Protein 5D6A (pdb70)

Secondary structure (DSSP, 8-state):
----HHHHHHHTTTTSBGGGGGGG-EEEE-SS-EEEEEE--SSTTSSPEEEEEEEEGGGTT-GGGGGS-HHHHHHHHHHHHHHHHHHTTT-TTEE----TTEE--BSSEEE-SSEEEEEEEE---EETTEE-HHHHHIIIIIIHHHHHHHTT-GGGS-HHHHHHHHHHHHHHHHHHHTTTTTTEEEEEETT-----SBTTB------------GGGEEEEEETTTEEEEEEEEESSEEEE--STTSSHHHHHHHHHHTTSEE-TTSS-TTEEE-TT------SS--EEEE--TTT--------TTSEEESS--HHHHHHHHHHHHHHTT-SEEEE-GGGS-TT--------SS-SS-PPP--HHHHHHHHHHHH--EEEE-----GGGTT-SEEE---S---B-HHHHHHHHHHS---------PPPEEEGGG--HHHHTTT-EEEETTTEEEETTEEEE-TT-TT---HHHHHHHHHHHHHHTTSSSEES-HHHHHHHHTSS-TT-----SS-BPPPTTT--TTT-----EE---

InterPro domains:
  IPR019195 ABC transporter, ATPase, putative [PTHR38149] (24-569)
  IPR027417 P-loop containing nucleoside triphosphate hydrolase [SSF52540] (249-429)
  IPR046833 ATPase of the ABC class, N-termin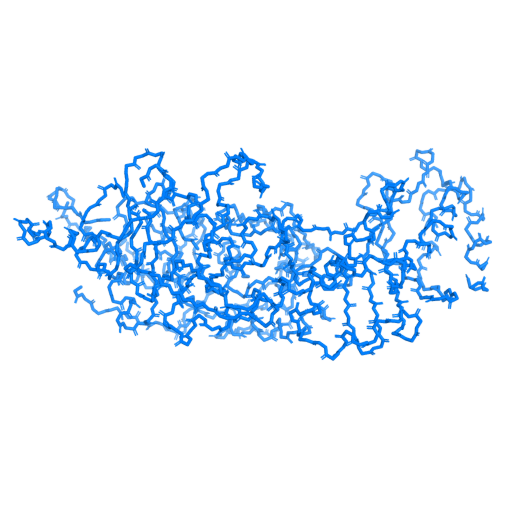al [PF20446] (23-173)
  IPR046834 ATPase of the ABC class, C-terminal [PF09818] (179-455)
  IPR049069 MRB1590-like, C-terminal domain [PF21117] (477-569)

B-factor: mean 56.06, std 19.49, range [14.61, 137.79]

Radius of gyration: 26.07 Å; Cα contacts (8 Å, |Δi|>4): 1052; chains: 1; bounding box: 56×75×59 Å

Foldseek 3Di:
DVLVVLLVVLVVLFQPFLQVCVVSADWRQDDFWIKHFHAPDPALPDPFTKIKIWGFPVLQVCLCLVVDDPQLVLLLQLLLQVQLQVLCVVPVQKFFDHQPFFRFFFLCWDADNGGIMHITGGRQDDPRGTHDSVVVCCVPVPRVVVSVRLSRHCVSDDVVQSNVRSQLRQQLVQQQVCCVVVQFFKWFFWQFFQDPPDPVDQAGPDGDTEAEDPVQKDWDAGPPVGITITGTHGFAEEEEAEAPPQQRVSVLVLALQLLTAGGPPRRNSNMHGHVLEEFFFDFQWWFFQDALVLWAPDDPPDHNGGDTDRTDDGLRRRSRLVRLSVLLPRQEYEYEPVRGDPLLPDDPVCPVPVDPGDRTHHVLNCSLVCCVPVVRGYYYYYPDLLSLVSGPWYWYGNHYTDTCNPVSVVVCVVPPDDDHDDDAFHWKWWLQLLCLCVQQVQDWAADWQQWTDGRNDIFGPPRVPNDRTSQQSSLLRVLSVVSNVDDTIDRRQSVVSCVCCPVPVPPSPSHRSHGHDHSSVVCRLSGPSIHIHGPD

Structure (mmCIF, N/CA/C/O backbone):
data_5D6A
#
_entry.id   5D6A
#
_cell.length_a   104.957
_cell.length_b   104.957
_cell.length_c   85.354
_cell.angle_alpha   90.00
_cell.angle_beta   90.00
_cell.angle_gamma   120.00
#
_symmetry.space_group_name_H-M   'P 31 2 1'
#
loop_
_entity.id
_entity.type
_entity.pdbx_description
1 polymer 'Predicted ATPase of the ABC class'
2 non-polymer 'SODIUM ION'
3 non-polymer 'PHOSPHOAMINOPHOSPHONIC ACID-ADENYLATE ESTER'
4 water water
#
loop_
_atom_site.group_PDB
_atom_site.id
_atom_site.type_symbol
_atom_site.label_atom_id
_atom_site.label_alt_id
_atom_site.label_comp_id
_atom_site.label_asym_id
_atom_site.label_entity_id
_atom_site.label_seq_id
_atom_site.pdbx_PDB_ins_code
_atom_site.Cartn_x
_atom_site.Cartn_y
_atom_site.Cartn_z
_atom_site.occupancy
_atom_site.B_iso_or_equiv
_atom_site.auth_seq_id
_atom_site.auth_comp_id
_atom_site.auth_asym_id
_atom_site.auth_atom_id
_atom_site.pdbx_PDB_model_num
ATOM 1 N N . SER A 1 22 ? -56.606 63.526 -13.057 1.00 96.71 -2 SER A N 1
ATOM 2 C CA . SER A 1 22 ? -56.472 64.994 -13.322 1.00 100.30 -2 SER A CA 1
ATOM 3 C C . SER A 1 22 ? -57.439 65.818 -12.465 1.00 101.44 -2 SER A C 1
ATOM 4 O O . SER A 1 22 ? -57.041 66.819 -11.870 1.00 101.97 -2 SER A O 1
ATOM 7 N N . ASN A 1 23 ? -58.705 65.404 -12.414 1.00 101.32 -1 ASN A N 1
ATOM 8 C CA . ASN A 1 23 ? -59.706 66.095 -11.597 1.00 100.56 -1 ASN A CA 1
ATOM 9 C C . ASN A 1 23 ? -59.445 65.848 -10.114 1.00 97.07 -1 ASN A C 1
ATOM 10 O O . ASN A 1 23 ? -59.438 66.783 -9.311 1.00 96.63 -1 ASN A O 1
ATOM 15 N N . ALA A 1 24 ? -59.245 64.579 -9.758 1.00 93.37 0 ALA A N 1
ATOM 16 C CA . ALA A 1 24 ? -58.939 64.196 -8.379 1.00 90.64 0 ALA A CA 1
ATOM 17 C C . ALA A 1 24 ? -57.543 64.696 -7.995 1.00 87.61 0 ALA A C 1
ATOM 18 O O . ALA A 1 24 ? -57.262 64.933 -6.819 1.00 85.64 0 ALA A O 1
ATOM 36 N N . ASP A 1 26 ? -56.204 67.548 -9.197 1.00 87.92 2 ASP A N 1
ATOM 37 C CA . ASP A 1 26 ? -56.380 68.990 -8.965 1.00 89.27 2 ASP A CA 1
ATOM 38 C C . ASP A 1 26 ? -57.047 69.204 -7.609 1.00 89.39 2 ASP A C 1
ATOM 39 O O . ASP A 1 26 ? -56.818 70.213 -6.942 1.00 89.58 2 ASP A O 1
ATOM 44 N N . GLN A 1 27 ? -57.880 68.240 -7.219 1.00 89.81 3 GLN A N 1
ATOM 45 C CA . GLN A 1 27 ? -58.565 68.269 -5.934 1.00 90.58 3 GLN A CA 1
ATOM 46 C C . GLN A 1 27 ? -57.511 68.189 -4.835 1.00 88.82 3 GLN A C 1
ATOM 47 O O . GLN A 1 27 ? -57.564 68.926 -3.852 1.00 89.33 3 GLN A O 1
ATOM 53 N N . LEU A 1 28 ? -56.551 67.284 -5.019 1.00 86.95 4 LEU A N 1
ATOM 54 C CA . LEU A 1 28 ? -55.464 67.102 -4.064 1.00 84.88 4 LEU A CA 1
ATOM 55 C C . LEU A 1 28 ? -54.556 68.325 -4.028 1.00 85.44 4 LEU A C 1
ATOM 56 O O . LEU A 1 28 ? -54.202 68.804 -2.953 1.00 87.12 4 LEU A O 1
ATOM 61 N N . ILE A 1 29 ? -54.173 68.819 -5.204 1.00 85.25 5 ILE A N 1
ATOM 62 C CA . ILE A 1 29 ? -53.318 70.005 -5.300 1.00 86.10 5 ILE A CA 1
ATOM 63 C C . ILE A 1 29 ? -53.885 71.141 -4.455 1.00 89.15 5 ILE A C 1
ATOM 64 O O . ILE A 1 29 ? -53.213 71.649 -3.557 1.00 88.04 5 ILE A O 1
ATOM 69 N N . ALA A 1 30 ? -55.128 71.521 -4.742 1.00 92.91 6 ALA A N 1
ATOM 70 C CA . ALA A 1 30 ? -55.804 72.599 -4.018 1.00 96.65 6 ALA A CA 1
ATOM 71 C C . ALA A 1 30 ? -55.900 72.300 -2.522 1.00 96.46 6 ALA A C 1
ATOM 72 O O . ALA A 1 30 ? -55.731 73.193 -1.690 1.00 97.68 6 ALA A O 1
ATOM 74 N N . LYS A 1 31 ? -56.171 71.039 -2.195 1.00 95.37 7 LYS A N 1
ATOM 75 C CA . LYS A 1 31 ? -56.284 70.595 -0.806 1.00 95.38 7 LYS A CA 1
ATOM 76 C C . LYS A 1 31 ? -54.927 70.647 -0.105 1.00 93.89 7 LYS A C 1
ATOM 77 O O . LYS A 1 31 ? -54.847 70.845 1.108 1.00 93.86 7 LYS A O 1
ATOM 83 N N . LEU A 1 32 ? -53.865 70.473 -0.885 1.00 92.91 8 LEU A N 1
ATOM 84 C CA . LEU A 1 32 ? -52.506 70.475 -0.358 1.00 91.53 8 LEU A CA 1
ATOM 85 C C . LEU A 1 32 ? -51.974 71.902 -0.159 1.00 91.72 8 LEU A C 1
ATOM 86 O O . LEU A 1 32 ? -51.183 72.144 0.751 1.00 91.25 8 LEU A O 1
ATOM 91 N N . LYS A 1 33 ? -52.415 72.841 -0.997 1.00 91.89 9 LYS A N 1
ATOM 92 C CA . LYS A 1 33 ? -51.987 74.243 -0.881 1.00 94.07 9 LYS A CA 1
ATOM 93 C C . LYS A 1 33 ? -52.355 74.838 0.475 1.00 95.51 9 LYS A C 1
ATOM 94 O O . LYS A 1 33 ? -51.576 75.589 1.063 1.00 96.54 9 LYS A O 1
ATOM 100 N N . LYS A 1 34 ? -53.548 74.500 0.960 1.00 95.28 10 LYS A N 1
ATOM 101 C CA . LYS A 1 34 ? -54.043 75.006 2.242 1.00 96.53 10 LYS A CA 1
ATOM 102 C C . LYS A 1 34 ? -53.174 74.597 3.430 1.00 94.17 10 LYS A C 1
ATOM 103 O O . LYS A 1 34 ? -53.183 75.261 4.466 1.00 95.73 10 LYS A O 1
ATOM 109 N N . LEU A 1 35 ? -52.424 73.511 3.276 1.00 90.23 11 LEU A N 1
ATOM 110 C CA . LEU A 1 35 ? -51.569 73.014 4.349 1.00 89.51 11 LEU A CA 1
ATOM 111 C C . LEU A 1 35 ? -50.220 73.736 4.439 1.00 90.36 11 LEU A C 1
ATOM 112 O O . LEU A 1 35 ? -49.366 73.344 5.232 1.00 90.16 11 LEU A O 1
ATOM 117 N N . GLU A 1 36 ? -50.030 74.787 3.641 1.00 92.45 12 GLU A N 1
ATOM 118 C CA . GLU A 1 36 ? -48.766 75.531 3.648 1.00 93.43 12 GLU A CA 1
ATOM 119 C C . GLU A 1 36 ? -48.485 76.174 5.012 1.00 95.28 12 GLU A C 1
ATOM 120 O O . GLU A 1 36 ? -49.365 76.792 5.613 1.00 97.14 12 GLU A O 1
ATOM 126 N N . LYS A 1 37 ? -47.250 76.004 5.486 1.00 94.92 13 LYS A N 1
ATOM 127 C CA . LYS A 1 37 ? -46.783 76.553 6.772 1.00 97.30 13 LYS A CA 1
ATOM 128 C C . LYS A 1 37 ? -47.520 76.060 8.026 1.00 96.32 13 LYS A C 1
ATOM 129 O O . LYS A 1 37 ? -47.280 76.569 9.122 1.00 99.07 13 LYS A O 1
ATOM 135 N N . GLN A 1 38 ? -48.395 75.069 7.878 1.00 93.14 14 GLN A N 1
ATOM 136 C CA . GLN A 1 38 ? -49.108 74.532 9.035 1.00 93.02 14 GLN A CA 1
ATOM 137 C C . GLN A 1 38 ? -48.256 73.466 9.722 1.00 91.17 14 GLN A C 1
ATOM 138 O O . GLN A 1 38 ? -47.218 73.060 9.199 1.00 89.66 14 GLN A O 1
ATOM 144 N N . ASN A 1 39 ? -48.697 73.022 10.895 1.00 91.61 15 ASN A N 1
ATOM 145 C CA . ASN A 1 39 ? -47.968 72.013 11.662 1.00 90.13 15 ASN A CA 1
ATOM 146 C C . ASN A 1 39 ? -47.838 70.717 10.856 1.00 86.21 15 ASN A C 1
ATOM 147 O O . ASN A 1 39 ? -48.746 70.352 10.109 1.00 84.89 15 ASN A O 1
ATOM 152 N N . TYR A 1 40 ? -46.710 70.025 11.016 1.00 84.56 16 TYR A N 1
ATOM 153 C CA . TYR A 1 40 ? -46.443 68.780 10.276 1.00 81.18 16 TYR A CA 1
ATOM 154 C C . TYR A 1 40 ? -47.551 67.746 10.472 1.00 79.47 16 TYR A C 1
ATOM 155 O O . TYR A 1 40 ? -47.759 66.872 9.629 1.00 75.48 16 TYR A O 1
ATOM 164 N N . ARG A 1 41 ? -48.250 67.853 11.597 1.00 82.38 17 ARG A N 1
ATOM 165 C CA . ARG A 1 41 ? -49.354 66.959 11.916 1.00 83.02 17 ARG A CA 1
ATOM 166 C C . ARG A 1 41 ? -50.436 67.022 10.835 1.00 80.96 17 ARG A C 1
ATOM 167 O O . ARG A 1 41 ? -51.122 66.032 10.574 1.00 79.62 17 ARG A O 1
ATOM 175 N N . ALA A 1 42 ? -50.572 68.189 10.206 1.00 80.31 18 ALA A N 1
ATOM 176 C CA . ALA A 1 42 ? -51.586 68.411 9.170 1.00 79.18 18 ALA A CA 1
ATOM 177 C C . ALA A 1 42 ? -51.523 67.442 7.978 1.00 75.38 18 ALA A C 1
ATOM 178 O O . ALA A 1 42 ? -52.525 67.263 7.285 1.00 74.68 18 ALA A O 1
ATOM 180 N N . TYR A 1 43 ? -50.365 66.828 7.728 1.00 72.92 19 TYR A N 1
ATOM 181 C CA . TYR A 1 43 ? -50.257 65.864 6.620 1.00 70.18 19 TYR A CA 1
ATOM 182 C C . TYR A 1 43 ? -51.265 64.714 6.734 1.00 70.16 19 TYR A C 1
ATOM 183 O O . TYR A 1 43 ? -51.603 64.086 5.732 1.00 68.50 19 TYR A O 1
ATOM 192 N N . GLN A 1 44 ? -51.736 64.440 7.950 1.00 72.39 20 GLN A N 1
ATOM 193 C CA . GLN A 1 44 ? -52.724 63.380 8.178 1.00 72.82 20 GLN A CA 1
ATOM 194 C C . GLN A 1 44 ? -53.969 63.540 7.307 1.00 72.69 20 GLN A C 1
ATOM 195 O O . GLN A 1 44 ? -54.650 62.560 7.009 1.00 73.26 20 GLN A O 1
ATOM 201 N N . GLN A 1 45 ? -54.257 64.776 6.903 1.00 72.51 21 GLN A N 1
ATOM 202 C CA . GLN A 1 45 ? -55.421 65.074 6.068 1.00 73.76 21 GLN A CA 1
ATOM 203 C C . GLN A 1 45 ? -55.244 64.606 4.620 1.00 71.26 21 GLN A C 1
ATOM 204 O O . GLN A 1 45 ? -56.220 64.472 3.884 1.00 72.24 21 GLN A O 1
ATOM 210 N N . ILE A 1 46 ? -54.000 64.362 4.220 1.00 69.39 22 ILE A N 1
ATOM 211 C CA . ILE A 1 46 ? -53.682 63.899 2.869 1.00 67.59 22 ILE A CA 1
ATOM 212 C C . ILE A 1 46 ? -54.032 62.420 2.708 1.00 65.00 22 ILE A C 1
ATOM 213 O O . ILE A 1 46 ? -54.290 61.952 1.599 1.00 62.95 22 ILE A O 1
ATOM 218 N N . LYS A 1 47 ? -54.039 61.698 3.827 1.00 64.10 23 LYS A N 1
ATOM 219 C CA . LYS A 1 47 ? -54.356 60.271 3.857 1.00 61.73 23 LYS A CA 1
ATOM 220 C C . LYS A 1 47 ? -55.585 59.950 3.008 1.00 61.55 23 LYS A C 1
ATOM 221 O O . LYS A 1 47 ? -56.593 60.650 3.089 1.00 63.66 23 LYS A O 1
ATOM 227 N N . GLY A 1 48 ? -55.505 58.891 2.203 1.00 59.08 24 GLY A N 1
ATOM 228 C CA . GLY A 1 48 ? -56.636 58.477 1.372 1.00 59.84 24 GLY A CA 1
ATOM 229 C C . GLY A 1 48 ? -56.265 58.027 -0.025 1.00 58.49 24 GLY A C 1
ATOM 230 O O . GLY A 1 48 ? -55.090 57.879 -0.354 1.00 56.77 24 GLY A O 1
ATOM 231 N N . GLN A 1 49 ? -57.290 57.803 -0.843 1.00 60.73 25 GLN A N 1
ATOM 232 C CA . GLN A 1 49 ? -57.118 57.377 -2.229 1.00 61.24 25 GLN A CA 1
ATOM 233 C C . GLN A 1 49 ? -57.382 58.539 -3.180 1.00 62.79 25 GLN A C 1
ATOM 234 O O . GLN A 1 49 ? -58.261 59.370 -2.934 1.00 63.83 25 GLN A O 1
ATOM 240 N N . TYR A 1 50 ? -56.621 58.586 -4.268 1.00 62.21 26 TYR A N 1
ATOM 241 C CA . TYR A 1 50 ? -56.770 59.627 -5.275 1.00 64.81 26 TYR A CA 1
ATOM 242 C C . TYR A 1 50 ? -56.711 58.994 -6.654 1.00 66.61 26 TYR A C 1
ATOM 243 O O . TYR A 1 50 ? -55.683 58.446 -7.041 1.00 65.24 26 TYR A O 1
ATOM 252 N N . ASN A 1 51 ? -57.820 59.059 -7.385 1.00 71.68 27 ASN A N 1
ATOM 253 C CA . ASN A 1 51 ? -57.885 58.482 -8.724 1.00 73.39 27 ASN A CA 1
ATOM 254 C C . ASN A 1 51 ? -57.369 59.446 -9.788 1.00 73.85 27 ASN A C 1
ATOM 255 O O . ASN A 1 51 ? -58.123 60.254 -10.324 1.00 75.53 27 ASN A O 1
ATOM 260 N N . PHE A 1 52 ? -56.072 59.355 -10.072 1.00 72.77 28 PHE A N 1
ATOM 261 C CA . PHE A 1 52 ? -55.436 60.178 -11.100 1.00 74.13 28 PHE A CA 1
ATOM 262 C C . PHE A 1 52 ? -55.938 59.728 -12.467 1.00 75.43 28 PHE A C 1
ATOM 263 O O . PHE A 1 52 ? -56.821 58.875 -12.566 1.00 76.62 28 PHE A O 1
ATOM 271 N N . THR A 1 53 ? -55.365 60.296 -13.520 1.00 76.32 29 THR A N 1
ATOM 272 C CA . THR A 1 53 ? -55.764 59.962 -14.879 1.00 78.36 29 THR A CA 1
ATOM 273 C C . THR A 1 53 ? -55.315 58.554 -15.281 1.00 76.43 29 THR A C 1
ATOM 274 O O . THR A 1 53 ? -56.141 57.715 -15.647 1.00 77.65 29 THR A O 1
ATOM 278 N N . ASP A 1 54 ? -54.009 58.303 -15.199 1.00 73.22 30 ASP A N 1
ATOM 279 C CA . ASP A 1 54 ? -53.431 57.012 -15.596 1.00 70.79 30 ASP A CA 1
ATOM 280 C C . ASP A 1 54 ? -53.289 55.992 -14.470 1.00 65.61 30 ASP A C 1
ATOM 281 O O . ASP A 1 54 ? -52.879 54.859 -14.720 1.00 64.51 30 ASP A O 1
ATOM 286 N N . PHE A 1 55 ? -53.614 56.378 -13.239 1.00 62.89 31 PHE A N 1
ATOM 287 C CA . PHE A 1 55 ? -53.453 55.462 -12.113 1.00 59.00 31 PHE A CA 1
ATOM 288 C C . PHE A 1 55 ? -54.192 55.912 -10.863 1.00 58.14 31 PHE A C 1
ATOM 289 O O . PHE A 1 55 ? -54.702 57.029 -10.793 1.00 59.75 31 PHE A O 1
ATOM 297 N N . ASP A 1 56 ? -54.244 55.016 -9.883 1.00 55.90 32 ASP A N 1
ATOM 298 C CA . ASP A 1 56 ? -54.851 55.292 -8.592 1.00 56.01 32 ASP A CA 1
ATOM 299 C C . ASP A 1 56 ? -53.708 55.444 -7.601 1.00 53.47 32 ASP A C 1
ATOM 300 O O . ASP A 1 56 ? -52.830 54.586 -7.533 1.00 51.55 32 ASP A O 1
ATOM 305 N N . LEU A 1 57 ? -53.707 56.542 -6.852 1.00 53.98 33 LEU A N 1
ATOM 306 C CA . LEU A 1 57 ? -52.665 56.800 -5.866 1.00 52.45 33 LEU A CA 1
ATOM 307 C C . LEU A 1 57 ? -53.206 56.540 -4.472 1.00 53.39 33 LEU A C 1
ATOM 308 O O . LEU A 1 57 ? -54.278 57.028 -4.114 1.00 55.84 33 LEU A O 1
ATOM 313 N N . PHE A 1 58 ? -52.457 55.771 -3.689 1.00 53.10 34 PHE A N 1
ATOM 314 C CA . PHE A 1 58 ? -52.844 55.439 -2.324 1.00 54.16 34 PHE A CA 1
ATOM 315 C C . PHE A 1 58 ? -51.787 55.939 -1.346 1.00 53.61 34 PHE A C 1
ATOM 316 O O . PHE A 1 58 ? -50.604 55.651 -1.506 1.00 52.14 34 PHE A O 1
ATOM 324 N N . ILE A 1 59 ? -52.224 56.699 -0.346 1.00 56.26 35 ILE A N 1
ATOM 325 C CA . ILE A 1 59 ? -51.343 57.223 0.695 1.00 56.85 35 ILE A CA 1
ATOM 326 C C . ILE A 1 59 ? -51.804 56.538 1.978 1.00 58.79 35 ILE A C 1
ATOM 327 O O . ILE A 1 59 ? -52.780 56.956 2.597 1.00 61.18 35 ILE A O 1
ATOM 332 N N . ASP A 1 60 ? -51.091 55.481 2.360 1.00 59.08 36 ASP A N 1
ATOM 333 C CA . ASP A 1 60 ? -51.473 54.633 3.496 1.00 60.74 36 ASP A CA 1
ATOM 334 C C . ASP A 1 60 ? -51.050 55.077 4.890 1.00 60.60 36 ASP A C 1
ATOM 335 O O . ASP A 1 60 ? -51.873 55.098 5.805 1.00 64.64 36 ASP A O 1
ATOM 340 N N . HIS A 1 61 ? -49.772 55.378 5.075 1.00 58.05 37 HIS A N 1
ATOM 341 C CA . HIS A 1 61 ? -49.292 55.798 6.388 1.00 58.26 37 HIS A CA 1
ATOM 342 C C . HIS A 1 61 ? -48.499 57.084 6.307 1.00 58.40 37 HIS A C 1
ATOM 343 O O . HIS A 1 61 ? -47.516 57.173 5.578 1.00 57.62 37 HIS A O 1
ATOM 350 N N . ILE A 1 62 ? -48.937 58.076 7.072 1.00 60.13 38 ILE A N 1
ATOM 351 C CA . ILE A 1 62 ? -48.281 59.368 7.118 1.00 62.08 38 ILE A CA 1
ATOM 352 C C . ILE A 1 62 ? -47.333 59.409 8.311 1.00 64.03 38 ILE A C 1
ATOM 353 O O . ILE A 1 62 ? -47.757 59.236 9.455 1.00 67.32 38 ILE A O 1
ATOM 358 N N . GLN A 1 63 ? -46.050 59.625 8.038 1.00 63.37 39 GLN A N 1
ATOM 359 C CA . GLN A 1 63 ? -45.050 59.724 9.095 1.00 64.89 39 GLN A CA 1
ATOM 360 C C . GLN A 1 63 ? -45.397 60.895 10.006 1.00 68.18 39 GLN A C 1
ATOM 361 O O . GLN A 1 63 ? -45.941 61.899 9.548 1.00 67.96 39 GLN A O 1
ATOM 367 N N . SER A 1 64 ? -45.087 60.760 11.292 1.00 71.03 40 SER A N 1
ATOM 368 C CA . SER A 1 64 ? -45.371 61.809 12.269 1.00 75.38 40 SER A CA 1
ATOM 369 C C . SER A 1 64 ? -44.184 62.751 12.462 1.00 78.77 40 SER A C 1
ATOM 370 O O . SER A 1 64 ? -44.266 63.707 13.232 1.00 81.19 40 SER A O 1
ATOM 373 N N . ASP A 1 65 ? -43.091 62.487 11.753 1.00 80.36 41 ASP A N 1
ATOM 374 C CA . ASP A 1 65 ? -41.880 63.281 11.898 1.00 84.88 41 ASP A CA 1
ATOM 375 C C . ASP A 1 65 ? -41.017 63.173 10.639 1.00 82.50 41 ASP A C 1
ATOM 376 O O . ASP A 1 65 ? -40.794 62.069 10.143 1.00 79.67 41 ASP A O 1
ATOM 381 N N . PRO A 1 66 ? -40.540 64.317 10.106 1.00 83.50 42 PRO A N 1
ATOM 382 C CA . PRO A 1 66 ? -39.667 64.273 8.932 1.00 81.84 42 PRO A CA 1
ATOM 383 C C . PRO A 1 66 ? -38.480 63.326 9.114 1.00 81.63 42 PRO A C 1
ATOM 384 O O . PRO A 1 66 ? -38.036 62.700 8.149 1.00 78.82 42 PRO A O 1
ATOM 388 N N . TYR A 1 67 ? -37.983 63.226 10.347 1.00 84.17 43 TYR A N 1
ATOM 389 C CA . TYR A 1 67 ? -36.842 62.360 10.660 1.00 85.34 43 TYR A CA 1
ATOM 390 C C . TYR A 1 67 ? -37.233 60.929 11.065 1.00 80.41 43 TYR A C 1
ATOM 391 O O . TYR A 1 67 ? -36.389 60.170 11.544 1.00 81.98 43 TYR A O 1
ATOM 400 N N . ALA A 1 68 ? -38.499 60.562 10.875 1.00 75.19 44 ALA A N 1
ATOM 401 C CA . ALA A 1 68 ? -38.959 59.207 11.180 1.00 71.21 44 ALA A CA 1
ATOM 402 C C . ALA A 1 68 ? -39.084 58.456 9.860 1.00 65.84 44 ALA A C 1
ATOM 403 O O . ALA A 1 68 ? -38.857 59.037 8.799 1.00 64.68 44 ALA A O 1
ATOM 405 N N . SER A 1 69 ? -39.436 57.173 9.916 1.00 62.45 45 SER A N 1
ATOM 406 C CA . SER A 1 69 ? -39.590 56.378 8.695 1.00 58.90 45 SER A CA 1
ATOM 407 C C . SER A 1 69 ? -40.539 57.083 7.730 1.00 56.32 45 SER A C 1
ATOM 408 O O . SER A 1 69 ? -41.608 57.544 8.130 1.00 56.46 45 SER A O 1
ATOM 411 N N . ALA A 1 70 ? -40.138 57.159 6.462 1.00 53.10 46 ALA A N 1
ATOM 412 C CA . ALA A 1 70 ? -40.914 57.851 5.427 1.00 51.63 46 ALA A CA 1
ATOM 413 C C . ALA A 1 70 ? -42.348 57.344 5.271 1.00 49.76 46 ALA A C 1
ATOM 414 O O . ALA A 1 70 ? -42.655 56.194 5.584 1.00 49.02 46 ALA A O 1
ATOM 416 N N . SER A 1 71 ? -43.217 58.223 4.783 1.00 49.54 47 SER A N 1
ATOM 417 C CA . SER A 1 71 ? -44.620 57.888 4.569 1.00 49.51 47 SER A CA 1
ATOM 418 C C . SER A 1 71 ? -44.755 56.858 3.459 1.00 47.39 47 SER A C 1
ATOM 419 O O . SER A 1 71 ? -44.075 56.949 2.438 1.00 46.90 47 SER A O 1
ATOM 422 N N . ARG A 1 72 ? -45.643 55.888 3.666 1.00 46.44 48 ARG A N 1
ATOM 423 C CA . ARG A 1 72 ? -45.866 54.816 2.702 1.00 44.34 48 ARG A CA 1
ATOM 424 C C . ARG A 1 72 ? -46.905 55.198 1.646 1.00 44.50 48 ARG A C 1
ATOM 425 O O . ARG A 1 72 ? -47.972 55.729 1.968 1.00 45.60 48 ARG A O 1
ATOM 433 N N . PHE A 1 73 ? -46.571 54.918 0.387 1.00 43.09 49 PHE A N 1
ATOM 434 C CA . PHE A 1 73 ? -47.431 55.194 -0.763 1.00 42.96 49 PHE A CA 1
ATOM 435 C C . PHE A 1 73 ? -47.591 53.940 -1.619 1.00 40.91 49 PHE A C 1
ATOM 436 O O . PHE A 1 73 ? -46.763 53.033 -1.564 1.00 39.56 49 PHE A O 1
ATOM 444 N N . ARG A 1 74 ? -48.664 53.895 -2.401 1.00 40.96 50 ARG A N 1
ATOM 445 C CA . ARG A 1 74 ? -48.913 52.790 -3.324 1.00 41.08 50 ARG A CA 1
ATOM 446 C C . ARG A 1 74 ? -49.566 53.347 -4.572 1.00 42.31 50 ARG A C 1
ATOM 447 O O . ARG A 1 74 ? -50.309 54.322 -4.502 1.00 44.00 50 ARG A O 1
ATOM 455 N N . ALA A 1 75 ? -49.283 52.733 -5.714 1.00 42.22 51 ALA A N 1
ATOM 456 C CA . ALA A 1 75 ? -49.853 53.177 -6.980 1.00 43.71 51 ALA A CA 1
ATOM 457 C C . ALA A 1 75 ? -50.288 51.976 -7.799 1.00 44.60 51 ALA A C 1
ATOM 458 O O . ALA A 1 75 ? -49.578 50.976 -7.866 1.00 43.58 51 ALA A O 1
ATOM 460 N N . PHE A 1 76 ? -51.452 52.085 -8.430 1.00 47.06 52 PHE A N 1
ATOM 461 C CA . PHE A 1 76 ? -51.985 50.996 -9.238 1.00 48.22 52 PHE A CA 1
ATOM 462 C C . PHE A 1 76 ? -52.194 51.404 -10.690 1.00 48.95 52 PHE A C 1
ATOM 463 O O . PHE A 1 76 ? -52.658 52.505 -10.968 1.00 49.35 52 PHE A O 1
ATOM 471 N N . ARG A 1 77 ? -51.849 50.500 -11.607 1.00 49.68 53 ARG A N 1
ATOM 472 C CA . ARG A 1 77 ? -52.024 50.731 -13.037 1.00 52.05 53 ARG A CA 1
ATOM 473 C C . ARG A 1 77 ? -52.570 49.504 -13.748 1.00 52.98 53 ARG A C 1
ATOM 474 O O . ARG A 1 77 ? -51.930 48.455 -13.746 1.00 53.25 53 ARG A O 1
ATOM 482 N N . ALA A 1 78 ? -53.734 49.650 -14.380 1.00 55.40 54 ALA A N 1
ATOM 483 C CA . ALA A 1 78 ? -54.365 48.555 -15.116 1.00 56.48 54 ALA A CA 1
ATOM 484 C C . ALA A 1 78 ? -53.536 48.185 -16.343 1.00 56.07 54 ALA A C 1
ATOM 485 O O . ALA A 1 78 ? -52.958 49.057 -16.985 1.00 56.28 54 ALA A O 1
ATOM 487 N N . TRP A 1 79 ? -53.496 46.893 -16.668 1.00 56.34 55 TRP A N 1
ATOM 488 C CA . TRP A 1 79 ? -52.708 46.391 -17.807 1.00 57.34 55 TRP A CA 1
ATOM 489 C C . TRP A 1 79 ? -52.989 47.068 -19.155 1.00 61.03 55 TRP A C 1
ATOM 490 O O . TRP A 1 79 ? -52.129 47.072 -20.036 1.00 62.13 55 TRP A O 1
ATOM 501 N N . SER A 1 80 ? -54.186 47.620 -19.323 1.00 64.13 56 SER A N 1
ATOM 502 C CA . SER A 1 80 ? -54.560 48.262 -20.586 1.00 67.61 56 SER A CA 1
ATOM 503 C C . SER A 1 80 ? -53.720 49.494 -20.919 1.00 66.78 56 SER A C 1
ATOM 504 O O . SER A 1 80 ? -53.402 49.741 -22.085 1.00 68.73 56 SER A O 1
ATOM 507 N N . LEU A 1 81 ? -53.353 50.249 -19.890 1.00 63.92 57 LEU A N 1
ATOM 508 C CA . LEU A 1 81 ? -52.605 51.491 -20.061 1.00 63.12 57 LEU A CA 1
ATOM 509 C C . LEU A 1 81 ? -51.082 51.327 -20.038 1.00 60.51 57 LEU A C 1
ATOM 510 O O . LEU A 1 81 ? -50.356 52.310 -20.203 1.00 60.33 57 LEU A O 1
ATOM 515 N N . THR A 1 82 ? -50.602 50.097 -19.857 1.00 58.92 58 THR A N 1
ATOM 516 C CA . THR A 1 82 ? -49.162 49.834 -19.740 1.00 56.51 58 THR A CA 1
ATOM 517 C C . THR A 1 82 ? -48.481 49.254 -20.979 1.00 57.51 58 THR A C 1
ATOM 518 O O . THR A 1 82 ? -47.302 49.514 -21.215 1.00 55.81 58 THR A O 1
ATOM 522 N N . GLY A 1 83 ? -49.211 48.460 -21.757 1.00 60.88 59 GLY A N 1
ATOM 523 C CA . GLY A 1 83 ? -48.635 47.810 -22.935 1.00 62.37 59 GLY A CA 1
ATOM 524 C C . GLY A 1 83 ? -47.749 46.638 -22.527 1.00 60.29 59 GLY A C 1
ATOM 525 O O . GLY A 1 83 ? -46.812 46.277 -23.241 1.00 59.58 59 GLY A O 1
ATOM 526 N N . LEU A 1 84 ? -48.052 46.049 -21.369 1.00 58.75 60 LEU A N 1
ATOM 527 C CA . LEU A 1 84 ? -47.291 44.919 -20.833 1.00 57.05 60 LEU A CA 1
ATOM 528 C C . LEU A 1 84 ? -48.202 43.749 -20.442 1.00 58.22 60 LEU A C 1
ATOM 529 O O . LEU A 1 84 ? -47.821 42.906 -19.628 1.00 56.30 60 LEU A O 1
ATOM 534 N N . SER A 1 85 ? -49.396 43.695 -21.030 1.00 61.62 61 SER A N 1
ATOM 535 C CA . SER A 1 85 ? -50.356 42.625 -20.736 1.00 63.28 61 SER A CA 1
ATOM 536 C C . SER A 1 85 ? -49.790 41.251 -21.087 1.00 63.39 61 SER A C 1
ATOM 537 O O . SER A 1 85 ? -50.111 40.254 -20.439 1.00 64.50 61 SER A O 1
ATOM 540 N N . TRP A 1 86 ? -48.956 41.214 -22.122 1.00 62.66 62 TRP A N 1
ATOM 541 C CA . TRP A 1 86 ? -48.329 39.972 -22.569 1.00 61.86 62 TRP A CA 1
ATOM 542 C C . TRP A 1 86 ? -47.546 39.256 -21.456 1.00 59.25 62 TRP A C 1
ATOM 543 O O . TRP A 1 86 ? -47.388 38.034 -21.502 1.00 61.02 62 TRP A O 1
ATOM 554 N N . LEU A 1 87 ? -47.069 40.010 -20.463 1.00 56.19 63 LEU A N 1
ATOM 555 C CA . LEU A 1 87 ? -46.320 39.431 -19.332 1.00 53.41 63 LEU A CA 1
ATOM 556 C C . LEU A 1 87 ? -47.125 38.386 -18.560 1.00 53.97 63 LEU A C 1
ATOM 557 O O . LEU A 1 87 ? -46.553 37.462 -17.985 1.00 53.05 63 LEU A O 1
ATOM 562 N N . LYS A 1 88 ? -48.448 38.543 -18.546 1.00 56.12 64 LYS A N 1
ATOM 563 C CA . LYS A 1 88 ? -49.342 37.618 -17.840 1.00 57.00 64 LYS A CA 1
ATOM 564 C C . LYS A 1 88 ? -49.303 36.211 -18.430 1.00 57.28 64 LYS A C 1
ATOM 565 O O . LYS A 1 88 ? -49.661 35.245 -17.759 1.00 57.86 64 LYS A O 1
ATOM 571 N N . GLU A 1 89 ? -48.859 36.100 -19.680 1.00 57.95 65 GLU A N 1
ATOM 572 C CA . GLU A 1 89 ? -48.787 34.809 -20.355 1.00 59.89 65 GLU A CA 1
ATOM 573 C C . GLU A 1 89 ? -47.379 34.204 -20.318 1.00 56.82 65 GLU A C 1
ATOM 574 O O . GLU A 1 89 ? -47.123 33.184 -20.957 1.00 57.48 65 GLU A O 1
ATOM 580 N N . GLU A 1 90 ? -46.477 34.839 -19.570 1.00 52.98 66 GLU A N 1
ATOM 581 C CA . GLU A 1 90 ? -45.109 34.346 -19.404 1.00 50.76 66 GLU A CA 1
ATOM 582 C C . GLU A 1 90 ? -45.044 33.524 -18.121 1.00 48.18 66 GLU A C 1
ATOM 583 O O . GLU A 1 90 ? -45.959 33.573 -17.300 1.00 48.57 66 GLU A O 1
ATOM 589 N N . SER A 1 91 ? -43.964 32.771 -17.945 1.00 45.85 67 SER A N 1
ATOM 590 C CA . SER A 1 91 ? -43.801 31.940 -16.754 1.00 44.19 67 SER A CA 1
ATOM 591 C C . SER A 1 91 ? -43.719 32.804 -15.502 1.00 42.55 67 SER A C 1
ATOM 592 O O . SER A 1 91 ? -43.343 33.972 -15.570 1.00 42.07 67 SER A O 1
ATOM 595 N N . ALA A 1 92 ? -44.059 32.220 -14.358 1.00 42.60 68 ALA A N 1
ATOM 596 C CA . ALA A 1 92 ? -44.019 32.940 -13.088 1.00 41.37 68 ALA A CA 1
ATOM 597 C C . ALA A 1 92 ? -42.630 33.520 -12.812 1.00 40.53 68 ALA A C 1
ATOM 598 O O . ALA A 1 92 ? -42.505 34.587 -12.208 1.00 39.52 68 ALA A O 1
ATOM 600 N N . ALA A 1 93 ? -41.593 32.811 -13.256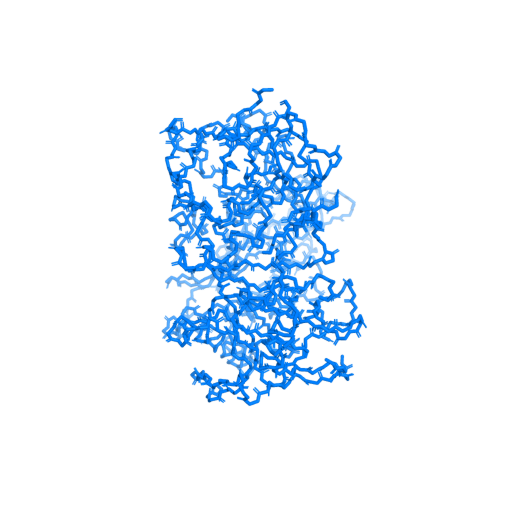 1.00 41.20 69 ALA A N 1
ATOM 601 C CA . ALA A 1 93 ? -40.216 33.261 -13.060 1.00 39.90 69 ALA A CA 1
ATOM 602 C C . ALA A 1 93 ? -39.904 34.435 -13.972 1.00 39.75 69 ALA A C 1
ATOM 603 O O . ALA A 1 93 ? -39.167 35.341 -13.591 1.00 40.11 69 ALA A O 1
ATOM 605 N N . PHE A 1 94 ? -40.457 34.411 -15.182 1.00 41.46 70 PHE A N 1
ATOM 606 C CA . PHE A 1 94 ? -40.255 35.496 -16.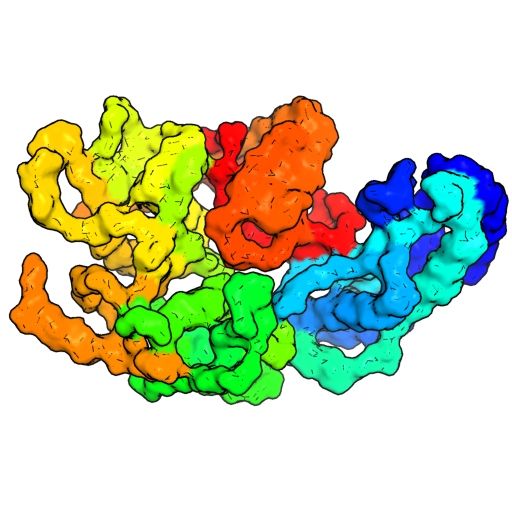136 1.00 41.29 70 PHE A CA 1
ATOM 607 C C . PHE A 1 94 ? -40.904 36.763 -15.577 1.00 40.96 70 PHE A C 1
ATOM 608 O O . PHE A 1 94 ? -40.359 37.861 -15.706 1.00 40.31 70 PHE A O 1
ATOM 616 N N . GLN A 1 95 ? -42.067 36.597 -14.947 1.00 41.36 71 GLN A N 1
ATOM 617 C CA . GLN A 1 95 ? -42.785 37.719 -14.353 1.00 40.93 71 GLN A CA 1
ATOM 618 C C . GLN A 1 95 ? -42.061 38.202 -13.104 1.00 39.65 71 GLN A C 1
ATOM 619 O O . GLN A 1 95 ? -42.139 39.375 -12.753 1.00 39.93 71 GLN A O 1
ATOM 625 N N . LEU A 1 96 ? -41.360 37.288 -12.438 1.00 39.79 72 LEU A N 1
ATOM 626 C CA . LEU A 1 96 ? -40.601 37.623 -11.238 1.00 39.63 72 LEU A CA 1
ATOM 627 C C . LEU A 1 96 ? -39.526 38.653 -11.590 1.00 39.36 72 LEU A C 1
ATOM 628 O O . LEU A 1 96 ? -39.317 39.623 -10.862 1.00 39.07 72 LEU A O 1
ATOM 633 N N . GLY A 1 97 ? -38.857 38.437 -12.717 1.00 40.05 73 GLY A N 1
ATOM 634 C CA . GLY A 1 97 ? -37.820 39.354 -13.181 1.00 40.83 73 GLY A CA 1
ATOM 635 C C . GLY A 1 97 ? -38.413 40.672 -13.647 1.00 41.55 73 GLY A C 1
ATOM 636 O O . GLY A 1 97 ? -37.865 41.741 -13.376 1.00 41.35 73 GLY A O 1
ATOM 637 N N . ALA A 1 98 ? -39.536 40.592 -14.359 1.00 42.28 74 ALA A N 1
ATOM 638 C CA . ALA A 1 98 ? -40.220 41.781 -14.851 1.00 41.27 74 ALA A CA 1
ATOM 639 C C . ALA A 1 98 ? -40.542 42.715 -13.687 1.00 39.94 74 ALA A C 1
ATOM 640 O O . ALA A 1 98 ? -40.293 43.915 -13.757 1.00 39.40 74 ALA A O 1
ATOM 642 N N . ARG A 1 99 ? -41.087 42.151 -12.613 1.00 39.48 75 ARG A N 1
ATOM 643 C CA . ARG A 1 99 ? -41.424 42.921 -11.412 1.00 39.48 75 ARG A CA 1
ATOM 644 C C . ARG A 1 99 ? -40.168 43.535 -10.791 1.00 39.50 75 ARG A C 1
ATOM 645 O O . ARG A 1 99 ? -40.194 44.664 -10.295 1.00 39.14 75 ARG A O 1
ATOM 653 N N . ASP A 1 100 ? -39.075 42.774 -10.814 1.00 39.38 76 ASP A N 1
ATOM 654 C CA . ASP A 1 100 ? -37.801 43.235 -10.278 1.00 38.39 76 ASP A CA 1
ATOM 655 C C . ASP A 1 100 ? -37.251 44.363 -11.142 1.00 38.00 76 ASP A C 1
ATOM 656 O O . ASP A 1 100 ? -36.810 45.390 -10.632 1.00 38.50 76 ASP A O 1
ATOM 661 N N . PHE A 1 101 ? -37.284 44.159 -12.455 1.00 38.08 77 PHE A N 1
ATOM 662 C CA . PHE A 1 101 ? -36.778 45.143 -13.405 1.00 38.87 77 PHE A CA 1
ATOM 663 C C . PHE A 1 101 ? -37.548 46.460 -13.291 1.00 38.83 77 PHE A C 1
ATOM 664 O O . PHE A 1 101 ? -36.956 47.537 -13.362 1.00 39.08 77 PHE A O 1
ATOM 672 N N . ILE A 1 102 ? -38.864 46.366 -13.111 1.00 37.85 78 ILE A N 1
ATOM 673 C CA . ILE A 1 102 ? -39.719 47.550 -12.965 1.00 37.43 78 ILE A CA 1
ATOM 674 C C . ILE A 1 102 ? -39.364 48.348 -11.703 1.00 35.99 78 ILE A C 1
ATOM 675 O O . ILE A 1 102 ? -39.368 49.578 -11.720 1.00 35.29 78 ILE A O 1
ATOM 680 N N . ALA A 1 103 ? -39.053 47.642 -10.618 1.00 35.09 79 ALA A N 1
ATOM 681 C CA . ALA A 1 103 ? -38.669 48.288 -9.363 1.00 34.48 79 ALA A CA 1
ATOM 682 C C . ALA A 1 103 ? -37.348 49.039 -9.526 1.00 35.11 79 ALA A C 1
ATOM 683 O O . ALA A 1 103 ? -37.198 50.159 -9.036 1.00 35.08 79 ALA A O 1
ATOM 685 N N . ARG A 1 104 ? -36.397 48.415 -10.220 1.00 35.74 80 ARG A N 1
ATOM 686 C CA . ARG A 1 104 ? -35.085 49.020 -10.457 1.00 36.97 80 ARG A CA 1
ATOM 687 C C . ARG A 1 104 ? -35.185 50.200 -11.415 1.00 38.20 80 ARG A C 1
ATOM 688 O O . ARG A 1 104 ? -34.451 51.173 -11.277 1.00 38.96 80 ARG A O 1
ATOM 696 N N . SER A 1 105 ? -36.086 50.100 -12.391 1.00 39.43 81 SER A N 1
ATOM 697 C CA . SER A 1 105 ? -36.301 51.185 -13.345 1.00 41.44 81 SER A CA 1
ATOM 698 C C . SER A 1 105 ? -36.904 52.382 -12.624 1.00 41.62 81 SER A C 1
ATOM 699 O O . SER A 1 105 ? -36.513 53.520 -12.862 1.00 42.69 81 SER A O 1
ATOM 702 N N . PHE A 1 106 ? -37.857 52.106 -11.738 1.00 41.05 82 PHE A N 1
ATOM 703 C CA . PHE A 1 106 ? -38.513 53.145 -10.955 1.00 41.82 82 PHE A CA 1
ATOM 704 C C . PHE A 1 106 ? -37.504 53.841 -10.043 1.00 42.78 82 PHE A C 1
ATOM 705 O O . PHE A 1 106 ? -37.569 55.054 -9.847 1.00 44.23 82 PHE A O 1
ATOM 713 N N . ALA A 1 107 ? -36.580 53.064 -9.483 1.00 42.42 83 ALA A N 1
ATOM 714 C CA . ALA A 1 107 ? -35.550 53.613 -8.603 1.00 43.59 83 ALA A CA 1
ATOM 715 C C . ALA A 1 107 ? -34.594 54.498 -9.390 1.00 44.63 83 ALA A C 1
ATOM 716 O O . ALA A 1 107 ? -34.158 55.540 -8.904 1.00 46.28 83 ALA A O 1
ATOM 718 N N . GLU A 1 108 ? -34.281 54.071 -10.611 1.00 45.60 84 GLU A N 1
ATOM 719 C CA . GLU A 1 108 ? -33.369 54.802 -11.488 1.00 48.16 84 GLU A CA 1
ATOM 720 C C . GLU A 1 108 ? -33.959 56.143 -11.921 1.00 48.94 84 GLU A C 1
ATOM 721 O O . GLU A 1 108 ? -33.274 57.166 -11.871 1.00 51.16 84 GLU A O 1
ATOM 727 N N . PHE A 1 109 ? -35.223 56.143 -12.344 1.00 47.97 85 PHE A N 1
ATOM 728 C CA . PHE A 1 109 ? -35.871 57.387 -12.761 1.00 49.83 85 PHE A CA 1
ATOM 729 C C . PHE A 1 109 ? -36.058 58.327 -11.574 1.00 50.48 85 PHE A C 1
ATOM 730 O O . PHE A 1 109 ? -36.136 59.537 -11.754 1.00 52.16 85 PHE A O 1
ATOM 738 N N . ALA A 1 110 ? -36.116 57.763 -10.367 1.00 49.42 86 ALA A N 1
ATOM 739 C CA . ALA A 1 110 ? -36.327 58.549 -9.150 1.00 50.40 86 ALA A CA 1
ATOM 740 C C . ALA A 1 110 ? -35.051 58.901 -8.374 1.00 52.64 86 ALA A C 1
ATOM 741 O O . ALA A 1 110 ? -35.133 59.252 -7.196 1.00 53.79 86 ALA A O 1
ATOM 743 N N . LYS A 1 111 ? -33.883 58.811 -9.012 1.00 54.87 87 LYS A N 1
ATOM 744 C CA . LYS A 1 111 ? -32.630 59.168 -8.335 1.00 57.00 87 LYS A CA 1
ATOM 745 C C . LYS A 1 111 ? -32.565 60.662 -8.053 1.00 60.46 87 LYS A C 1
ATOM 746 O O . LYS A 1 111 ? -32.129 61.075 -6.979 1.00 62.61 87 LYS A O 1
ATOM 752 N N . GLN A 1 112 ? -32.994 61.470 -9.023 1.00 63.73 88 GLN A N 1
ATOM 753 C CA . GLN A 1 112 ? -32.969 62.929 -8.871 1.00 68.75 88 GLN A CA 1
ATOM 754 C C . GLN A 1 112 ? -33.978 63.423 -7.831 1.00 67.83 88 GLN A C 1
ATOM 755 O O . GLN A 1 112 ? -33.987 64.601 -7.487 1.00 71.19 88 GLN A O 1
ATOM 761 N N . GLU A 1 113 ? -34.833 62.531 -7.341 1.00 63.95 89 GLU A N 1
ATOM 762 C CA . GLU A 1 113 ? -35.795 62.906 -6.319 1.00 63.22 89 GLU A CA 1
ATOM 763 C C . GLU A 1 113 ? -35.621 61.941 -5.150 1.00 61.48 89 GLU A C 1
ATOM 764 O O . GLU A 1 113 ? -36.313 60.924 -5.054 1.00 59.81 89 GLU A O 1
ATOM 770 N N . ASN A 1 114 ? -34.680 62.269 -4.267 1.00 62.23 90 ASN A N 1
ATOM 771 C CA . ASN A 1 114 ? -34.363 61.421 -3.108 1.00 60.80 90 ASN A CA 1
ATOM 772 C C . ASN A 1 114 ? -35.485 61.266 -2.075 1.00 58.39 90 ASN A C 1
ATOM 773 O O . ASN A 1 114 ? -35.422 60.381 -1.221 1.00 55.61 90 ASN A O 1
ATOM 778 N N . ALA A 1 115 ? -36.498 62.127 -2.147 1.00 58.19 91 ALA A N 1
ATOM 779 C CA . ALA A 1 115 ? -37.637 62.033 -1.233 1.00 57.14 91 ALA A CA 1
ATOM 780 C C . ALA A 1 115 ? -38.411 60.743 -1.510 1.00 54.67 91 ALA A C 1
ATOM 781 O O . ALA A 1 115 ? -39.104 60.219 -0.638 1.00 53.43 91 ALA A O 1
ATOM 783 N N . ILE A 1 116 ? -38.284 60.244 -2.736 1.00 53.88 92 ILE A N 1
ATOM 784 C CA . ILE A 1 116 ? -38.936 59.011 -3.149 1.00 51.83 92 ILE A CA 1
ATOM 785 C C . ILE A 1 116 ? -37.953 57.860 -3.004 1.00 50.38 92 ILE A C 1
ATOM 786 O O . ILE A 1 116 ? -36.772 58.003 -3.318 1.00 51.94 92 ILE A O 1
ATOM 791 N N . ALA A 1 117 ? -38.444 56.722 -2.526 1.00 49.11 93 ALA A N 1
ATOM 792 C CA . ALA A 1 117 ? -37.602 55.547 -2.345 1.00 48.27 93 ALA A CA 1
ATOM 793 C C . ALA A 1 117 ? -38.408 54.260 -2.474 1.00 46.14 93 ALA A C 1
ATOM 794 O O . ALA A 1 117 ? -39.515 54.160 -1.953 1.00 45.83 93 ALA A O 1
ATOM 796 N N . ILE A 1 118 ? -37.837 53.288 -3.181 1.00 44.88 94 ILE A N 1
ATOM 797 C CA . ILE A 1 118 ? -38.457 51.982 -3.371 1.00 44.31 94 ILE A CA 1
ATOM 798 C C . ILE A 1 118 ? -37.463 50.930 -2.880 1.00 45.44 94 ILE A C 1
ATOM 799 O O . ILE A 1 118 ? -36.250 51.101 -3.016 1.00 46.44 94 ILE A O 1
ATOM 804 N N . SER A 1 119 ? -37.976 49.845 -2.312 1.00 46.25 95 SER A N 1
ATOM 805 C CA . SER A 1 119 ? -37.122 48.803 -1.744 1.00 47.87 95 SER A CA 1
ATOM 806 C C . SER A 1 119 ? -36.494 47.878 -2.799 1.00 47.75 95 SER A C 1
ATOM 807 O O . SER A 1 119 ? -37.193 47.104 -3.456 1.00 47.58 95 SER A O 1
ATOM 810 N N . LEU A 1 120 ? -35.172 47.974 -2.953 1.00 48.53 96 LEU A N 1
ATOM 811 C CA . LEU A 1 120 ? -34.421 47.128 -3.889 1.00 47.56 96 LEU A CA 1
ATOM 812 C C . LEU A 1 120 ? -33.712 46.045 -3.097 1.00 47.40 96 LEU A C 1
ATOM 813 O O . LEU A 1 120 ? -33.541 46.174 -1.885 1.00 47.71 96 LEU A O 1
ATOM 818 N N . HIS A 1 121 ? -33.272 44.993 -3.783 1.00 48.07 97 HIS A N 1
ATOM 819 C CA . HIS A 1 121 ? -32.649 43.854 -3.108 1.00 49.87 97 HIS A CA 1
ATOM 820 C C . HIS A 1 121 ? -31.245 43.522 -3.599 1.00 49.02 97 HIS A C 1
ATOM 821 O O . HIS A 1 121 ? -30.865 42.350 -3.674 1.00 51.08 97 HIS A O 1
ATOM 828 N N . GLY A 1 122 ? -30.477 44.561 -3.914 1.00 46.04 98 GLY A N 1
ATOM 829 C CA . GLY A 1 122 ? -29.094 44.399 -4.348 1.00 44.68 98 GLY A CA 1
ATOM 830 C C . GLY A 1 122 ? -28.877 43.473 -5.528 1.00 42.58 98 GLY A C 1
ATOM 831 O O . GLY A 1 122 ? -29.457 43.666 -6.600 1.00 41.08 98 GLY A O 1
ATOM 832 N N . GLN A 1 123 ? -28.049 42.454 -5.316 1.00 41.72 99 GLN A N 1
ATOM 833 C CA . GLN A 1 123 ? -27.688 41.503 -6.368 1.00 41.41 99 GLN A CA 1
ATOM 834 C C . GLN A 1 123 ? -28.695 40.379 -6.605 1.00 39.98 99 GLN A C 1
ATOM 835 O O . GLN A 1 123 ? -28.517 39.586 -7.531 1.00 40.03 99 GLN A O 1
ATOM 841 N N . THR A 1 124 ? -29.743 40.307 -5.791 1.00 38.79 100 THR A N 1
ATOM 842 C CA . THR A 1 124 ? -30.735 39.239 -5.931 1.00 38.96 100 THR A CA 1
ATOM 843 C C . THR A 1 124 ? -32.065 39.703 -6.510 1.00 37.96 100 THR A C 1
ATOM 844 O O . THR A 1 124 ? -32.374 40.892 -6.533 1.00 38.04 100 THR A O 1
ATOM 848 N N . VAL A 1 125 ? -32.837 38.731 -6.982 1.00 38.27 101 VAL A N 1
ATOM 849 C CA . VAL A 1 125 ? -34.162 38.958 -7.528 1.00 38.86 101 VAL A CA 1
ATOM 850 C C . VAL A 1 125 ? -35.117 38.184 -6.629 1.00 39.43 101 VAL A C 1
ATOM 851 O O . VAL A 1 125 ? -35.181 36.956 -6.689 1.00 40.80 101 VAL A O 1
ATOM 855 N N . LEU A 1 126 ? -35.850 38.904 -5.788 1.00 38.59 102 LEU A N 1
ATOM 856 C CA . LEU A 1 126 ? -36.758 38.276 -4.841 1.00 38.88 102 LEU A CA 1
ATOM 857 C C . LEU A 1 126 ? -38.216 38.527 -5.178 1.00 38.23 102 LEU A C 1
ATOM 858 O O . LEU A 1 126 ? -38.546 39.446 -5.924 1.00 37.71 102 LEU A O 1
ATOM 863 N N . ASP A 1 127 ? -39.084 37.687 -4.625 1.00 38.87 103 ASP A N 1
ATOM 864 C CA . ASP A 1 127 ? -40.521 37.828 -4.793 1.00 39.41 103 ASP A CA 1
ATOM 865 C C . ASP A 1 127 ? -40.903 38.901 -3.781 1.00 39.39 103 ASP A C 1
ATOM 866 O O . ASP A 1 127 ? -41.200 38.604 -2.630 1.00 40.16 103 ASP A O 1
ATOM 871 N N . SER A 1 128 ? -40.870 40.153 -4.231 1.00 39.96 104 SER A N 1
ATOM 872 C CA . SER A 1 128 ? -41.105 41.316 -3.376 1.00 41.02 104 SER A CA 1
ATOM 873 C C . SER A 1 128 ? -42.442 42.016 -3.560 1.00 41.95 104 SER A C 1
ATOM 874 O O . SER A 1 128 ? -43.108 41.852 -4.579 1.00 44.46 104 SER A O 1
ATOM 877 N N . THR A 1 129 ? -42.808 42.819 -2.559 1.00 42.64 105 THR A N 1
ATOM 878 C CA . THR A 1 129 ? -44.050 43.596 -2.582 1.00 43.26 105 THR A CA 1
ATOM 879 C C . THR A 1 129 ? -43.840 45.001 -3.143 1.00 41.69 105 THR A C 1
ATOM 880 O O . THR A 1 129 ? -44.796 45.764 -3.275 1.00 42.09 105 THR A O 1
ATOM 884 N N . SER A 1 130 ? -42.596 45.348 -3.464 1.00 40.13 106 SER A N 1
ATOM 885 C CA . SER A 1 130 ? -42.313 46.664 -4.033 1.00 40.37 106 SER A CA 1
ATOM 886 C C . SER A 1 130 ? -43.008 46.797 -5.390 1.00 38.90 106 SER A C 1
ATOM 887 O O . SER A 1 130 ? -43.414 47.889 -5.781 1.00 40.00 106 SER A O 1
ATOM 890 N N . VAL A 1 131 ? -43.135 45.675 -6.099 1.00 37.38 107 VAL A N 1
ATOM 891 C CA . VAL A 1 131 ? -43.829 45.627 -7.384 1.00 36.88 107 VAL A CA 1
ATOM 892 C C . VAL A 1 131 ? -44.601 44.305 -7.462 1.00 37.68 107 VAL A C 1
ATOM 893 O O . VAL A 1 131 ? -44.003 43.228 -7.447 1.00 36.85 107 VAL A O 1
ATOM 897 N N . LEU A 1 132 ? -45.925 44.396 -7.546 1.00 38.68 108 LEU A N 1
ATOM 898 C CA . LEU A 1 132 ? -46.786 43.218 -7.600 1.00 40.12 108 LEU A CA 1
ATOM 899 C C . LEU A 1 132 ? -47.670 43.184 -8.840 1.00 42.23 108 LEU A C 1
ATOM 900 O O . LEU A 1 132 ? -48.112 44.230 -9.318 1.00 42.22 108 LEU A O 1
ATOM 905 N N . PHE A 1 133 ? -47.918 41.978 -9.357 1.00 44.75 109 PHE A N 1
ATOM 906 C CA . PHE A 1 133 ? -48.831 41.794 -10.489 1.00 47.34 109 PHE A CA 1
ATOM 907 C C . PHE A 1 133 ? -50.103 41.121 -10.004 1.00 50.24 109 PHE A C 1
ATOM 908 O O . PHE A 1 133 ? -50.082 40.320 -9.073 1.00 51.33 109 PHE A O 1
ATOM 916 N N . THR A 1 134 ? -51.209 41.458 -10.656 1.00 55.25 110 THR A N 1
ATOM 917 C CA . THR A 1 134 ? -52.512 40.875 -10.364 1.00 59.44 110 THR A CA 1
ATOM 918 C C . THR A 1 134 ? -53.191 40.687 -11.711 1.00 63.61 110 THR A C 1
ATOM 919 O O . THR A 1 134 ? -52.568 40.888 -12.752 1.00 63.34 110 THR A O 1
ATOM 923 N N . GLU A 1 135 ? -54.458 40.298 -11.703 1.00 70.28 111 GLU A N 1
ATOM 924 C CA . GLU A 1 135 ? -55.194 40.147 -12.952 1.00 75.83 111 GLU A CA 1
ATOM 925 C C . GLU A 1 135 ? -55.613 41.529 -13.456 1.00 73.74 111 GLU A C 1
ATOM 926 O O . GLU A 1 135 ? -55.699 41.755 -14.664 1.00 73.48 111 GLU A O 1
ATOM 932 N N . GLU A 1 136 ? -55.842 42.453 -12.522 1.00 71.20 112 GLU A N 1
ATOM 933 C CA . GLU A 1 136 ? -56.271 43.807 -12.862 1.00 69.95 112 GLU A CA 1
ATOM 934 C C . GLU A 1 136 ? -55.121 44.657 -13.396 1.00 64.92 112 GLU A C 1
ATOM 935 O O . GLU A 1 136 ? -55.274 45.344 -14.404 1.00 65.76 112 GLU A O 1
ATOM 941 N N . GLY A 1 137 ? -53.974 44.620 -12.723 1.00 59.21 113 GLY A N 1
ATOM 942 C CA . GLY A 1 137 ? -52.838 45.424 -13.161 1.00 55.05 113 GLY A CA 1
ATOM 943 C C . GLY A 1 137 ? -51.584 45.339 -12.314 1.00 50.39 113 GLY A C 1
ATOM 944 O O . GLY A 1 137 ? -51.420 44.439 -11.487 1.00 48.72 113 GLY A O 1
ATOM 945 N N . ILE A 1 138 ? -50.695 46.301 -12.538 1.00 47.50 114 ILE A N 1
ATOM 946 C CA . ILE A 1 138 ? -49.424 46.379 -11.836 1.00 44.50 114 ILE A CA 1
ATOM 947 C C . ILE A 1 138 ? -49.555 47.291 -10.620 1.00 43.98 114 ILE A C 1
ATOM 948 O O . ILE A 1 138 ? -50.142 48.372 -10.709 1.00 44.89 114 ILE A O 1
ATOM 953 N N . GLU A 1 139 ? -49.013 46.854 -9.485 1.00 42.17 115 GLU A N 1
ATOM 954 C CA . GLU A 1 139 ? -49.053 47.655 -8.265 1.00 41.98 115 GLU A CA 1
ATOM 955 C C . GLU A 1 139 ? -47.642 47.979 -7.788 1.00 39.88 115 GLU A C 1
ATOM 956 O O . GLU A 1 139 ? -46.785 47.098 -7.708 1.00 38.71 115 GLU A O 1
ATOM 962 N N . LEU A 1 140 ? -47.416 49.254 -7.478 1.00 39.45 116 LEU A N 1
ATOM 963 C CA . LEU A 1 140 ? -46.133 49.727 -6.984 1.00 38.32 116 LEU A CA 1
ATOM 964 C C . LEU A 1 140 ? -46.289 50.155 -5.541 1.00 38.32 116 LEU A C 1
ATOM 965 O O . LEU A 1 140 ? -47.284 50.788 -5.181 1.00 39.14 116 LEU A O 1
ATOM 970 N N . ARG A 1 141 ? -45.307 49.809 -4.719 1.00 36.74 117 ARG A N 1
ATOM 971 C CA . ARG A 1 141 ? -45.307 50.188 -3.317 1.00 36.92 117 ARG A CA 1
ATOM 972 C C . ARG A 1 141 ? -43.965 50.824 -3.008 1.00 36.48 117 ARG A C 1
ATOM 973 O O . ARG A 1 141 ? -42.918 50.264 -3.333 1.00 35.81 117 ARG A O 1
ATOM 981 N N . PHE A 1 142 ? -44.003 51.994 -2.380 1.00 37.34 118 PHE A N 1
ATOM 982 C CA . PHE A 1 142 ? -42.794 52.745 -2.084 1.00 38.20 118 PHE A CA 1
ATOM 983 C C . PHE A 1 142 ? -43.033 53.769 -0.980 1.00 40.22 118 PHE A C 1
ATOM 984 O O . PHE A 1 142 ? -44.149 53.904 -0.477 1.00 40.88 118 PHE A O 1
ATOM 992 N N . ARG A 1 143 ? -41.974 54.485 -0.610 1.00 41.99 119 ARG A N 1
ATOM 993 C CA . ARG A 1 143 ? -42.051 55.507 0.428 1.00 44.34 119 ARG A CA 1
ATOM 994 C C . ARG A 1 143 ? -41.820 56.903 -0.144 1.00 44.76 119 ARG A C 1
ATOM 995 O O . ARG A 1 143 ? -41.210 57.059 -1.202 1.00 44.46 119 ARG A O 1
ATOM 1003 N N . VAL A 1 144 ? -42.322 57.911 0.565 1.00 45.61 120 VAL A N 1
ATOM 1004 C CA . VAL A 1 144 ? -42.157 59.310 0.173 1.00 47.03 120 VAL A CA 1
ATOM 1005 C C . VAL A 1 144 ? -41.897 60.144 1.425 1.00 49.03 120 VAL A C 1
ATOM 1006 O O . VAL A 1 144 ? -42.791 60.332 2.248 1.00 50.32 120 VAL A O 1
ATOM 1010 N N . ASN A 1 145 ? -40.670 60.631 1.569 1.00 50.02 121 ASN A N 1
ATOM 1011 C CA . ASN A 1 145 ? -40.304 61.444 2.718 1.00 52.20 121 ASN A CA 1
ATOM 1012 C C . ASN A 1 145 ? -40.875 62.854 2.549 1.00 54.66 121 ASN A C 1
ATOM 1013 O O . ASN A 1 145 ? -40.324 63.675 1.816 1.00 56.27 121 ASN A O 1
ATOM 1018 N N . LEU A 1 146 ? -41.988 63.119 3.230 1.00 56.46 122 LEU A N 1
ATOM 1019 C CA . LEU A 1 146 ? -42.666 64.415 3.143 1.00 59.67 122 LEU A CA 1
ATOM 1020 C C . LEU A 1 146 ? -41.805 65.542 3.731 1.00 63.86 122 LEU A C 1
ATOM 1021 O O . LEU A 1 146 ? -41.343 65.439 4.869 1.00 65.48 122 LEU A O 1
ATOM 1026 N N . PRO A 1 147 ? -41.600 66.627 2.955 1.00 66.91 123 PRO A N 1
ATOM 1027 C CA . PRO A 1 147 ? -40.748 67.747 3.356 1.00 70.75 123 PRO A CA 1
ATOM 1028 C C . PRO A 1 147 ? -41.396 68.775 4.278 1.00 75.20 123 PRO A C 1
ATOM 1029 O O . PRO A 1 147 ? -42.618 68.814 4.426 1.00 75.14 123 PRO A O 1
ATOM 1033 N N . ALA A 1 148 ? -40.549 69.612 4.871 1.00 79.85 124 ALA A N 1
ATOM 1034 C CA . ALA A 1 148 ? -40.980 70.659 5.784 1.00 84.67 1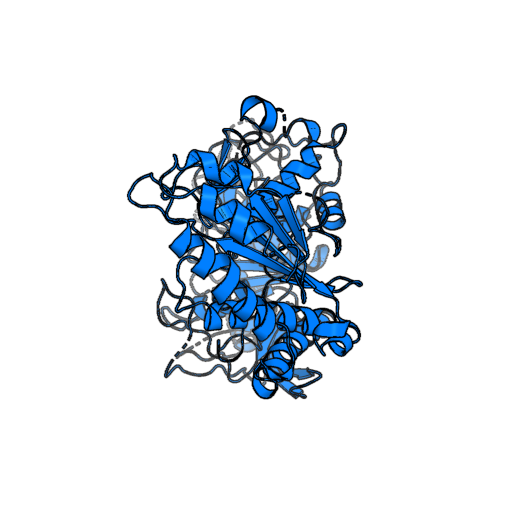24 ALA A CA 1
ATOM 1035 C C . ALA A 1 148 ? -39.778 71.515 6.171 1.00 89.62 124 ALA A C 1
ATOM 1036 O O . ALA A 1 148 ? -38.634 71.078 6.036 1.00 89.23 124 ALA A O 1
ATOM 1038 N N . GLU A 1 149 ? -40.043 72.730 6.649 1.00 94.97 125 GLU A N 1
ATOM 1039 C CA . GLU A 1 149 ? -38.974 73.641 7.078 1.00 100.29 125 GLU A CA 1
ATOM 1040 C C . GLU A 1 149 ? -38.734 73.459 8.578 1.00 101.85 125 GLU A C 1
ATOM 1041 O O . GLU A 1 149 ? -38.960 74.367 9.379 1.00 104.91 125 GLU A O 1
ATOM 1047 N N . GLY A 1 150 ? -38.259 72.272 8.942 1.00 94.97 126 GLY A N 1
ATOM 1048 C CA . GLY A 1 150 ? -38.026 71.925 10.338 1.00 96.98 126 GLY A CA 1
ATOM 1049 C C . GLY A 1 150 ? -39.243 71.174 10.840 1.00 98.02 126 GLY A C 1
ATOM 1050 O O . GLY A 1 150 ? -39.141 70.028 11.282 1.00 100.08 126 GLY A O 1
ATOM 1051 N N . ARG A 1 151 ? -40.399 71.831 10.764 1.00 98.96 127 ARG A N 1
ATOM 1052 C CA . ARG A 1 151 ? -41.661 71.218 11.184 1.00 98.55 127 ARG A CA 1
ATOM 1053 C C . ARG A 1 151 ? -42.847 71.777 10.389 1.00 96.19 127 ARG A C 1
ATOM 1054 O O . ARG A 1 151 ? -43.851 71.092 10.210 1.00 94.77 127 ARG A O 1
ATOM 1062 N N . ASP A 1 152 ? -42.740 73.024 9.930 1.00 95.37 128 ASP A N 1
ATOM 1063 C CA . ASP A 1 152 ? -43.811 73.632 9.141 1.00 93.73 128 ASP A CA 1
ATOM 1064 C C . ASP A 1 152 ? -43.827 73.019 7.740 1.00 89.32 128 ASP A C 1
ATOM 1065 O O . ASP A 1 152 ? -42.786 72.878 7.098 1.00 87.16 128 ASP A O 1
ATOM 1070 N N . ILE A 1 153 ? -45.021 72.666 7.277 1.00 86.99 129 ILE A N 1
ATOM 1071 C CA . ILE A 1 153 ? -45.196 72.015 5.980 1.00 83.40 129 ILE A CA 1
ATOM 1072 C C . ILE A 1 153 ? -44.887 72.893 4.768 1.00 82.40 129 ILE A C 1
ATOM 1073 O O . ILE A 1 153 ? -45.359 74.026 4.667 1.00 83.80 129 ILE A O 1
ATOM 1078 N N . LEU A 1 154 ? -44.089 72.340 3.854 1.00 80.01 130 LEU A N 1
ATOM 1079 C CA . LEU A 1 154 ? -43.753 72.992 2.594 1.00 78.90 130 LEU A CA 1
ATOM 1080 C C . LEU A 1 154 ? -44.629 72.338 1.535 1.00 75.53 130 LEU A C 1
ATOM 1081 O O . LEU A 1 154 ? -44.241 71.348 0.914 1.00 71.63 130 LEU A O 1
ATOM 1086 N N . ALA A 1 155 ? -45.824 72.892 1.354 1.00 76.04 131 ALA A N 1
ATOM 1087 C CA . ALA A 1 155 ? -46.789 72.363 0.397 1.00 74.99 131 ALA A CA 1
ATOM 1088 C C . ALA A 1 155 ? -46.277 72.419 -1.034 1.00 74.50 131 ALA A C 1
ATOM 1089 O O . ALA A 1 155 ? -46.401 71.448 -1.774 1.00 74.46 131 ALA A O 1
ATOM 1091 N N . LYS A 1 156 ? -45.696 73.551 -1.421 1.00 76.37 132 LYS A N 1
ATOM 1092 C CA . LYS A 1 156 ? -45.189 73.715 -2.785 1.00 75.55 132 LYS A CA 1
ATOM 1093 C C . LYS A 1 156 ? -44.180 72.631 -3.158 1.00 72.64 132 LYS A C 1
ATOM 1094 O O . LYS A 1 156 ? -44.172 72.151 -4.292 1.00 71.96 132 LYS A O 1
ATOM 1100 N N . LYS A 1 157 ? -43.336 72.245 -2.203 1.00 71.56 133 LYS A N 1
ATOM 1101 C CA . LYS A 1 157 ? -42.338 71.211 -2.448 1.00 68.78 133 LYS A CA 1
ATOM 1102 C C . LYS A 1 157 ? -43.083 69.877 -2.538 1.00 66.21 133 LYS A C 1
ATOM 1103 O O . LYS A 1 157 ? -42.862 69.092 -3.459 1.00 64.95 133 LYS A O 1
ATOM 1109 N N . ALA A 1 158 ? -43.979 69.643 -1.579 1.00 65.16 134 ALA A N 1
ATOM 1110 C CA . ALA A 1 158 ? -44.784 68.419 -1.536 1.00 62.90 134 ALA A CA 1
ATOM 1111 C C . ALA A 1 158 ? -45.561 68.220 -2.837 1.00 61.63 134 ALA A C 1
ATOM 1112 O O . ALA A 1 158 ? -45.663 67.100 -3.339 1.00 59.53 134 ALA A O 1
ATOM 1114 N N . ILE A 1 159 ? -46.109 69.312 -3.368 1.00 62.36 135 ILE A N 1
ATOM 1115 C CA . ILE A 1 159 ? -46.846 69.283 -4.631 1.00 62.24 135 ILE A CA 1
ATOM 1116 C C . ILE A 1 159 ? -45.908 68.840 -5.751 1.00 60.92 135 ILE A C 1
ATOM 1117 O O . ILE A 1 159 ? -46.238 67.947 -6.533 1.00 60.46 135 ILE A O 1
ATOM 1122 N N . ASN A 1 160 ? -44.734 69.462 -5.808 1.00 60.64 136 ASN A N 1
ATOM 1123 C CA . ASN A 1 160 ? -43.732 69.145 -6.825 1.00 59.74 136 ASN A CA 1
ATOM 1124 C C . ASN A 1 160 ? -43.360 67.658 -6.823 1.00 57.18 136 ASN A C 1
ATOM 1125 O O . ASN A 1 160 ? -43.218 67.042 -7.877 1.00 55.58 136 ASN A O 1
ATOM 1130 N N . ILE A 1 161 ? -43.213 67.091 -5.631 1.00 56.66 137 ILE A N 1
ATOM 1131 C CA . ILE A 1 161 ? -42.853 65.683 -5.480 1.00 54.89 137 ILE A CA 1
ATOM 1132 C C . ILE A 1 161 ? -43.990 64.735 -5.858 1.00 53.46 137 ILE A C 1
ATOM 1133 O O . ILE A 1 161 ? -43.820 63.843 -6.690 1.00 52.40 137 ILE A O 1
ATOM 1138 N N . ILE A 1 162 ? -45.146 64.947 -5.241 1.00 53.48 138 ILE A N 1
ATOM 1139 C CA . ILE A 1 162 ? -46.302 64.064 -5.412 1.00 53.02 138 ILE A CA 1
ATOM 1140 C C . ILE A 1 162 ? -47.114 64.240 -6.696 1.00 52.71 138 ILE A C 1
ATOM 1141 O O . ILE A 1 162 ? -47.582 63.250 -7.261 1.00 50.80 138 ILE A O 1
ATOM 1146 N N . THR A 1 163 ? -47.286 65.482 -7.150 1.00 53.85 139 THR A N 1
ATOM 1147 C CA . THR A 1 163 ? -48.121 65.758 -8.329 1.00 55.12 139 THR A CA 1
ATOM 1148 C C . THR A 1 163 ? -47.375 66.027 -9.633 1.00 55.17 139 THR A C 1
ATOM 1149 O O . THR A 1 163 ? -47.995 66.057 -10.695 1.00 55.96 139 THR A O 1
ATOM 1153 N N . PHE A 1 164 ? -46.064 66.238 -9.562 1.00 54.83 140 PHE A N 1
ATOM 1154 C CA . PHE A 1 164 ? -45.285 66.518 -10.769 1.00 55.62 140 PHE A CA 1
ATOM 1155 C C . PHE A 1 164 ? -44.252 65.423 -11.061 1.00 54.03 140 PHE A C 1
ATOM 1156 O O . PHE A 1 164 ? -44.259 64.841 -12.146 1.00 53.85 140 PHE A O 1
ATOM 1164 N N . HIS A 1 165 ? -43.379 65.136 -10.097 1.00 52.47 141 HIS A N 1
ATOM 1165 C CA . HIS A 1 165 ? -42.345 64.115 -10.288 1.00 51.05 141 HIS A CA 1
ATOM 1166 C C . HIS A 1 165 ? -42.852 62.685 -10.141 1.00 49.80 141 HIS A C 1
ATOM 1167 O O . HIS A 1 165 ? -42.669 61.862 -11.039 1.00 48.94 141 HIS A O 1
ATOM 1174 N N . LEU A 1 166 ? -43.479 62.391 -9.006 1.00 49.52 142 LEU A N 1
ATOM 1175 C CA . LEU A 1 166 ? -43.955 61.034 -8.726 1.00 48.40 142 LEU A CA 1
ATOM 1176 C C . LEU A 1 166 ? -44.793 60.429 -9.856 1.00 49.02 142 LEU A C 1
ATOM 1177 O O . LEU A 1 166 ? -44.524 59.306 -10.282 1.00 47.93 142 LEU A O 1
ATOM 1182 N N . PRO A 1 167 ? -45.798 61.169 -10.358 1.00 50.78 143 PRO A N 1
ATOM 1183 C CA . PRO A 1 167 ? -46.612 60.607 -11.438 1.00 51.54 143 PRO A CA 1
ATOM 1184 C C . PRO A 1 167 ? -45.790 60.210 -12.669 1.00 51.91 143 PRO A C 1
ATOM 1185 O O . PRO A 1 167 ? -46.155 59.275 -13.373 1.00 52.45 143 PRO A O 1
ATOM 1189 N N . LYS A 1 168 ? -44.685 60.908 -12.913 1.00 52.54 144 LYS A N 1
ATOM 1190 C CA . LYS A 1 168 ? -43.836 60.600 -14.060 1.00 53.25 144 LYS A CA 1
ATOM 1191 C C . LYS A 1 168 ? -43.064 59.300 -13.866 1.00 51.86 144 LYS A C 1
ATOM 1192 O O . LYS A 1 168 ? -42.936 58.517 -14.804 1.00 53.14 144 LYS A O 1
ATOM 1198 N N . PHE A 1 169 ? -42.563 59.060 -12.655 1.00 50.56 145 PHE A N 1
ATOM 1199 C CA . PHE A 1 169 ? -41.816 57.828 -12.386 1.00 48.23 145 PHE A CA 1
ATOM 1200 C C . PHE A 1 169 ? -42.750 56.622 -12.416 1.00 46.91 145 PHE A C 1
ATOM 1201 O O . PHE A 1 169 ? -42.371 55.555 -12.895 1.00 46.55 145 PHE A O 1
ATOM 1209 N N . ILE A 1 170 ? -43.967 56.802 -11.903 1.00 46.54 146 ILE A N 1
ATOM 1210 C CA . ILE A 1 170 ? -44.976 55.743 -11.887 1.00 46.07 146 ILE A CA 1
ATOM 1211 C C . ILE A 1 170 ? -45.359 55.349 -13.312 1.00 47.37 146 ILE A C 1
ATOM 1212 O O . ILE A 1 170 ? -45.596 54.173 -13.592 1.00 46.50 146 ILE A O 1
ATOM 1217 N N . ARG A 1 171 ? -45.417 56.334 -14.206 1.00 49.82 147 ARG A N 1
ATOM 1218 C CA . ARG A 1 171 ? -45.762 56.074 -15.603 1.00 52.16 147 ARG A CA 1
ATOM 1219 C C . ARG A 1 171 ? -44.597 55.452 -16.363 1.00 51.93 147 ARG A C 1
ATOM 1220 O O . ARG A 1 171 ? -44.714 54.347 -16.887 1.00 52.88 147 ARG A O 1
ATOM 1228 N N . ARG A 1 172 ? -43.473 56.156 -16.402 1.00 52.25 148 ARG A N 1
ATOM 1229 C CA . ARG A 1 172 ? -42.289 55.680 -17.125 1.00 52.91 148 ARG A CA 1
ATOM 1230 C C . ARG A 1 172 ? -41.860 54.261 -16.754 1.00 50.42 148 ARG A C 1
ATOM 1231 O O . ARG A 1 172 ? -41.446 53.489 -17.619 1.00 49.98 148 ARG A O 1
ATOM 1239 N N . SER A 1 173 ? -41.964 53.918 -15.475 1.00 48.58 149 SER A N 1
ATOM 1240 C CA . SER A 1 173 ? -41.563 52.590 -15.013 1.00 47.51 149 SER A CA 1
ATOM 1241 C C . SER A 1 173 ? -42.549 51.497 -15.425 1.00 46.82 149 SER A C 1
ATOM 1242 O O . SER A 1 173 ? -42.213 50.317 -15.377 1.00 45.47 149 SER A O 1
ATOM 1245 N N . THR A 1 174 ? -43.758 51.891 -15.822 1.00 48.21 150 THR A N 1
ATOM 1246 C CA . THR A 1 174 ? -44.793 50.927 -16.216 1.00 48.83 150 THR A CA 1
ATOM 1247 C C . THR A 1 174 ? -45.378 51.180 -17.611 1.00 51.25 150 THR A C 1
ATOM 1248 O O . THR A 1 174 ? -46.591 51.116 -17.801 1.00 52.94 150 THR A O 1
ATOM 1252 N N . ILE A 1 175 ? -44.506 51.473 -18.574 1.00 52.85 151 ILE A N 1
ATOM 1253 C CA . ILE A 1 175 ? -44.900 51.682 -19.972 1.00 56.00 151 ILE A CA 1
ATOM 1254 C C . ILE A 1 175 ? -43.836 51.041 -20.856 1.00 57.59 151 ILE A C 1
ATOM 1255 O O . ILE A 1 175 ? -42.685 51.483 -20.876 1.00 57.43 151 ILE A O 1
ATOM 1260 N N . GLU A 1 176 ? -44.233 49.995 -21.577 1.00 59.70 152 GLU A N 1
ATOM 1261 C CA . GLU A 1 176 ? -43.330 49.235 -22.449 1.00 61.93 152 GLU A CA 1
ATOM 1262 C C . GLU A 1 176 ? -42.232 50.085 -23.109 1.00 62.70 152 GLU A C 1
ATOM 1263 O O . GLU A 1 176 ? -41.044 49.862 -22.873 1.00 61.18 152 GLU A O 1
ATOM 1269 N N . ARG A 1 177 ? -42.633 51.052 -23.928 1.00 65.11 153 ARG A N 1
ATOM 1270 C CA . ARG A 1 177 ? -41.670 51.903 -24.638 1.00 66.52 153 ARG A CA 1
ATOM 1271 C C . ARG A 1 177 ? -40.784 52.757 -23.724 1.00 64.04 153 ARG A C 1
ATOM 1272 O O . ARG A 1 177 ? -39.623 53.003 -24.051 1.00 63.33 153 ARG A O 1
ATOM 1280 N N . GLU A 1 178 ? -41.319 53.195 -22.585 1.00 62.59 154 GLU A N 1
ATOM 1281 C CA . GLU A 1 178 ? -40.550 54.016 -21.636 1.00 61.34 154 GLU A CA 1
ATOM 1282 C C . GLU A 1 178 ? -39.411 53.239 -20.981 1.00 59.49 154 GLU A C 1
ATOM 1283 O O . GLU A 1 178 ? -38.449 53.833 -20.501 1.00 58.50 154 GLU A O 1
ATOM 1289 N N . LEU A 1 179 ? -39.536 51.916 -20.948 1.00 60.06 155 LEU A N 1
ATOM 1290 C CA . LEU A 1 179 ? -38.498 51.058 -20.386 1.00 59.04 155 LEU A CA 1
ATOM 1291 C C . LEU A 1 179 ? -37.557 50.610 -21.495 1.00 62.10 155 LEU A C 1
ATOM 1292 O O . LEU A 1 179 ? -37.866 50.754 -22.679 1.00 64.84 155 LEU A O 1
ATOM 1297 N N . ASP A 1 180 ? -36.408 50.067 -21.109 1.00 63.07 156 ASP A N 1
ATOM 1298 C CA . ASP A 1 180 ? -35.434 49.568 -22.069 1.00 66.67 156 ASP A CA 1
ATOM 1299 C C . ASP A 1 180 ? -35.771 48.094 -22.312 1.00 68.00 156 ASP A C 1
ATOM 1300 O O . ASP A 1 180 ? -35.347 47.223 -21.551 1.00 67.80 156 ASP A O 1
ATOM 1305 N N . LYS A 1 181 ? -36.546 47.821 -23.363 1.00 70.20 157 LYS A N 1
ATOM 1306 C CA . LYS A 1 181 ? -36.975 46.447 -23.667 1.00 71.65 157 LYS A CA 1
ATOM 1307 C C . LYS A 1 181 ? -35.845 45.439 -23.841 1.00 70.99 157 LYS A C 1
ATOM 1308 O O . LYS A 1 181 ? -35.916 44.329 -23.313 1.00 68.00 157 LYS A O 1
ATOM 1314 N N . GLU A 1 182 ? -34.816 45.813 -24.593 1.00 73.05 158 GLU A N 1
ATOM 1315 C CA . GLU A 1 182 ? -33.694 44.911 -24.824 1.00 73.96 158 GLU A CA 1
ATOM 1316 C C . GLU A 1 182 ? -33.076 44.505 -23.484 1.00 69.62 158 GLU A C 1
ATOM 1317 O O . GLU A 1 182 ? -32.572 43.390 -23.339 1.00 68.09 158 GLU A O 1
ATOM 1323 N N . ALA A 1 183 ? -33.136 45.411 -22.509 1.00 66.54 159 ALA A N 1
ATOM 1324 C CA . ALA A 1 183 ? -32.622 45.140 -21.165 1.00 63.36 159 ALA A CA 1
ATOM 1325 C C . ALA A 1 183 ? -33.674 44.406 -20.327 1.00 59.72 159 ALA A C 1
ATOM 1326 O O . ALA A 1 183 ? -33.331 43.599 -19.465 1.00 59.81 159 ALA A O 1
ATOM 1328 N N . LEU A 1 184 ? -34.949 44.701 -20.580 1.00 57.30 160 LEU A N 1
ATOM 1329 C CA . LEU A 1 184 ? -36.051 44.052 -19.864 1.00 55.36 160 LEU A CA 1
ATOM 1330 C C . LEU A 1 184 ? -36.112 42.560 -20.175 1.00 55.43 160 LEU A C 1
ATOM 1331 O O . LEU A 1 184 ? -36.118 41.727 -19.266 1.00 53.82 160 LEU A O 1
ATOM 1336 N N . LEU A 1 185 ? -36.160 42.232 -21.464 1.00 56.34 161 LEU A N 1
ATOM 1337 C CA . LEU A 1 185 ? -36.219 40.842 -21.898 1.00 55.68 161 LEU A CA 1
ATOM 1338 C C . LEU A 1 185 ? -35.038 40.067 -21.326 1.00 53.47 161 LEU A C 1
ATOM 1339 O O . LEU A 1 185 ? -35.217 39.021 -20.709 1.00 52.98 161 LEU A O 1
ATOM 1344 N N . THR A 1 186 ? -33.836 40.599 -21.511 1.00 52.51 162 THR A N 1
ATOM 1345 C CA . THR A 1 186 ? -32.625 39.961 -21.000 1.00 51.67 162 THR A CA 1
ATOM 1346 C C . THR A 1 186 ? -32.726 39.689 -19.499 1.00 49.33 162 THR A C 1
ATOM 1347 O O . THR A 1 186 ? -32.334 38.624 -19.023 1.00 48.03 162 THR A O 1
ATOM 1351 N N . HIS A 1 187 ? -33.257 40.657 -18.761 1.00 48.09 163 HIS A N 1
ATOM 1352 C CA . HIS A 1 187 ? -33.395 40.533 -17.316 1.00 45.98 163 HIS A CA 1
ATOM 1353 C C . HIS A 1 187 ? -34.358 39.392 -16.971 1.00 45.60 163 HIS A C 1
ATOM 1354 O O . HIS A 1 187 ? -34.038 38.519 -16.164 1.00 45.60 163 HIS A O 1
ATOM 1361 N N . CYS A 1 188 ? -35.528 39.401 -17.603 1.00 45.91 164 CYS A N 1
ATOM 1362 C CA . CYS A 1 188 ? -36.545 38.372 -17.376 1.00 45.54 164 CYS A CA 1
ATOM 1363 C C . CYS A 1 188 ? -36.099 36.990 -17.848 1.00 45.33 164 CYS A C 1
ATOM 1364 O O . CYS A 1 188 ? -36.486 35.977 -17.267 1.00 45.72 164 CYS A O 1
ATOM 1367 N N . GLN A 1 189 ? -35.296 36.955 -18.907 1.00 45.00 165 GLN A N 1
ATOM 1368 C CA . GLN A 1 189 ? -34.815 35.690 -19.465 1.00 45.09 165 GLN A CA 1
ATOM 1369 C C . GLN A 1 189 ? -33.804 34.994 -18.567 1.00 43.37 165 GLN A C 1
ATOM 1370 O O . GLN A 1 189 ? -33.837 33.775 -18.429 1.00 43.52 165 GLN A O 1
ATOM 1376 N N . VAL A 1 190 ? -32.908 35.763 -17.960 1.00 42.95 166 VAL A N 1
ATOM 1377 C CA . VAL A 1 190 ? -31.908 35.186 -17.066 1.00 42.55 166 VAL A CA 1
ATOM 1378 C C . VAL A 1 190 ? -32.588 34.594 -15.837 1.00 41.89 166 VAL A C 1
ATOM 1379 O O . VAL A 1 190 ? -32.190 33.535 -15.356 1.00 42.55 166 VAL A O 1
ATOM 1383 N N . VAL A 1 191 ? -33.617 35.272 -15.337 1.00 42.56 167 VAL A N 1
ATOM 1384 C CA . VAL A 1 191 ? -34.354 34.781 -14.171 1.00 42.04 167 VAL A CA 1
ATOM 1385 C C . VAL A 1 191 ? -35.145 33.534 -14.546 1.00 42.30 167 VAL A C 1
ATOM 1386 O O . VAL A 1 191 ? -35.196 32.573 -13.779 1.00 42.59 167 VAL A O 1
ATOM 1390 N N . GLU A 1 192 ? -35.757 33.556 -15.728 1.00 43.34 168 GLU A N 1
ATOM 1391 C CA . GLU A 1 192 ? -36.528 32.413 -16.211 1.00 44.90 168 GLU A CA 1
ATOM 1392 C C . GLU A 1 192 ? -35.602 31.207 -16.369 1.00 44.68 168 GLU A C 1
ATOM 1393 O O . GLU A 1 192 ? -35.975 30.080 -16.038 1.00 44.30 168 GLU A O 1
ATOM 1399 N N . ASP A 1 193 ? -34.396 31.457 -16.878 1.00 44.09 169 ASP A N 1
ATOM 1400 C CA . ASP A 1 193 ? -33.404 30.403 -17.050 1.00 45.01 169 ASP A CA 1
ATOM 1401 C C . ASP A 1 193 ? -33.004 29.832 -15.694 1.00 44.30 169 ASP A C 1
ATOM 1402 O O . ASP A 1 193 ? -32.870 28.619 -15.545 1.00 44.43 169 ASP A O 1
ATOM 1407 N N . GLN A 1 194 ? -32.815 30.709 -14.710 1.00 43.83 170 GLN A N 1
ATOM 1408 C CA . GLN A 1 194 ? -32.456 30.275 -13.358 1.00 43.36 170 GLN A CA 1
ATOM 1409 C C . GLN A 1 194 ? -33.506 29.352 -12.747 1.00 43.61 170 GLN A C 1
ATOM 1410 O O . GLN A 1 194 ? -33.162 28.341 -12.134 1.00 43.64 170 GLN A O 1
ATOM 1416 N N . GLU A 1 195 ? -34.780 29.693 -12.918 1.00 43.62 171 GLU A N 1
ATOM 1417 C CA . GLU A 1 195 ? -35.853 28.857 -12.392 1.00 44.85 171 GLU A CA 1
ATOM 1418 C C . GLU A 1 195 ? -35.858 27.521 -13.126 1.00 45.21 171 GLU A C 1
ATOM 1419 O O . GLU A 1 195 ? -35.941 26.464 -12.500 1.00 45.95 171 GLU A O 1
ATOM 1425 N N . ALA A 1 196 ? -35.758 27.582 -14.453 1.00 45.22 172 ALA A N 1
ATOM 1426 C CA . ALA A 1 196 ? -35.736 26.386 -15.296 1.00 46.16 172 ALA A CA 1
ATOM 1427 C C . ALA A 1 196 ? -34.590 25.452 -14.913 1.00 45.49 172 ALA A C 1
ATOM 1428 O O . ALA A 1 196 ? -34.771 24.243 -14.853 1.00 46.31 172 ALA A O 1
ATOM 1430 N N . LEU A 1 197 ? -33.414 26.022 -14.657 1.00 45.22 173 LEU A N 1
ATOM 1431 C CA . LEU A 1 197 ? -32.246 25.237 -14.252 1.00 45.38 173 LEU A CA 1
ATOM 1432 C C . LEU A 1 197 ? -32.444 24.645 -12.859 1.00 45.40 173 LEU A C 1
ATOM 1433 O O . LEU A 1 197 ? -32.008 23.527 -12.588 1.00 44.71 173 LEU A O 1
ATOM 1438 N N . ARG A 1 198 ? -33.102 25.400 -11.979 1.00 45.96 174 ARG A N 1
ATOM 1439 C CA . ARG A 1 198 ? -33.361 24.928 -10.620 1.00 47.25 174 ARG A CA 1
ATOM 1440 C C . ARG A 1 198 ? -34.359 23.770 -10.610 1.00 48.96 174 ARG A C 1
ATOM 1441 O O . ARG A 1 198 ? -34.235 22.856 -9.799 1.00 48.83 174 ARG A O 1
ATOM 1449 N N . GLU A 1 199 ? -35.333 23.804 -11.518 1.00 51.32 175 GLU A N 1
ATOM 1450 C CA . GLU A 1 199 ? -36.351 22.749 -11.590 1.00 54.05 175 GLU A CA 1
ATOM 1451 C C . GLU A 1 199 ? -35.820 21.404 -12.092 1.00 55.71 175 GLU A C 1
ATOM 1452 O O . GLU A 1 199 ? -36.355 20.355 -11.729 1.00 57.97 175 GLU A O 1
ATOM 1458 N N . GLN A 1 200 ? -34.770 21.427 -12.911 1.00 55.69 176 GLN A N 1
ATOM 1459 C CA . GLN A 1 200 ? -34.215 20.179 -13.447 1.00 57.55 176 GLN A CA 1
ATOM 1460 C C . GLN A 1 200 ? -33.000 19.658 -12.670 1.00 57.51 176 GLN A C 1
ATOM 1461 O O . GLN A 1 200 ? -32.220 18.860 -13.192 1.00 59.34 176 GLN A O 1
ATOM 1467 N N . LEU A 1 201 ? -32.849 20.104 -11.423 1.00 56.91 177 LEU A N 1
ATOM 1468 C CA . LEU A 1 201 ? -31.769 19.624 -10.568 1.00 57.18 177 LEU A CA 1
ATOM 1469 C C . LEU A 1 201 ? -32.147 18.243 -10.064 1.00 60.47 177 LEU A C 1
ATOM 1470 O O . LEU A 1 201 ? -31.340 17.313 -10.083 1.00 61.38 177 LEU A O 1
ATOM 1475 N N . GLU A 1 202 ? -33.395 18.126 -9.623 1.00 62.87 178 GLU A N 1
ATOM 1476 C CA . GLU A 1 202 ? -33.923 16.878 -9.095 1.00 66.32 178 GLU A CA 1
ATOM 1477 C C . GLU A 1 202 ? -33.901 15.755 -10.132 1.00 66.27 178 GLU A C 1
ATOM 1478 O O . GLU A 1 202 ? -33.525 14.625 -9.821 1.00 67.41 178 GLU A O 1
ATOM 1484 N N . VAL A 1 203 ? -34.307 16.074 -11.358 1.00 65.21 179 VAL A N 1
ATOM 1485 C CA . VAL A 1 203 ? -34.362 15.082 -12.437 1.00 65.57 179 VAL A CA 1
ATOM 1486 C C . VAL A 1 203 ? -32.983 14.499 -12.762 1.00 62.93 179 VAL A C 1
ATOM 1487 O O . VAL A 1 203 ? -32.859 13.304 -13.036 1.00 63.19 179 VAL A O 1
ATOM 1491 N N . ASN A 1 204 ? -31.953 15.343 -12.721 1.00 58.21 180 ASN A N 1
ATOM 1492 C CA . ASN A 1 204 ? -30.587 14.907 -13.018 1.00 56.44 180 ASN A CA 1
ATOM 1493 C C . ASN A 1 204 ? -29.804 14.460 -11.776 1.00 54.21 180 ASN A C 1
ATOM 1494 O O . ASN A 1 204 ? -28.577 14.341 -11.820 1.00 52.76 180 ASN A O 1
ATOM 1499 N N . GLY A 1 205 ? -30.518 14.201 -10.680 1.00 52.66 181 GLY A N 1
ATOM 1500 C CA . GLY A 1 205 ? 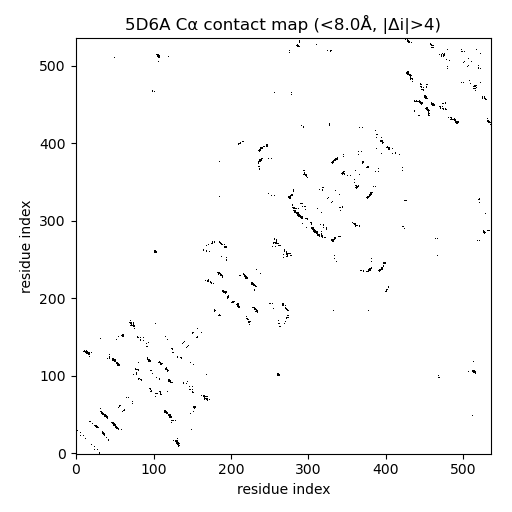-29.894 13.756 -9.439 1.00 51.75 181 GLY A CA 1
ATOM 1501 C C . GLY A 1 205 ? -28.836 14.711 -8.929 1.00 49.74 181 GLY A C 1
ATOM 1502 O O . GLY A 1 205 ? -27.775 14.283 -8.480 1.00 49.42 181 GLY A O 1
ATOM 1503 N N . LEU A 1 206 ? -29.137 16.005 -8.993 1.00 48.64 182 LEU A N 1
ATOM 1504 C CA . LEU A 1 206 ? -28.214 17.049 -8.555 1.00 46.97 182 LEU A CA 1
ATOM 1505 C C . LEU A 1 206 ? -28.828 17.909 -7.460 1.00 45.14 182 LEU A C 1
ATOM 1506 O O . LEU A 1 206 ? -30.047 18.042 -7.383 1.00 46.26 182 LEU A O 1
ATOM 1511 N N . VAL A 1 207 ? -27.975 18.486 -6.616 1.00 43.65 183 VAL A N 1
ATOM 1512 C CA . VAL A 1 207 ? -28.426 19.390 -5.548 1.00 42.72 183 VAL A CA 1
ATOM 1513 C C . VAL A 1 207 ? -27.961 20.820 -5.812 1.00 41.11 183 VAL A C 1
ATOM 1514 O O . VAL A 1 207 ? -28.430 21.754 -5.166 1.00 40.49 183 VAL A O 1
ATOM 1518 N N . SER A 1 208 ? -27.036 20.978 -6.758 1.00 41.07 184 SER A N 1
ATOM 1519 C CA . SER A 1 208 ? -26.519 22.295 -7.121 1.00 40.35 184 SER A CA 1
ATOM 1520 C C . SER A 1 208 ? -25.813 22.227 -8.475 1.00 40.30 184 SER A C 1
ATOM 1521 O O . SER A 1 208 ? -25.360 21.162 -8.897 1.00 41.24 184 SER A O 1
ATOM 1524 N N . PHE A 1 209 ? -25.725 23.372 -9.146 1.00 39.64 185 PHE A N 1
ATOM 1525 C CA . PHE A 1 209 ? -25.090 23.460 -10.456 1.00 40.42 185 PHE A CA 1
ATOM 1526 C C . PHE A 1 209 ? -24.346 24.783 -10.636 1.00 40.34 185 PHE A C 1
ATOM 1527 O O . PHE A 1 209 ? -24.953 25.851 -10.585 1.00 39.26 185 PHE A O 1
ATOM 1535 N N . VAL A 1 210 ? -23.034 24.696 -10.856 1.00 41.01 186 VAL A N 1
ATOM 1536 C CA . VAL A 1 210 ? -22.190 25.874 -11.059 1.00 41.04 186 VAL A CA 1
ATOM 1537 C C . VAL A 1 210 ? -21.743 25.923 -12.516 1.00 42.01 186 VAL A C 1
ATOM 1538 O O . VAL A 1 210 ? -20.820 25.212 -12.918 1.00 43.44 186 VAL A O 1
ATOM 1542 N N . ALA A 1 211 ? -22.399 26.769 -13.301 1.00 41.73 187 ALA A N 1
ATOM 1543 C CA . ALA A 1 211 ? -22.091 26.907 -14.721 1.00 43.71 187 ALA A CA 1
ATOM 1544 C C . ALA A 1 211 ? -20.655 27.373 -14.972 1.00 44.73 187 ALA A C 1
ATOM 1545 O O . ALA A 1 211 ? -20.103 28.157 -14.198 1.00 44.35 187 ALA A O 1
ATOM 1547 N N . ASN A 1 212 ? -20.052 26.877 -16.050 1.00 46.25 188 ASN A N 1
ATOM 1548 C CA . ASN A 1 212 ? -18.705 27.303 -16.427 1.00 47.60 188 ASN A CA 1
ATOM 1549 C C . ASN A 1 212 ? -18.752 28.756 -16.881 1.00 47.83 188 ASN A C 1
ATOM 1550 O O . ASN A 1 212 ? -19.655 29.153 -17.617 1.00 48.19 188 ASN A O 1
ATOM 1555 N N . GLY A 1 213 ? -17.778 29.543 -16.436 1.00 47.48 189 GLY A N 1
ATOM 1556 C CA . GLY A 1 213 ? -17.718 30.960 -16.773 1.00 47.49 189 GLY A CA 1
ATOM 1557 C C . GLY A 1 213 ? -18.260 31.829 -15.651 1.00 46.05 189 GLY A C 1
ATOM 1558 O O . GLY A 1 213 ? -18.340 33.052 -15.789 1.00 46.73 189 GLY A O 1
ATOM 1559 N N . SER A 1 214 ? -18.636 31.200 -14.538 1.00 44.09 190 SER A N 1
ATOM 1560 C CA . SER A 1 214 ? -19.161 31.929 -13.392 1.00 42.63 190 SER A CA 1
ATOM 1561 C C . SER A 1 214 ? -18.034 32.621 -12.641 1.00 42.66 190 SER A C 1
ATOM 1562 O O . SER A 1 214 ? -16.892 32.159 -12.651 1.00 44.09 190 SER A O 1
ATOM 1565 N N . ILE A 1 215 ? -18.365 33.735 -11.998 1.00 41.46 191 ILE A N 1
ATOM 1566 C CA . ILE A 1 215 ? -17.417 34.473 -11.178 1.00 41.15 191 ILE A CA 1
ATOM 1567 C C . ILE A 1 215 ? -17.927 34.345 -9.745 1.00 39.83 191 ILE A C 1
ATOM 1568 O O . ILE A 1 215 ? -18.913 34.978 -9.362 1.00 39.09 191 ILE A O 1
ATOM 1573 N N . LEU A 1 216 ? -17.250 33.504 -8.968 1.00 39.44 192 LEU A N 1
ATOM 1574 C CA . LEU A 1 216 ? -17.644 33.212 -7.589 1.00 38.39 192 LEU A CA 1
ATOM 1575 C C . LEU A 1 216 ? -17.206 34.247 -6.534 1.00 38.75 192 LEU A C 1
ATOM 1576 O O . LEU A 1 216 ? -18.033 34.694 -5.742 1.00 37.96 192 LEU A O 1
ATOM 1581 N N . PRO A 1 217 ? -15.915 34.639 -6.519 1.00 39.62 193 PRO A N 1
ATOM 1582 C CA . PRO A 1 217 ? -15.467 35.590 -5.492 1.00 40.68 193 PRO A CA 1
ATOM 1583 C C . PRO A 1 217 ? -16.084 36.981 -5.608 1.00 40.39 193 PRO A C 1
ATOM 1584 O O . PRO A 1 217 ? -16.324 37.459 -6.720 1.00 39.49 193 PRO A O 1
ATOM 1588 N N . ARG A 1 218 ? -16.324 37.617 -4.458 1.00 39.91 194 ARG A N 1
ATOM 1589 C CA . ARG A 1 218 ? -16.896 38.957 -4.417 1.00 39.16 194 ARG A CA 1
ATOM 1590 C C . ARG A 1 218 ? -15.742 39.946 -4.304 1.00 41.02 194 ARG A C 1
ATOM 1591 O O . ARG A 1 218 ? -14.606 39.536 -4.072 1.00 41.86 194 ARG A O 1
ATOM 1599 N N . VAL A 1 219 ? -16.016 41.240 -4.459 1.00 41.53 195 VAL A N 1
ATOM 1600 C CA . VAL A 1 219 ? -14.940 42.237 -4.384 1.00 44.41 195 VAL A CA 1
ATOM 1601 C C . VAL A 1 219 ? -14.265 42.209 -3.016 1.00 45.71 195 VAL A C 1
ATOM 1602 O O . VAL A 1 219 ? -13.044 42.347 -2.915 1.00 48.24 195 VAL A O 1
ATOM 1606 N N . ALA A 1 220 ? -15.062 42.012 -1.970 1.00 44.98 196 ALA A N 1
ATOM 1607 C CA . ALA A 1 220 ? -14.542 41.971 -0.608 1.00 46.13 196 ALA A CA 1
ATOM 1608 C C . ALA A 1 220 ? -15.523 41.255 0.309 1.00 45.06 196 ALA A C 1
ATOM 1609 O O . ALA A 1 220 ? -16.604 40.853 -0.121 1.00 43.18 196 ALA A O 1
ATOM 1611 N N . GLY A 1 221 ? -15.139 41.103 1.573 1.00 46.60 197 GLY A N 1
ATOM 1612 C CA . GLY A 1 221 ? -15.983 40.435 2.562 1.00 46.29 197 GLY A CA 1
ATOM 1613 C C . GLY A 1 221 ? -17.213 41.221 2.990 1.00 45.58 197 GLY A C 1
ATOM 1614 O O . GLY A 1 221 ? -18.164 40.643 3.512 1.00 45.27 197 GLY A O 1
ATOM 1615 N N . ASN A 1 222 ? -17.190 42.536 2.773 1.00 45.83 198 ASN A N 1
ATOM 1616 C CA . ASN A 1 222 ? -18.307 43.418 3.130 1.00 44.78 198 ASN A CA 1
ATOM 1617 C C . ASN A 1 222 ? -19.096 43.902 1.911 1.00 43.12 198 ASN A C 1
ATOM 1618 O O . ASN A 1 222 ? -19.846 44.875 2.000 1.00 43.60 198 ASN A O 1
ATOM 1623 N N . CYS A 1 223 ? -18.927 43.229 0.778 1.00 41.50 199 CYS A N 1
ATOM 1624 C CA . CYS A 1 223 ? -19.601 43.626 -0.452 1.00 40.40 199 CYS A CA 1
ATOM 1625 C C . CYS A 1 223 ? -20.052 42.382 -1.216 1.00 37.98 199 CYS A C 1
ATOM 1626 O O . CYS A 1 223 ? -19.306 41.413 -1.323 1.00 37.69 199 CYS A O 1
ATOM 1629 N N . ASP A 1 224 ? -21.272 42.414 -1.746 1.00 36.68 200 ASP A N 1
ATOM 1630 C CA . ASP A 1 224 ? -21.825 41.259 -2.458 1.00 35.98 200 ASP A CA 1
ATOM 1631 C C . ASP A 1 224 ? -21.637 41.328 -3.985 1.00 36.03 200 ASP A C 1
ATOM 1632 O O . ASP A 1 224 ? -22.089 40.433 -4.703 1.00 35.76 200 ASP A O 1
ATOM 1637 N N . LEU A 1 225 ? -20.978 42.379 -4.478 1.00 37.27 201 LEU A N 1
ATOM 1638 C CA . LEU A 1 225 ? -20.719 42.524 -5.919 1.00 38.08 201 LEU A CA 1
ATOM 1639 C C . LEU A 1 225 ? -19.561 41.619 -6.323 1.00 38.72 201 LEU A C 1
ATOM 1640 O O . LEU A 1 225 ? -18.732 41.277 -5.486 1.00 39.79 201 LEU A O 1
ATOM 1645 N N . PRO A 1 226 ? -19.488 41.243 -7.611 1.00 39.34 202 PRO A N 1
ATOM 1646 C CA . PRO A 1 226 ? -18.440 40.330 -8.071 1.00 40.32 202 PRO A CA 1
ATOM 1647 C C . PRO A 1 226 ? -17.067 40.960 -8.255 1.00 43.08 202 PRO A C 1
ATOM 1648 O O . PRO A 1 226 ? -16.959 42.141 -8.581 1.00 43.31 202 PRO A O 1
ATOM 1660 N N . LYS A 1 228 ? -13.784 41.776 -10.148 1.00 57.46 204 LYS A N 1
ATOM 1661 C CA . LYS A 1 228 ? -13.417 41.922 -11.552 1.00 61.31 204 LYS A CA 1
ATOM 1662 C C . LYS A 1 228 ? -11.993 41.391 -11.686 1.00 64.01 204 LYS A C 1
ATOM 1663 O O . LYS A 1 228 ? -11.175 41.554 -10.776 1.00 65.17 204 LYS A O 1
ATOM 1669 N N . ASP A 1 229 ? -11.703 40.758 -12.817 1.00 65.48 205 ASP A N 1
ATOM 1670 C CA . ASP A 1 229 ? -10.389 40.161 -13.063 1.00 67.96 205 ASP A CA 1
ATOM 1671 C C . ASP A 1 229 ? -10.165 39.011 -12.085 1.00 64.99 205 ASP A C 1
ATOM 1672 O O . ASP A 1 229 ? -9.217 39.016 -11.302 1.00 66.89 205 ASP A O 1
ATOM 1677 N N . ALA A 1 230 ? -11.069 38.038 -12.131 1.00 60.82 206 ALA A N 1
ATOM 1678 C CA . ALA A 1 230 ? -10.994 36.854 -11.287 1.00 58.57 206 ALA A CA 1
ATOM 1679 C C . ALA A 1 230 ? -10.853 35.627 -12.173 1.00 57.54 206 ALA A C 1
ATOM 1680 O O . ALA A 1 230 ? -11.134 35.685 -13.369 1.00 56.99 206 ALA A O 1
ATOM 1682 N N . VAL A 1 231 ? -10.411 34.519 -11.588 1.00 57.15 207 VAL A N 1
ATOM 1683 C CA . VAL A 1 231 ? -10.254 33.275 -12.330 1.00 57.94 207 VAL A CA 1
ATOM 1684 C C . VAL A 1 231 ? -11.638 32.657 -12.505 1.00 56.99 207 VAL A C 1
ATOM 1685 O O . VAL A 1 231 ? -12.241 32.199 -11.533 1.00 56.93 207 VAL A O 1
ATOM 1689 N N . GLU A 1 232 ? -12.151 32.664 -13.733 1.00 57.74 208 GLU A N 1
ATOM 1690 C CA . GLU A 1 232 ? -13.480 32.107 -13.998 1.00 56.27 208 GLU A CA 1
ATOM 1691 C C . GLU A 1 232 ? -13.538 30.628 -13.646 1.00 54.97 208 GLU A C 1
ATOM 1692 O O . GLU A 1 232 ? -12.547 29.907 -13.761 1.00 56.66 208 GLU A O 1
ATOM 1698 N N . PHE A 1 233 ? -14.713 30.183 -13.224 1.00 52.81 209 PHE A N 1
ATOM 1699 C CA . PHE A 1 233 ? -14.902 28.800 -12.816 1.00 52.08 209 PHE A CA 1
ATOM 1700 C C . PHE A 1 233 ? -15.011 27.838 -13.996 1.00 51.90 209 PHE A C 1
ATOM 1701 O O . PHE A 1 233 ? -15.643 28.143 -15.008 1.00 51.40 209 PHE A O 1
ATOM 1709 N N . THR A 1 234 ? -14.380 26.677 -13.844 1.00 51.56 210 THR A N 1
ATOM 1710 C CA . THR A 1 234 ? -14.430 25.617 -14.840 1.00 52.84 210 THR A CA 1
ATOM 1711 C C . THR A 1 234 ? -14.556 24.298 -14.098 1.00 52.32 210 THR A C 1
ATOM 1712 O O . THR A 1 234 ? -13.852 24.063 -13.116 1.00 53.22 210 THR A O 1
ATOM 1716 N N . ALA A 1 235 ? -15.457 23.444 -14.567 1.00 51.55 211 ALA A N 1
ATOM 1717 C CA . ALA A 1 235 ? -15.684 22.157 -13.937 1.00 51.22 211 ALA A CA 1
ATOM 1718 C C . ALA A 1 235 ? -14.794 21.083 -14.544 1.00 53.22 211 ALA A C 1
ATOM 1719 O O . ALA A 1 235 ? -14.437 21.159 -15.722 1.00 54.03 211 ALA A O 1
ATOM 1721 N N . PRO A 1 236 ? -14.412 20.085 -13.733 1.00 53.84 212 PRO A N 1
ATOM 1722 C CA . PRO A 1 236 ? -13.624 18.981 -14.261 1.00 55.42 212 PRO A CA 1
ATOM 1723 C C . PRO A 1 236 ? -14.557 18.045 -15.023 1.00 55.81 212 PRO A C 1
ATOM 1724 O O . PRO A 1 236 ? -15.619 17.688 -14.507 1.00 55.02 212 PRO A O 1
ATOM 1728 N N . GLU A 1 237 ? -14.174 17.666 -16.241 1.00 58.00 213 GLU A N 1
ATOM 1729 C CA . GLU A 1 237 ? -15.011 16.798 -17.082 1.00 59.17 213 GLU A CA 1
ATOM 1730 C C . GLU A 1 237 ? -15.591 15.613 -16.321 1.00 57.36 213 GLU A C 1
ATOM 1731 O O . GLU A 1 237 ? -16.743 15.237 -16.529 1.00 56.33 213 GLU A O 1
ATOM 1737 N N . SER A 1 238 ? -14.787 15.037 -15.437 1.00 56.86 214 SER A N 1
ATOM 1738 C CA . SER A 1 238 ? -15.202 13.887 -14.646 1.00 57.18 214 SER A CA 1
ATOM 1739 C C . SER A 1 238 ? -16.496 14.135 -13.873 1.00 55.40 214 SER A C 1
ATOM 1740 O O . SER A 1 238 ? -17.254 13.201 -13.607 1.00 54.91 214 SER A O 1
ATOM 1743 N N . LEU A 1 239 ? -16.747 15.394 -13.529 1.00 54.61 215 LEU A N 1
ATOM 1744 C CA . LEU A 1 239 ? -17.925 15.753 -12.751 1.00 53.68 215 LEU A CA 1
ATOM 1745 C C . LEU A 1 239 ? -18.733 16.856 -13.454 1.00 52.91 215 LEU A C 1
ATOM 1746 O O . LEU A 1 239 ? -19.445 17.632 -12.816 1.00 51.59 215 LEU A O 1
ATOM 1751 N N . GLN A 1 240 ? -18.633 16.889 -14.780 1.00 53.91 216 GLN A N 1
ATOM 1752 C CA . GLN A 1 240 ? -19.311 17.886 -15.612 1.00 53.73 216 GLN A CA 1
ATOM 1753 C C . GLN A 1 240 ? -20.698 17.432 -16.061 1.00 53.81 216 GLN A C 1
ATOM 1754 O O . GLN A 1 240 ? -20.910 16.257 -16.372 1.00 56.19 216 GLN A O 1
ATOM 1760 N N . VAL A 1 241 ? -21.637 18.376 -16.093 1.00 52.67 217 VAL A N 1
ATOM 1761 C CA . VAL A 1 241 ? -23.000 18.116 -16.563 1.00 52.50 217 VAL A CA 1
ATOM 1762 C C . VAL A 1 241 ? -23.437 19.298 -17.414 1.00 52.20 217 VAL A C 1
ATOM 1763 O O . VAL A 1 241 ? -22.883 20.391 -17.297 1.00 51.40 217 VAL A O 1
ATOM 1767 N N . THR A 1 242 ? -24.434 19.078 -18.263 1.00 53.21 218 THR A N 1
ATOM 1768 C CA . THR A 1 242 ? -24.925 20.123 -19.149 1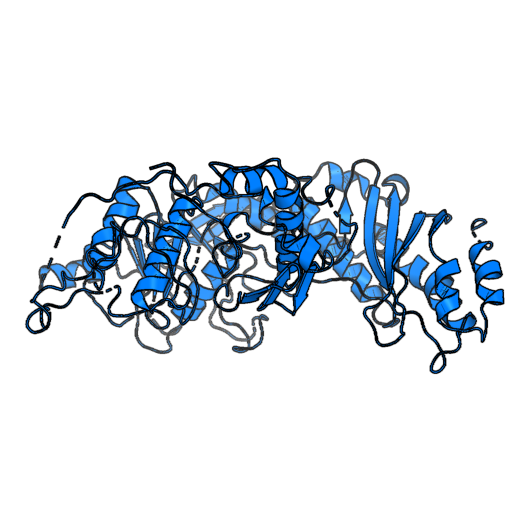.00 53.28 218 THR A CA 1
ATOM 1769 C C . THR A 1 242 ? -26.440 20.249 -19.045 1.00 52.65 218 THR A C 1
ATOM 1770 O O . THR A 1 242 ? -27.171 19.333 -19.409 1.00 54.58 218 THR A O 1
ATOM 1774 N N . LEU A 1 243 ? -26.903 21.385 -18.536 1.00 51.38 219 LEU A N 1
ATOM 1775 C CA . LEU A 1 243 ? -28.330 21.642 -18.385 1.00 51.12 219 LEU A CA 1
ATOM 1776 C C . LEU A 1 243 ? -28.830 22.467 -19.562 1.00 51.33 219 LEU A C 1
ATOM 1777 O O . LEU A 1 243 ? -28.041 22.908 -20.393 1.00 53.28 219 LEU A O 1
ATOM 1782 N N . HIS A 1 244 ? -30.141 22.678 -19.625 1.00 50.60 220 HIS A N 1
ATOM 1783 C CA . HIS A 1 244 ? -30.737 23.435 -20.720 1.00 51.26 220 HIS A CA 1
ATOM 1784 C C . HIS A 1 244 ? -31.679 24.521 -20.225 1.00 49.75 220 HIS A C 1
ATOM 1785 O O . HIS A 1 244 ? -32.602 24.250 -19.465 1.00 49.80 220 HIS A O 1
ATOM 1792 N N . ALA A 1 245 ? -31.435 25.751 -20.663 1.00 49.45 221 ALA A N 1
ATOM 1793 C CA . ALA A 1 245 ? -32.284 26.880 -20.310 1.00 48.88 221 ALA A CA 1
ATOM 1794 C C . ALA A 1 245 ? -33.075 27.293 -21.551 1.00 50.54 221 ALA A C 1
ATOM 1795 O O . ALA A 1 245 ? -32.554 27.232 -22.668 1.00 52.23 221 ALA A O 1
ATOM 1797 N N . PRO A 1 246 ? -34.332 27.725 -21.363 1.00 50.55 222 PRO A N 1
ATOM 1798 C CA . PRO A 1 246 ? -35.183 28.096 -22.499 1.00 52.44 222 PRO A CA 1
ATOM 1799 C C . PRO A 1 246 ? -34.679 29.270 -23.338 1.00 53.24 222 PRO A C 1
ATOM 1800 O O . PRO A 1 246 ? -34.994 29.351 -24.525 1.00 55.38 222 PRO A O 1
ATOM 1804 N N . ASN A 1 247 ? -33.899 30.161 -22.737 1.00 52.44 223 ASN A N 1
ATOM 1805 C CA . ASN A 1 247 ? -33.402 31.335 -23.452 1.00 53.07 223 ASN A CA 1
ATOM 1806 C C . ASN A 1 247 ? -31.944 31.218 -23.871 1.00 53.08 223 ASN A C 1
ATOM 1807 O O . ASN A 1 247 ? -31.621 31.404 -25.040 1.00 54.39 223 ASN A O 1
ATOM 1812 N N . ARG A 1 248 ? -31.068 30.908 -22.922 1.00 52.30 224 ARG A N 1
ATOM 1813 C CA . ARG A 1 248 ? -29.643 30.781 -23.221 1.00 53.32 224 ARG A CA 1
ATOM 1814 C C . ARG A 1 248 ? -29.327 29.492 -23.982 1.00 55.24 224 ARG A C 1
ATOM 1815 O O . ARG A 1 248 ? -28.370 29.446 -24.763 1.00 56.22 224 ARG A O 1
ATOM 1823 N N . GLY A 1 249 ? -30.134 28.455 -23.757 1.00 54.94 225 GLY A N 1
ATOM 1824 C CA . GLY A 1 249 ? -29.933 27.167 -24.412 1.00 55.64 225 GLY A CA 1
ATOM 1825 C C . GLY A 1 249 ? -29.128 26.239 -23.525 1.00 54.80 225 GLY A C 1
ATOM 1826 O O . GLY A 1 249 ? -29.323 26.211 -22.309 1.00 53.84 225 GLY A O 1
ATOM 1827 N N . TYR A 1 250 ? -28.215 25.484 -24.128 1.00 55.59 226 TYR A N 1
ATOM 1828 C CA . TYR A 1 250 ? -27.383 24.547 -23.377 1.00 55.10 226 TYR A CA 1
ATOM 1829 C C . TYR A 1 250 ? -26.290 25.264 -22.579 1.00 54.65 226 TYR A C 1
ATOM 1830 O O . TYR A 1 250 ? -25.590 26.126 -23.109 1.00 55.33 226 TYR A O 1
ATOM 1839 N N . VAL A 1 251 ? -26.162 24.902 -21.303 1.00 54.01 227 VAL A N 1
ATOM 1840 C CA . VAL A 1 251 ? -25.143 25.480 -20.423 1.00 53.49 227 VAL A CA 1
ATOM 1841 C C . VAL A 1 251 ? -24.381 24.366 -19.710 1.00 52.66 227 VAL A C 1
ATOM 1842 O O . VAL A 1 251 ? -24.975 23.540 -19.014 1.00 51.11 227 VAL A O 1
ATOM 1846 N N . THR A 1 252 ? -23.064 24.347 -19.898 1.00 52.56 228 THR A N 1
ATOM 1847 C CA . THR A 1 252 ? -22.206 23.339 -19.285 1.00 52.62 228 THR A CA 1
ATOM 1848 C C . THR A 1 252 ? -21.572 23.882 -18.009 1.00 51.65 228 THR A C 1
ATOM 1849 O O . THR A 1 252 ? -21.169 25.046 -17.954 1.00 52.66 228 THR A O 1
ATOM 1853 N N . GLY A 1 253 ? -21.488 23.036 -16.986 1.00 51.06 229 GLY A N 1
ATOM 1854 C CA . GLY A 1 253 ? -20.901 23.434 -15.711 1.00 49.97 229 GLY A CA 1
ATOM 1855 C C . GLY A 1 253 ? -20.736 22.286 -14.734 1.00 50.16 229 GLY A C 1
ATOM 1856 O O . GLY A 1 253 ? -20.935 21.121 -15.084 1.00 51.60 229 GLY A O 1
ATOM 1857 N N . LEU A 1 254 ? -20.362 22.624 -13.503 1.00 49.19 230 LEU A N 1
ATOM 1858 C CA . LEU A 1 254 ? -20.178 21.636 -12.448 1.00 49.10 230 LEU A CA 1
ATOM 1859 C C . LEU A 1 254 ? -21.516 21.160 -11.914 1.00 48.90 230 LEU A C 1
ATOM 1860 O O . LEU A 1 254 ? -22.335 21.965 -11.470 1.00 48.76 230 LEU A O 1
ATOM 1865 N N . GLY A 1 255 ? -21.725 19.850 -11.944 1.00 48.54 231 GLY A N 1
ATOM 1866 C CA . GLY A 1 255 ? -22.942 19.256 -11.427 1.00 47.67 231 GLY A CA 1
ATOM 1867 C C . GLY A 1 255 ? -22.625 18.541 -10.134 1.00 47.42 231 GLY A C 1
ATOM 1868 O O . GLY A 1 255 ? -21.900 17.551 -10.138 1.00 49.21 231 GLY A O 1
ATOM 1869 N N . ILE A 1 256 ? -23.146 19.055 -9.024 1.00 46.25 232 ILE A N 1
ATOM 1870 C CA . ILE A 1 256 ? -22.928 18.442 -7.717 1.00 46.66 232 ILE A CA 1
ATOM 1871 C C . ILE A 1 256 ? -24.062 17.456 -7.463 1.00 47.44 232 ILE A C 1
ATOM 1872 O O . ILE A 1 256 ? -25.182 17.863 -7.150 1.00 47.27 232 ILE A O 1
ATOM 1877 N N . PRO A 1 257 ? -23.775 16.151 -7.586 1.00 49.31 233 PRO A N 1
ATOM 1878 C CA . PRO A 1 257 ? -24.826 15.155 -7.409 1.00 50.78 233 PRO A CA 1
ATOM 1879 C C . PRO A 1 257 ? -25.307 15.018 -5.972 1.00 50.06 233 PRO A C 1
ATOM 1880 O O . PRO A 1 257 ? -24.686 15.553 -5.056 1.00 49.36 233 PRO A O 1
ATOM 1884 N N . LYS A 1 258 ? -26.412 14.302 -5.791 1.00 51.08 234 LYS A N 1
ATOM 1885 C CA . LYS A 1 258 ? -26.964 14.065 -4.464 1.00 50.90 234 LYS A CA 1
ATOM 1886 C C . LYS A 1 258 ? -25.983 13.266 -3.617 1.00 50.75 234 LYS A C 1
ATOM 1887 O O . LYS A 1 258 ? -25.017 12.698 -4.129 1.00 52.86 234 LYS A O 1
ATOM 1893 N N . GLY A 1 259 ? -26.241 13.223 -2.317 1.00 48.85 235 GLY A N 1
ATOM 1894 C CA . GLY A 1 259 ? -25.381 12.508 -1.390 1.00 49.05 235 GLY A CA 1
ATOM 1895 C C . GLY A 1 259 ? -24.392 13.445 -0.733 1.00 48.09 235 GLY A C 1
ATOM 1896 O O . GLY A 1 259 ? -24.607 14.653 -0.685 1.00 46.95 235 GLY A O 1
ATOM 1897 N N . ILE A 1 260 ? -23.298 12.881 -0.236 1.00 48.84 236 ILE A N 1
ATOM 1898 C CA . ILE A 1 260 ? -22.272 13.651 0.450 1.00 47.87 236 ILE A CA 1
ATOM 1899 C C . ILE A 1 260 ? -21.194 14.114 -0.524 1.00 47.67 236 ILE A C 1
ATOM 1900 O O . ILE A 1 260 ? -20.644 13.312 -1.273 1.00 48.38 236 ILE A O 1
ATOM 1905 N N . THR A 1 261 ? -20.900 15.411 -0.500 1.00 46.46 237 THR A N 1
ATOM 1906 C CA . THR A 1 261 ? -19.881 15.998 -1.363 1.00 46.96 237 THR A CA 1
ATOM 1907 C C . THR A 1 261 ? -18.909 16.821 -0.521 1.00 46.78 237 THR A C 1
ATOM 1908 O O . THR A 1 261 ? -19.320 17.710 0.227 1.00 45.66 237 THR A O 1
ATOM 1912 N N . LEU A 1 262 ? -17.620 16.520 -0.639 1.00 47.36 238 LEU A N 1
ATOM 1913 C CA . LEU A 1 262 ? -16.602 17.237 0.114 1.00 46.82 238 LEU A CA 1
ATOM 1914 C C . LEU A 1 262 ? -15.866 18.231 -0.766 1.00 46.73 238 LEU A C 1
ATOM 1915 O O . LEU A 1 262 ? -15.636 17.980 -1.952 1.00 47.42 238 LEU A O 1
ATOM 1920 N N . ILE A 1 263 ? -15.508 19.362 -0.169 1.00 46.28 239 ILE A N 1
ATOM 1921 C CA . ILE A 1 263 ? -14.754 20.411 -0.842 1.00 46.83 239 ILE A CA 1
ATOM 1922 C C . ILE A 1 263 ? -13.467 20.589 -0.044 1.00 47.93 239 ILE A C 1
ATOM 1923 O O . ILE A 1 263 ? -13.456 21.240 0.998 1.00 49.16 239 ILE A O 1
ATOM 1928 N N . VAL A 1 264 ? -12.389 19.991 -0.538 1.00 49.48 240 VAL A N 1
ATOM 1929 C CA . VAL A 1 264 ? -11.104 20.028 0.152 1.00 51.40 240 VAL A CA 1
ATOM 1930 C C . VAL A 1 264 ? -10.087 20.942 -0.525 1.00 53.18 240 VAL A C 1
ATOM 1931 O O . VAL A 1 264 ? -10.390 21.613 -1.513 1.00 52.29 240 VAL A O 1
ATOM 1935 N N . GLY A 1 265 ? -8.879 20.962 0.029 1.00 56.87 241 GLY A N 1
ATOM 1936 C CA . GLY A 1 265 ? -7.793 21.776 -0.497 1.00 59.14 241 GLY A CA 1
ATOM 1937 C C . GLY A 1 265 ? -7.110 22.545 0.612 1.00 60.84 241 GLY A C 1
ATOM 1938 O O . GLY A 1 265 ? -7.643 22.663 1.717 1.00 60.24 241 GLY A O 1
ATOM 1939 N N . GLY A 1 266 ? -5.923 23.065 0.317 1.00 64.66 242 GLY A N 1
ATOM 1940 C CA . GLY A 1 266 ? -5.162 23.847 1.284 1.00 65.70 242 GLY A CA 1
ATOM 1941 C C . GLY A 1 266 ? -5.840 25.173 1.573 1.00 64.91 242 GLY A C 1
ATOM 1942 O O . GLY A 1 266 ? -6.868 25.505 0.972 1.00 63.34 242 GLY A O 1
ATOM 1943 N N . GLY A 1 267 ? -5.251 25.948 2.475 1.00 65.66 243 GLY A N 1
ATOM 1944 C CA . GLY A 1 267 ? -5.812 27.236 2.858 1.00 63.45 243 GLY A CA 1
ATOM 1945 C C . GLY A 1 267 ? -5.652 28.333 1.820 1.00 62.68 243 GLY A C 1
ATOM 1946 O O . GLY A 1 267 ? -4.620 28.435 1.156 1.00 65.68 243 GLY A O 1
ATOM 1947 N N . PHE A 1 268 ? -6.697 29.145 1.686 1.00 59.61 244 PHE A N 1
ATOM 1948 C CA . PHE A 1 268 ? -6.730 30.293 0.776 1.00 58.14 244 PHE A CA 1
ATOM 1949 C C . PHE A 1 268 ? -6.776 29.874 -0.703 1.00 57.56 244 PHE A C 1
ATOM 1950 O O . PHE A 1 268 ? -6.221 30.554 -1.565 1.00 56.82 244 PHE A O 1
ATOM 1958 N N . HIS A 1 269 ? -7.459 28.764 -0.987 1.00 57.30 245 HIS A N 1
ATOM 1959 C CA . HIS A 1 269 ? -7.590 28.258 -2.364 1.00 56.74 245 HIS A CA 1
ATOM 1960 C C . HIS A 1 269 ? -8.983 28.446 -2.989 1.00 53.06 245 HIS A C 1
ATOM 1961 O O . HIS A 1 269 ? -9.150 28.202 -4.185 1.00 53.49 245 HIS A O 1
ATOM 1968 N N . GLY A 1 270 ? -9.973 28.857 -2.195 1.00 49.51 246 GLY A N 1
ATOM 1969 C CA . GLY A 1 270 ? -11.318 29.118 -2.723 1.00 47.80 246 GLY A CA 1
ATOM 1970 C C . GLY A 1 270 ? -12.434 28.162 -2.331 1.00 46.21 246 GLY A C 1
ATOM 1971 O O . GLY A 1 270 ? -13.426 28.058 -3.047 1.00 45.48 246 GLY A O 1
ATOM 1972 N N . LYS A 1 271 ? -12.291 27.480 -1.197 1.00 46.18 247 LYS A N 1
ATOM 1973 C CA . LYS A 1 271 ? -13.305 26.522 -0.746 1.00 45.04 247 LYS A CA 1
ATOM 1974 C C . LYS A 1 271 ? -14.560 27.229 -0.247 1.00 45.21 247 LYS A C 1
ATOM 1975 O O . LYS A 1 271 ? -15.669 26.875 -0.646 1.00 44.77 247 LYS A O 1
ATOM 1981 N N . SER A 1 272 ? -14.389 28.217 0.629 1.00 46.82 248 SER A N 1
ATOM 1982 C CA . SER A 1 272 ? -15.530 28.978 1.147 1.00 45.62 248 SER A CA 1
ATOM 1983 C C . SER A 1 272 ? -16.210 29.757 0.044 1.00 43.96 248 SER A C 1
ATOM 1984 O O . SER A 1 272 ? -17.434 29.837 0.011 1.00 44.84 248 SER A O 1
ATOM 1987 N N . THR A 1 273 ? -15.417 30.336 -0.854 1.00 43.25 249 THR A N 1
ATOM 1988 C CA . THR A 1 273 ? -15.962 31.114 -1.962 1.00 42.02 249 THR A CA 1
ATOM 1989 C C . THR A 1 273 ? -16.907 30.260 -2.807 1.00 41.54 249 THR A C 1
ATOM 1990 O O . THR A 1 273 ? -17.959 30.734 -3.246 1.00 41.71 249 THR A O 1
ATOM 1994 N N . LEU A 1 274 ? -16.532 29.003 -3.029 1.00 41.35 250 LEU A N 1
ATOM 1995 C CA . LEU A 1 274 ? -17.373 28.088 -3.789 1.00 41.36 250 LEU A CA 1
ATOM 1996 C C . LEU A 1 274 ? -18.642 27.777 -2.999 1.00 41.41 250 LEU A C 1
ATOM 1997 O O . LEU A 1 274 ? -19.746 27.849 -3.537 1.00 41.59 250 LEU A O 1
ATOM 2002 N N . LEU A 1 275 ? -18.477 27.444 -1.721 1.00 41.78 251 LEU A N 1
ATOM 2003 C CA . LEU A 1 275 ? -19.613 27.115 -0.861 1.00 40.76 251 LEU A CA 1
ATOM 2004 C C . LEU A 1 275 ? -20.525 28.326 -0.693 1.00 38.99 251 LEU A C 1
ATOM 2005 O O . LEU A 1 275 ? -21.747 28.196 -0.700 1.00 37.89 251 LEU A O 1
ATOM 2010 N N . ASN A 1 276 ? -19.925 29.502 -0.543 1.00 38.81 252 ASN A N 1
ATOM 2011 C CA . ASN A 1 276 ? -20.695 30.734 -0.396 1.00 39.20 252 ASN A CA 1
ATOM 2012 C C . ASN A 1 276 ? -21.598 30.980 -1.598 1.00 39.24 252 ASN A C 1
ATOM 2013 O O . ASN A 1 276 ? -22.743 31.404 -1.444 1.00 39.61 252 ASN A O 1
ATOM 2018 N N . ALA A 1 277 ? -21.076 30.713 -2.791 1.00 39.11 253 ALA A N 1
ATOM 2019 C CA . ALA A 1 277 ? -21.848 30.888 -4.014 1.00 38.29 253 ALA A CA 1
ATOM 2020 C C . ALA A 1 277 ? -23.001 29.892 -4.046 1.00 37.87 253 ALA A C 1
ATOM 2021 O O . ALA A 1 277 ? -24.104 30.219 -4.485 1.00 37.87 253 ALA A O 1
ATOM 2023 N N . ILE A 1 278 ? -22.742 28.678 -3.569 1.00 37.56 254 ILE A N 1
ATOM 2024 C CA . ILE A 1 278 ? -23.761 27.638 -3.529 1.00 37.12 254 ILE A CA 1
ATOM 2025 C C . ILE A 1 278 ? -24.857 27.996 -2.526 1.00 36.77 254 ILE A C 1
ATOM 2026 O O . ILE A 1 278 ? -26.039 27.941 -2.864 1.00 36.42 254 ILE A O 1
ATOM 2031 N N . GLU A 1 279 ? -24.469 28.386 -1.311 1.00 37.81 255 GLU A N 1
ATOM 2032 C CA . GLU A 1 279 ? -25.448 28.723 -0.267 1.00 38.39 255 GLU A CA 1
ATOM 2033 C C . GLU A 1 279 ? -26.335 29.884 -0.697 1.00 37.77 255 GLU A C 1
ATOM 2034 O O . GLU A 1 279 ? -27.511 29.931 -0.331 1.00 37.42 255 GLU A O 1
ATOM 2040 N N . ARG A 1 280 ? -25.770 30.821 -1.460 1.00 37.71 256 ARG A N 1
ATOM 2041 C CA . ARG A 1 280 ? -26.534 31.981 -1.924 1.00 38.14 256 ARG A CA 1
ATOM 2042 C C . ARG A 1 280 ? -27.308 31.727 -3.209 1.00 37.79 256 ARG A C 1
ATOM 2043 O O . ARG A 1 280 ? -28.216 32.482 -3.545 1.00 36.46 256 ARG A O 1
ATOM 2051 N N . SER A 1 281 ? -26.964 30.656 -3.914 1.00 39.22 257 SER A N 1
ATOM 2052 C CA . SER A 1 281 ? -27.673 30.306 -5.140 1.00 40.08 257 SER A CA 1
ATOM 2053 C C . SER A 1 281 ? -29.089 29.789 -4.869 1.00 38.88 257 SER A C 1
ATOM 2054 O O . SER A 1 281 ? -29.778 29.363 -5.793 1.00 39.24 257 SER A O 1
ATOM 2057 N N . ILE A 1 282 ? -29.507 29.801 -3.602 1.00 38.25 258 ILE A N 1
ATOM 2058 C CA . ILE A 1 282 ? -30.889 29.437 -3.267 1.00 38.66 258 ILE A CA 1
ATOM 2059 C C . ILE A 1 282 ? -31.793 30.548 -3.794 1.00 38.32 258 ILE A C 1
ATOM 2060 O O . ILE A 1 282 ? -32.999 30.361 -3.945 1.00 39.15 258 ILE A O 1
ATOM 2065 N N . TYR A 1 283 ? -31.192 31.714 -4.038 1.00 37.85 259 TYR A N 1
ATOM 2066 C CA . TYR A 1 283 ? -31.895 32.854 -4.609 1.00 38.34 259 TYR A CA 1
ATOM 2067 C C . TYR A 1 283 ? -31.409 33.058 -6.033 1.00 38.27 259 TYR A C 1
ATOM 2068 O O . TYR A 1 283 ? -30.340 32.577 -6.406 1.00 38.05 259 TYR A O 1
ATOM 2077 N N . ASN A 1 284 ? -32.192 33.788 -6.817 1.00 38.78 260 ASN A N 1
ATOM 2078 C CA . ASN A 1 284 ? -31.828 34.119 -8.184 1.00 39.35 260 ASN A CA 1
ATOM 2079 C C . ASN A 1 284 ? -31.035 35.419 -8.154 1.00 38.60 260 ASN A C 1
ATOM 2080 O O . ASN A 1 284 ? -31.321 36.300 -7.343 1.00 37.52 260 ASN A O 1
ATOM 2085 N N . HIS A 1 285 ? -30.036 35.537 -9.025 1.00 38.43 261 HIS A N 1
ATOM 2086 C CA . HIS A 1 285 ? -29.224 36.753 -9.091 1.00 38.32 261 HIS A CA 1
ATOM 2087 C C . HIS A 1 285 ? -29.383 37.484 -10.419 1.00 38.05 261 HIS A C 1
ATOM 2088 O O . HIS A 1 285 ? -29.780 36.894 -11.428 1.00 37.41 261 HIS A O 1
ATOM 2095 N N . ILE A 1 286 ? -29.067 38.777 -10.398 1.00 37.31 262 ILE A N 1
ATOM 2096 C CA . ILE A 1 286 ? -29.186 39.629 -11.580 1.00 37.65 262 ILE A CA 1
ATOM 2097 C C . ILE A 1 286 ? -28.090 39.335 -12.598 1.00 38.11 262 ILE A C 1
ATOM 2098 O O . ILE A 1 286 ? -27.075 38.729 -12.256 1.00 37.49 262 ILE A O 1
ATOM 2103 N N . PRO A 1 287 ? -28.295 39.758 -13.860 1.00 39.34 263 PRO A N 1
ATOM 2104 C CA . PRO A 1 287 ? -27.274 39.543 -14.882 1.00 39.56 263 PRO A CA 1
ATOM 2105 C C . PRO A 1 287 ? -25.975 40.275 -14.554 1.00 39.02 263 PRO A C 1
ATOM 2106 O O . PRO A 1 287 ? -26.002 41.339 -13.933 1.00 38.53 263 PRO A O 1
ATOM 2110 N N . GLY A 1 288 ? -24.852 39.692 -14.960 1.00 39.23 264 GLY A N 1
ATOM 2111 C CA . GLY A 1 288 ? -23.537 40.280 -14.716 1.00 39.91 264 GLY A CA 1
ATOM 2112 C C . GLY A 1 288 ? -23.032 40.088 -13.296 1.00 39.54 264 GLY A C 1
ATOM 2113 O O . GLY A 1 288 ? -21.884 40.421 -12.992 1.00 39.00 264 GLY A O 1
ATOM 2114 N N . ASP A 1 289 ? -23.886 39.541 -12.429 1.00 38.95 265 ASP A N 1
ATOM 2115 C CA . ASP A 1 289 ? -23.529 39.314 -11.033 1.00 38.53 265 ASP A CA 1
ATOM 2116 C C . ASP A 1 289 ? -22.418 38.284 -10.875 1.00 38.59 265 ASP A C 1
ATOM 2117 O O . ASP A 1 289 ? -21.670 38.323 -9.897 1.00 38.12 265 ASP A O 1
ATOM 2122 N N . GLY A 1 290 ? -22.337 37.353 -11.824 1.00 38.46 266 GLY A N 1
ATOM 2123 C CA . GLY A 1 290 ? -21.336 36.294 -11.787 1.00 38.82 266 GLY A CA 1
ATOM 2124 C C . GLY A 1 290 ? -21.906 34.975 -11.290 1.00 39.55 266 GLY A C 1
ATOM 2125 O O . GLY A 1 290 ? -21.322 33.917 -11.526 1.00 40.38 266 GLY A O 1
ATOM 2126 N N . ARG A 1 291 ? -23.050 35.036 -10.606 1.00 39.51 267 ARG A N 1
ATOM 2127 C CA . ARG A 1 291 ? -23.701 33.843 -10.062 1.00 38.75 267 ARG A CA 1
ATOM 2128 C C . ARG A 1 291 ? -25.080 33.574 -10.675 1.00 38.93 267 ARG A C 1
ATOM 2129 O O . ARG A 1 291 ? -25.737 32.600 -10.303 1.00 37.88 267 ARG A O 1
ATOM 2137 N N . GLU A 1 292 ? -25.513 34.414 -11.618 1.00 39.75 268 GLU A N 1
ATOM 2138 C CA . GLU A 1 292 ? -26.851 34.254 -12.218 1.00 40.19 268 GLU A CA 1
ATOM 2139 C C . GLU A 1 292 ? -27.087 32.928 -12.961 1.00 40.70 268 GLU A C 1
ATOM 2140 O O . GLU A 1 292 ? -28.196 32.671 -13.419 1.00 40.51 268 GLU A O 1
ATOM 2146 N N . TYR A 1 293 ? -26.052 32.107 -13.109 1.00 40.97 269 TYR A N 1
ATOM 2147 C CA . TYR A 1 293 ? -26.230 30.801 -13.739 1.00 41.61 269 TYR A CA 1
ATOM 2148 C C . TYR A 1 293 ? -25.788 29.685 -12.800 1.00 40.98 269 TYR A C 1
ATOM 2149 O O . TYR A 1 293 ? -25.320 28.629 -13.233 1.00 41.45 269 TYR A O 1
ATOM 2158 N N . ILE A 1 294 ? -25.959 29.940 -11.504 1.00 40.19 270 ILE A N 1
ATOM 2159 C CA . ILE A 1 294 ? -25.665 28.966 -10.466 1.00 39.46 270 ILE A CA 1
ATOM 2160 C C . ILE A 1 294 ? -26.976 28.736 -9.726 1.00 38.33 270 ILE A C 1
ATOM 2161 O O . ILE A 1 294 ? -27.617 29.690 -9.292 1.00 37.13 270 ILE A O 1
ATOM 2166 N N . VAL A 1 295 ? -27.381 27.475 -9.607 1.00 38.39 271 VAL A N 1
ATOM 2167 C CA . VAL A 1 295 ? -28.612 27.129 -8.901 1.00 38.37 271 VAL A CA 1
ATOM 2168 C C . VAL A 1 295 ? -28.335 26.068 -7.841 1.00 38.42 271 VAL A C 1
ATOM 2169 O O . VAL A 1 295 ? -27.418 25.258 -7.980 1.00 38.68 271 VAL A O 1
ATOM 2173 N N . THR A 1 296 ? -29.133 26.088 -6.781 1.00 38.33 272 THR A N 1
ATOM 2174 C CA . THR A 1 296 ? -28.988 25.145 -5.686 1.00 38.74 272 THR A CA 1
ATOM 2175 C C . THR A 1 296 ? -30.358 24.817 -5.103 1.00 38.76 272 THR A C 1
ATOM 2176 O O . THR A 1 296 ? -31.297 25.603 -5.205 1.00 37.84 272 THR A O 1
ATOM 2180 N N . ASP A 1 297 ? -30.463 23.633 -4.514 1.00 39.45 273 ASP A N 1
ATOM 2181 C CA . ASP A 1 297 ? -31.685 23.200 -3.870 1.00 39.78 273 ASP A CA 1
ATOM 2182 C C . ASP A 1 297 ? -32.218 24.364 -3.026 1.00 38.41 273 ASP A C 1
ATOM 2183 O O . ASP A 1 297 ? -31.507 24.891 -2.172 1.00 36.59 273 ASP A O 1
ATOM 2188 N N . GLY A 1 298 ? -33.464 24.757 -3.280 1.00 38.42 274 GLY A N 1
ATOM 2189 C CA . GLY A 1 298 ? -34.091 25.882 -2.586 1.00 37.55 274 GLY A CA 1
ATOM 2190 C C . GLY A 1 298 ? -34.164 25.769 -1.074 1.00 38.11 274 GLY A C 1
ATOM 2191 O O . GLY A 1 298 ? -34.193 26.784 -0.377 1.00 37.79 274 GLY A O 1
ATOM 2192 N N . SER A 1 299 ? -34.188 24.539 -0.564 1.00 39.09 275 SER A N 1
ATOM 2193 C CA . SER A 1 299 ? -34.283 24.297 0.879 1.00 38.28 275 SER A CA 1
ATOM 2194 C C . SER A 1 299 ? -32.929 24.134 1.581 1.00 37.88 275 SER A C 1
ATOM 2195 O O . SER A 1 299 ? -32.885 23.925 2.794 1.00 37.45 275 SER A O 1
ATOM 2198 N N . ALA A 1 300 ? -31.833 24.233 0.831 1.00 37.70 276 ALA A N 1
ATOM 2199 C CA . ALA A 1 300 ? -30.492 24.067 1.407 1.00 36.95 276 ALA A CA 1
ATOM 2200 C C . ALA A 1 300 ? -30.245 25.021 2.577 1.00 36.62 276 ALA A C 1
ATOM 2201 O O . ALA A 1 300 ? -30.400 26.236 2.440 1.00 35.34 276 ALA A O 1
ATOM 2211 N N . LYS A 1 302 ? -27.499 26.199 5.581 1.00 38.63 278 LYS A N 1
ATOM 2212 C CA . LYS A 1 302 ? -26.138 26.159 6.084 1.00 40.57 278 LYS A CA 1
ATOM 2213 C C . LYS A 1 302 ? -26.202 26.218 7.592 1.00 40.93 278 LYS A C 1
ATOM 2214 O O . LYS A 1 302 ? -26.798 27.128 8.163 1.00 38.87 278 LYS A O 1
ATOM 2220 N N . ILE A 1 303 ? -25.598 25.228 8.233 1.00 43.54 279 ILE A N 1
ATOM 2221 C CA . ILE A 1 303 ? -25.592 25.168 9.678 1.00 46.11 279 ILE A CA 1
ATOM 2222 C C . ILE A 1 303 ? -24.181 25.421 10.186 1.00 48.35 279 ILE A C 1
ATOM 2223 O O . ILE A 1 303 ? -23.199 25.035 9.555 1.00 49.70 279 ILE A O 1
ATOM 2228 N N . ARG A 1 304 ? -24.104 26.096 11.325 1.00 51.02 280 ARG A N 1
ATOM 2229 C CA . ARG A 1 304 ? -22.842 26.432 11.958 1.00 53.04 280 ARG A CA 1
ATOM 2230 C C . ARG A 1 304 ? -23.065 26.414 13.458 1.00 53.62 280 ARG A C 1
ATOM 2231 O O . ARG A 1 304 ? -24.164 26.104 13.924 1.00 51.25 280 ARG A O 1
ATOM 2239 N N . ALA A 1 305 ? -22.028 26.748 14.215 1.00 54.16 281 ALA A N 1
ATOM 2240 C CA . ALA A 1 305 ? -22.140 26.772 15.662 1.00 53.89 281 ALA A CA 1
ATOM 2241 C C . ALA A 1 305 ? -22.671 28.121 16.135 1.00 51.69 281 ALA A C 1
ATOM 2242 O O . ALA A 1 305 ? -22.248 29.168 15.651 1.00 50.00 281 ALA A O 1
ATOM 2244 N N . GLU A 1 306 ? -23.626 28.076 17.058 1.00 50.96 282 GLU A N 1
ATOM 2245 C CA . GLU A 1 306 ? -24.190 29.272 17.679 1.00 49.85 282 GLU A CA 1
ATOM 2246 C C . GLU A 1 306 ? -23.909 29.245 19.163 1.00 51.58 282 GLU A C 1
ATOM 2247 O O . GLU A 1 306 ? -23.942 28.194 19.797 1.00 55.43 282 GLU A O 1
ATOM 2253 N N . GLU A 1 307 ? -23.633 30.415 19.711 1.00 53.03 283 GLU A N 1
ATOM 2254 C CA . GLU A 1 307 ? -23.351 30.546 21.115 1.00 54.87 283 GLU A CA 1
ATOM 2255 C C . GLU A 1 307 ? -24.502 31.333 21.719 1.00 50.35 283 GLU A C 1
ATOM 2256 O O . GLU A 1 307 ? -24.906 32.364 21.177 1.00 49.22 283 GLU A O 1
ATOM 2262 N N . GLY A 1 308 ? -25.061 30.822 22.809 1.00 46.94 284 GLY A N 1
ATOM 2263 C CA . GLY A 1 308 ? -26.127 31.516 23.523 1.00 44.71 284 GLY A CA 1
ATOM 2264 C C . GLY A 1 308 ? -27.554 31.408 23.018 1.00 41.85 284 GLY A C 1
ATOM 2265 O O . GLY A 1 308 ? -28.460 31.956 23.644 1.00 41.70 284 GLY A O 1
ATOM 2266 N N . ARG A 1 309 ? -27.781 30.710 21.908 1.00 40.15 285 ARG A N 1
ATOM 2267 C CA . ARG A 1 309 ? -29.144 30.582 21.384 1.00 38.03 285 ARG A CA 1
ATOM 2268 C C . ARG A 1 309 ? -30.024 29.717 22.281 1.00 37.91 285 ARG A C 1
ATOM 2269 O O . ARG A 1 309 ? -29.530 28.926 23.085 1.00 37.00 285 ARG A O 1
ATOM 2277 N N . CYS A 1 310 ? -31.334 29.877 22.124 1.00 37.46 286 CYS A N 1
ATOM 2278 C CA . CYS A 1 310 ? -32.300 29.089 22.866 1.00 37.69 286 CYS A CA 1
ATOM 2279 C C . CYS A 1 310 ? -32.740 27.927 21.983 1.00 36.87 286 CYS A C 1
ATOM 2280 O O . CYS A 1 310 ? -32.656 28.006 20.757 1.00 36.85 286 CYS A O 1
ATOM 2283 N N . VAL A 1 311 ? -33.181 26.844 22.614 1.00 37.26 287 VAL A N 1
ATOM 2284 C CA . VAL A 1 311 ? -33.654 25.652 21.908 1.00 36.72 287 VAL A CA 1
ATOM 2285 C C . VAL A 1 311 ? -34.904 25.184 22.631 1.00 36.88 287 VAL A C 1
ATOM 22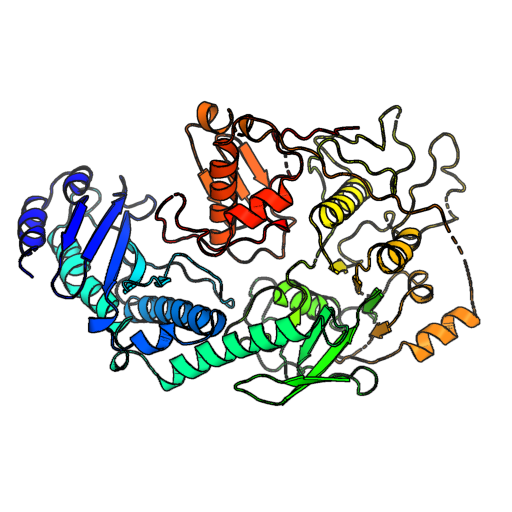86 O O . VAL A 1 311 ? -34.904 25.092 23.857 1.00 37.13 287 VAL A O 1
ATOM 2290 N N . HIS A 1 312 ? -35.962 24.883 21.882 1.00 36.85 288 HIS A N 1
ATOM 2291 C CA . HIS A 1 312 ? -37.236 24.498 22.497 1.00 37.78 288 HIS A CA 1
ATOM 2292 C C . HIS A 1 312 ? -37.680 23.045 22.300 1.00 37.58 288 HIS A C 1
ATOM 2293 O O . HIS A 1 312 ? -37.913 22.601 21.178 1.00 36.23 288 HIS A O 1
ATOM 2300 N N . HIS A 1 313 ? -37.804 22.329 23.416 1.00 38.26 289 HIS A N 1
ATOM 2301 C CA . HIS A 1 313 ? -38.289 20.951 23.445 1.00 39.74 289 HIS A CA 1
ATOM 2302 C C . HIS A 1 313 ? -37.968 20.141 22.190 1.00 39.43 289 HIS A C 1
ATOM 2303 O O . HIS A 1 313 ? -38.850 19.523 21.590 1.00 39.45 289 HIS A O 1
ATOM 2310 N N . LEU A 1 314 ? -36.690 20.136 21.826 1.00 39.08 290 LEU A N 1
ATOM 2311 C CA . LEU A 1 314 ? -36.209 19.441 20.643 1.00 38.95 290 LEU A CA 1
ATOM 2312 C C . LEU A 1 314 ? -35.574 18.112 21.033 1.00 40.55 290 LEU A C 1
ATOM 2313 O O . LEU A 1 314 ? -34.895 18.024 22.058 1.00 42.20 290 LEU A O 1
ATOM 2318 N N . ASN A 1 315 ? -35.799 17.085 20.214 1.00 41.09 291 ASN A N 1
ATOM 2319 C CA . ASN A 1 315 ? -35.250 15.750 20.457 1.00 42.45 291 ASN A CA 1
ATOM 2320 C C . ASN A 1 315 ? -33.895 15.615 19.776 1.00 42.82 291 ASN A C 1
ATOM 2321 O O . ASN A 1 315 ? -33.809 15.636 18.550 1.00 42.77 291 ASN A O 1
ATOM 2326 N N . LEU A 1 316 ? -32.841 15.467 20.575 1.00 44.15 292 LEU A N 1
ATOM 2327 C CA . LEU A 1 316 ? -31.487 15.343 20.048 1.00 45.38 292 LEU A CA 1
ATOM 2328 C C . LEU A 1 316 ? -30.894 13.953 20.294 1.00 47.11 292 LEU A C 1
ATOM 2329 O O . LEU A 1 316 ? -29.674 13.780 20.271 1.00 48.92 292 LEU A O 1
ATOM 2334 N N . SER A 1 317 ? -31.759 12.965 20.507 1.00 47.41 293 SER A N 1
ATOM 2335 C CA . SER A 1 317 ? -31.321 11.592 20.775 1.00 48.20 293 SER A CA 1
ATOM 2336 C C . SER A 1 317 ? -30.361 11.049 19.723 1.00 47.46 293 SER A C 1
ATOM 2337 O O . SER A 1 317 ? -29.463 10.281 20.047 1.00 49.00 293 SER A O 1
ATOM 2340 N N . ASN A 1 318 ? -30.551 11.448 18.470 1.00 46.26 294 ASN A N 1
ATOM 2341 C CA . ASN A 1 318 ? -29.697 10.976 17.379 1.00 47.10 294 ASN A CA 1
ATOM 2342 C C . ASN A 1 318 ? -28.266 11.501 17.427 1.00 47.62 294 ASN A C 1
ATOM 2343 O O . ASN A 1 318 ? -27.395 10.966 16.745 1.00 49.21 294 ASN A O 1
ATOM 2348 N N . TYR A 1 319 ? -28.017 12.537 18.223 1.00 47.56 295 TYR A N 1
ATOM 2349 C CA . TYR A 1 319 ? -26.674 13.110 18.301 1.00 48.58 295 TYR A CA 1
ATOM 2350 C C . TYR A 1 319 ? -26.156 13.161 19.733 1.00 51.22 295 TYR A C 1
ATOM 2351 O O . TYR A 1 319 ? -25.068 12.660 20.017 1.00 54.47 295 TYR A O 1
ATOM 2360 N N . ILE A 1 320 ? -26.933 13.757 20.632 1.00 51.93 296 ILE A N 1
ATOM 2361 C CA . ILE A 1 320 ? -26.548 13.844 22.037 1.00 53.49 296 ILE A CA 1
ATOM 2362 C C . ILE A 1 320 ? -27.138 12.651 22.781 1.00 56.04 296 ILE A C 1
ATOM 2363 O O . ILE A 1 320 ? -28.336 12.383 22.690 1.00 57.83 296 ILE A O 1
ATOM 2368 N N . ASN A 1 321 ? -26.291 11.941 23.518 1.00 58.59 297 ASN A N 1
ATOM 2369 C CA . ASN A 1 321 ? -26.711 10.750 24.253 1.00 62.01 297 ASN A CA 1
ATOM 2370 C C . ASN A 1 321 ? -26.937 10.991 25.745 1.00 63.31 297 ASN A C 1
ATOM 2371 O O . ASN A 1 321 ? -27.879 10.451 26.327 1.00 64.50 297 ASN A O 1
ATOM 2376 N N . HIS A 1 322 ? -26.073 11.800 26.356 1.00 64.43 298 HIS A N 1
ATOM 2377 C CA . HIS A 1 322 ? -26.174 12.111 27.782 1.00 64.97 298 HIS A CA 1
ATOM 2378 C C . HIS A 1 322 ? -26.026 13.610 28.052 1.00 63.35 298 HIS A C 1
ATOM 2379 O O . HIS A 1 322 ? -25.327 14.320 27.331 1.00 61.47 298 HIS A O 1
ATOM 2386 N N . LEU A 1 323 ? -26.700 14.069 29.103 1.00 63.74 299 LEU A N 1
ATOM 2387 C CA . LEU A 1 323 ? -26.658 15.462 29.530 1.00 62.58 299 LEU A CA 1
ATOM 2388 C C . LEU A 1 323 ? -26.547 15.527 31.048 1.00 64.48 299 LEU A C 1
ATOM 2389 O O . LEU A 1 323 ? -27.044 14.640 31.747 1.00 65.83 299 LEU A O 1
ATOM 2394 N N . PRO A 1 324 ? -25.889 16.576 31.569 1.00 64.87 300 PRO A N 1
ATOM 2395 C CA . PRO A 1 324 ? -25.774 16.717 33.017 1.00 67.03 300 PRO A CA 1
ATOM 2396 C C . PRO A 1 324 ? -27.118 17.088 33.638 1.00 67.01 300 PRO A C 1
ATOM 2397 O O . PRO A 1 324 ? -28.078 17.356 32.913 1.00 63.45 300 PRO A O 1
ATOM 2409 N N . GLY A 1 326 ? -29.273 15.340 34.858 1.00 73.31 302 GLY A N 1
ATOM 2410 C CA . GLY A 1 326 ? -30.284 14.386 34.405 1.00 72.96 302 GLY A CA 1
ATOM 2411 C C . GLY A 1 326 ? -31.351 14.947 33.482 1.00 71.00 302 GLY A C 1
ATOM 2412 O O . GLY A 1 326 ? -32.539 14.704 33.691 1.00 71.86 302 GLY A O 1
ATOM 2413 N N . LYS A 1 327 ? -30.938 15.695 32.461 1.00 69.44 303 LYS A N 1
ATOM 2414 C CA . LYS A 1 327 ? -31.892 16.264 31.508 1.00 67.50 303 LYS A CA 1
ATOM 2415 C C . LYS A 1 327 ? -32.185 15.292 30.367 1.00 63.98 303 LYS A C 1
ATOM 2416 O O . LYS A 1 327 ? -31.348 14.461 30.003 1.00 63.50 303 LYS A O 1
ATOM 2422 N N . ASP A 1 328 ? -33.382 15.420 29.807 1.00 60.11 304 ASP A N 1
ATOM 2423 C CA . ASP A 1 328 ? -33.852 14.542 28.748 1.00 58.67 304 ASP A CA 1
ATOM 2424 C C . ASP A 1 328 ? -33.291 14.953 27.389 1.00 56.48 304 ASP A C 1
ATOM 2425 O O . ASP A 1 328 ? -33.518 16.075 26.929 1.00 55.16 304 ASP A O 1
ATOM 2430 N N . THR A 1 329 ? -32.562 14.035 26.752 1.00 54.78 305 THR A N 1
ATOM 2431 C CA . THR A 1 329 ? -31.990 14.276 25.429 1.00 52.72 305 THR A CA 1
ATOM 2432 C C . THR A 1 329 ? -33.070 14.216 24.352 1.00 51.74 305 THR A C 1
ATOM 2433 O O . THR A 1 329 ? -32.842 14.635 23.215 1.00 51.44 305 THR A O 1
ATOM 2437 N N . ALA A 1 330 ? -34.236 13.682 24.714 1.00 51.82 306 ALA A N 1
ATOM 2438 C CA . ALA A 1 330 ? -35.363 13.575 23.787 1.00 50.65 306 ALA A CA 1
ATOM 2439 C C . ALA A 1 330 ? -36.301 14.781 23.880 1.00 48.97 306 ALA A C 1
ATOM 2440 O O . ALA A 1 330 ? -37.217 14.923 23.067 1.00 48.92 306 ALA A O 1
ATOM 2442 N N . ASP A 1 331 ? -36.064 15.641 24.869 1.00 47.54 307 ASP A N 1
ATOM 2443 C CA . ASP A 1 331 ? -36.886 16.827 25.092 1.00 45.57 307 ASP A CA 1
ATOM 2444 C C . ASP A 1 331 ? -35.973 17.939 25.613 1.00 44.54 307 ASP A C 1
ATOM 2445 O O . ASP A 1 331 ? -36.190 18.493 26.694 1.00 44.33 307 ASP A O 1
ATOM 2450 N N . PHE A 1 332 ? -34.950 18.258 24.824 1.00 43.01 308 PHE A N 1
ATOM 2451 C CA . PHE A 1 332 ? -33.956 19.264 25.203 1.00 42.10 308 PHE A CA 1
ATOM 2452 C C . PHE A 1 332 ? -34.460 20.703 25.054 1.00 40.38 308 PHE A C 1
ATOM 2453 O O . PHE A 1 332 ? -34.964 21.093 24.000 1.00 39.15 308 PHE A O 1
ATOM 2461 N N . THR A 1 333 ? -34.300 21.481 26.125 1.00 40.13 309 THR A N 1
ATOM 2462 C CA . THR A 1 333 ? -34.726 22.877 26.170 1.00 38.96 309 THR A CA 1
ATOM 2463 C C . THR A 1 333 ? -33.691 23.711 26.927 1.00 39.03 309 THR A C 1
ATOM 2464 O O . THR A 1 333 ? -33.158 23.263 27.939 1.00 39.48 309 THR A O 1
ATOM 2468 N N . THR A 1 334 ? -33.411 24.918 26.433 1.00 38.54 310 THR A N 1
ATOM 2469 C CA . THR A 1 334 ? -32.440 25.812 27.075 1.00 38.55 310 THR A CA 1
ATOM 2470 C C . THR A 1 334 ? -32.519 27.242 26.532 1.00 38.35 310 THR A C 1
ATOM 2471 O O . THR A 1 334 ? -33.126 27.485 25.492 1.00 37.66 310 THR A O 1
ATOM 2475 N N . GLN A 1 335 ? -31.900 28.175 27.255 1.00 39.32 311 GLN A N 1
ATOM 2476 C CA . GLN A 1 335 ? -31.850 29.590 26.872 1.00 38.99 311 GLN A CA 1
ATOM 2477 C C . GLN A 1 335 ? -30.412 30.061 26.609 1.00 39.83 311 GLN A C 1
ATOM 2478 O O . GLN A 1 335 ? -30.178 31.240 26.339 1.00 39.50 311 GLN A O 1
ATOM 2484 N N . ASP A 1 336 ? -29.461 29.134 26.680 1.00 41.56 312 ASP A N 1
ATOM 2485 C CA . ASP A 1 336 ? -28.050 29.440 26.452 1.00 43.51 312 ASP A CA 1
ATOM 2486 C C . ASP A 1 336 ? -27.363 28.153 25.990 1.00 44.86 312 ASP A C 1
ATOM 2487 O O . ASP A 1 336 ? -26.698 27.471 26.768 1.00 46.09 312 ASP A O 1
ATOM 2492 N N . ALA A 1 337 ? -27.531 27.838 24.709 1.00 45.67 313 ALA A N 1
ATOM 2493 C CA . ALA A 1 337 ? -27.004 26.605 24.126 1.00 47.20 313 ALA A CA 1
ATOM 2494 C C . ALA A 1 337 ? -25.509 26.600 23.821 1.00 48.68 313 ALA A C 1
ATOM 2495 O O . ALA A 1 337 ? -24.933 27.603 23.396 1.00 49.68 313 ALA A O 1
ATOM 2497 N N . SER A 1 338 ? -24.912 25.428 24.022 1.00 50.87 314 SER A N 1
ATOM 2498 C CA . SER A 1 338 ? -23.495 25.181 23.768 1.00 52.24 314 SER A CA 1
ATOM 2499 C C . SER A 1 338 ? -23.187 25.188 22.263 1.00 49.94 314 SER A C 1
ATOM 2500 O O . SER A 1 338 ? -24.070 25.423 21.444 1.00 46.97 314 SER A O 1
ATOM 2503 N N . GLY A 1 339 ? -21.929 24.935 21.911 1.00 50.05 315 GLY A N 1
ATOM 2504 C CA . GLY A 1 339 ? -21.510 24.911 20.511 1.00 48.93 315 GLY A CA 1
ATOM 2505 C C . GLY A 1 339 ? -22.024 23.681 19.791 1.00 47.89 315 GLY A C 1
ATOM 2506 O O . GLY A 1 339 ? -22.824 23.781 18.861 1.00 46.49 315 GLY A O 1
ATOM 2507 N N . SER A 1 340 ? -21.546 22.518 20.219 1.00 48.74 316 SER A N 1
ATOM 2508 C CA . SER A 1 340 ? -21.972 21.247 19.634 1.00 48.71 316 SER A CA 1
ATOM 2509 C C . SER A 1 340 ? -23.470 21.021 19.819 1.00 47.43 316 SER A C 1
ATOM 2510 O O . SER A 1 340 ? -24.123 20.391 18.985 1.00 46.90 316 SER A O 1
ATOM 2513 N N . THR A 1 341 ? -24.006 21.536 20.920 1.00 46.65 317 THR A N 1
ATOM 2514 C CA . THR A 1 341 ? -25.418 21.386 21.218 1.00 45.90 317 THR A CA 1
ATOM 2515 C C . THR A 1 341 ? -26.257 22.214 20.259 1.00 43.59 317 THR A C 1
ATOM 2516 O O . THR A 1 341 ? -27.257 21.734 19.731 1.00 43.56 317 THR A O 1
ATOM 2520 N N . SER A 1 342 ?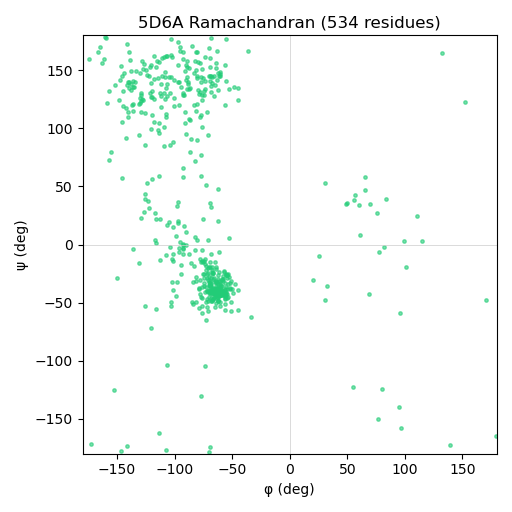 -25.843 23.456 20.033 1.00 41.87 318 SER A N 1
ATOM 2521 C CA . SER A 1 342 ? -26.573 24.347 19.141 1.00 39.95 318 SER A CA 1
ATOM 2522 C C . SER A 1 342 ? -26.522 23.866 17.703 1.00 39.35 318 SER A C 1
ATOM 2523 O O . SER A 1 342 ? -27.499 23.993 16.971 1.00 40.97 318 SER A O 1
ATOM 2526 N N . GLN A 1 343 ? -25.386 23.321 17.291 1.00 39.77 319 GLN A N 1
ATOM 2527 C CA . GLN A 1 343 ? -25.265 22.855 15.920 1.00 40.08 319 GLN A CA 1
ATOM 2528 C C . GLN A 1 343 ? -26.101 21.594 15.728 1.00 39.35 319 GLN A C 1
ATOM 2529 O O . GLN A 1 343 ? -26.763 21.437 14.705 1.00 37.21 319 GLN A O 1
ATOM 2535 N N . ALA A 1 344 ? -26.081 20.712 16.727 1.00 40.51 320 ALA A N 1
ATOM 2536 C CA . ALA A 1 344 ? -26.872 19.481 16.688 1.00 41.74 320 ALA A CA 1
ATOM 2537 C C . ALA A 1 344 ? -28.357 19.837 16.611 1.00 41.09 320 ALA A C 1
ATOM 2538 O O . ALA A 1 344 ? -29.118 19.248 15.835 1.00 41.13 320 ALA A O 1
ATOM 2540 N N . ALA A 1 345 ? -28.756 20.811 17.424 1.00 39.46 321 ALA A N 1
ATOM 2541 C CA . ALA A 1 345 ? -30.128 21.281 17.438 1.00 37.61 321 ALA A CA 1
ATOM 2542 C C . ALA A 1 345 ? -30.490 21.830 16.067 1.00 36.59 321 ALA A C 1
ATOM 2543 O O . ALA A 1 345 ? -31.509 21.450 15.499 1.00 38.29 321 ALA A O 1
ATOM 2545 N N . TRP A 1 346 ? -29.638 22.704 15.531 1.00 35.27 322 TRP A N 1
ATOM 2546 C CA . TRP A 1 346 ? -29.867 23.309 14.216 1.00 34.05 322 TRP A CA 1
ATOM 2547 C C . TRP A 1 346 ? -30.074 22.202 13.189 1.00 34.74 322 TRP A C 1
ATOM 2548 O O . TRP A 1 346 ? -30.985 22.259 12.360 1.00 34.20 322 TRP A O 1
ATOM 2559 N N . LEU A 1 347 ? -29.208 21.194 13.251 1.00 36.23 323 LEU A N 1
ATOM 2560 C CA . LEU A 1 347 ? -29.272 20.072 12.326 1.00 36.89 323 LEU A CA 1
ATOM 2561 C C . LEU A 1 347 ? -30.646 19.414 12.374 1.00 36.56 323 LEU A C 1
ATOM 2562 O O . LEU A 1 347 ? -31.329 19.315 11.353 1.00 35.17 323 LEU A O 1
ATOM 2567 N N . GLN A 1 348 ? -31.055 18.995 13.567 1.00 36.96 324 GLN A N 1
ATOM 2568 C CA . GLN A 1 348 ? -32.347 18.343 13.748 1.00 37.20 324 GLN A CA 1
ATOM 2569 C C . GLN A 1 348 ? -33.496 19.234 13.275 1.00 36.65 324 GLN A C 1
ATOM 2570 O O . GLN A 1 348 ? -34.426 18.759 12.625 1.00 37.13 324 GLN A O 1
ATOM 2576 N N . GLU A 1 349 ? -33.423 20.522 13.604 1.00 35.43 325 GLU A N 1
ATOM 2577 C CA . GLU A 1 349 ? -34.452 21.483 13.207 1.00 34.84 325 GLU A CA 1
ATOM 2578 C C . GLU A 1 349 ? -34.596 21.563 11.694 1.00 34.09 325 GLU A C 1
ATOM 2579 O O . GLU A 1 349 ? -35.699 21.739 11.180 1.00 33.47 325 GLU A O 1
ATOM 2585 N N . SER A 1 350 ? -33.480 21.428 10.984 1.00 34.20 326 SER A N 1
ATOM 2586 C CA . SER A 1 350 ? -33.494 21.484 9.519 1.00 33.96 326 SER A CA 1
ATOM 2587 C C . SER A 1 350 ? -34.184 20.243 8.929 1.00 33.48 326 SER A C 1
ATOM 2588 O O . SER A 1 350 ? -34.938 20.337 7.956 1.00 31.56 326 SER A O 1
ATOM 2591 N N . VAL A 1 351 ? -33.923 19.085 9.525 1.00 33.71 327 VAL A N 1
ATOM 2592 C CA . VAL A 1 351 ? -34.557 17.855 9.080 1.00 35.27 327 VAL A CA 1
ATOM 2593 C C . VAL A 1 351 ? -36.062 17.987 9.303 1.00 35.72 327 VAL A C 1
ATOM 2594 O O . VAL A 1 351 ? -36.859 17.689 8.414 1.00 35.63 327 VAL A O 1
ATOM 2598 N N . GLU A 1 352 ? -36.434 18.469 10.488 1.00 36.00 328 GLU A N 1
ATOM 2599 C CA . GLU A 1 352 ? -37.835 18.660 10.852 1.00 36.46 328 GLU A CA 1
ATOM 2600 C C . GLU A 1 352 ? -38.558 19.502 9.801 1.00 36.60 328 GLU A C 1
ATOM 2601 O O . GLU A 1 352 ? -39.662 19.165 9.380 1.00 38.34 328 GLU A O 1
ATOM 2607 N N . ALA A 1 353 ? -37.917 20.586 9.374 1.00 36.96 329 ALA A N 1
ATOM 2608 C CA . ALA A 1 353 ? -38.496 21.513 8.390 1.00 36.75 329 ALA A CA 1
ATOM 2609 C C . ALA A 1 353 ? -38.470 21.001 6.945 1.00 37.38 329 ALA A C 1
ATOM 2610 O O . ALA A 1 353 ? -38.982 21.667 6.046 1.00 38.69 329 ALA A O 1
ATOM 2612 N N . GLY A 1 354 ? -37.854 19.846 6.714 1.00 37.66 330 GLY A N 1
ATOM 2613 C CA . GLY A 1 354 ? -37.812 19.266 5.373 1.00 37.82 330 GLY A CA 1
ATOM 2614 C C . GLY A 1 354 ? -36.719 19.791 4.459 1.00 37.24 330 GLY A C 1
ATOM 2615 O O . GLY A 1 354 ? -36.949 19.987 3.265 1.00 37.49 330 GLY A O 1
ATOM 2616 N N . ALA A 1 355 ? -35.529 20.016 5.013 1.00 36.79 331 ALA A N 1
ATOM 2617 C CA . ALA A 1 355 ? -34.391 20.479 4.222 1.00 35.89 331 ALA A CA 1
ATOM 2618 C C . ALA A 1 355 ? -33.795 19.279 3.503 1.00 37.12 331 ALA A C 1
ATOM 2619 O O . ALA A 1 355 ? -33.586 18.228 4.117 1.00 37.83 331 ALA A O 1
ATOM 2621 N N . SER A 1 356 ? -33.526 19.436 2.207 1.00 37.05 332 SER A N 1
ATOM 2622 C CA . SER A 1 356 ? -32.966 18.353 1.391 1.00 37.55 332 SER A CA 1
ATOM 2623 C C . SER A 1 356 ? -31.448 18.423 1.313 1.00 37.64 332 SER A C 1
ATOM 2624 O O . SER A 1 356 ? -30.789 17.447 0.944 1.00 38.33 332 SER A O 1
ATOM 2627 N N . THR A 1 357 ? -30.891 19.580 1.647 1.00 36.60 333 THR A N 1
ATOM 2628 C CA . THR A 1 357 ? -29.453 19.754 1.577 1.00 36.92 333 THR A CA 1
ATOM 2629 C C . THR A 1 357 ? -28.941 20.551 2.765 1.00 35.77 333 THR A C 1
ATOM 2630 O O . THR A 1 357 ? -29.571 21.512 3.202 1.00 35.05 333 THR A O 1
ATOM 2634 N N . LEU A 1 358 ? -27.793 20.130 3.285 1.00 36.30 334 LEU A N 1
ATOM 2635 C CA . LEU A 1 358 ? -27.167 20.778 4.426 1.00 35.66 334 LEU A CA 1
ATOM 2636 C C . LEU A 1 358 ? -25.782 21.242 4.027 1.00 35.71 334 LEU A C 1
ATOM 2637 O O . LEU A 1 358 ? -25.009 20.474 3.464 1.00 35.86 334 LEU A O 1
ATOM 2642 N N . LEU A 1 359 ? -25.473 22.500 4.317 1.00 36.18 335 LEU A N 1
ATOM 2643 C CA . LEU A 1 359 ? -24.176 23.070 3.980 1.00 36.98 335 LEU A CA 1
ATOM 2644 C C . LEU A 1 359 ? -23.389 23.276 5.262 1.00 37.41 335 LEU A C 1
ATOM 2645 O O . LEU A 1 359 ? -23.906 23.834 6.222 1.00 36.98 335 LEU A O 1
ATOM 2650 N N . ILE A 1 360 ? -22.143 22.812 5.283 1.00 40.30 336 ILE A N 1
ATOM 2651 C CA . ILE A 1 360 ? -21.294 22.928 6.469 1.00 42.44 336 ILE A CA 1
ATOM 2652 C C . ILE A 1 360 ? -19.888 23.370 6.105 1.00 43.79 336 ILE A C 1
ATOM 2653 O O . ILE A 1 360 ? -19.337 22.937 5.096 1.00 44.61 336 ILE A O 1
ATOM 2658 N N . ASP A 1 361 ? -19.315 24.237 6.936 1.00 45.75 337 ASP A N 1
ATOM 2659 C CA . ASP A 1 361 ? -17.959 24.735 6.732 1.00 48.53 337 ASP A CA 1
ATOM 2660 C C . ASP A 1 361 ? -17.173 24.460 8.006 1.00 50.26 337 ASP A C 1
ATOM 2661 O O . ASP A 1 361 ? -17.453 25.040 9.055 1.00 49.07 337 ASP A O 1
ATOM 2666 N N . GLU A 1 362 ? -16.186 23.576 7.897 1.00 53.25 338 GLU A N 1
ATOM 2667 C CA . GLU A 1 362 ? -15.361 23.167 9.031 1.00 57.70 338 GLU A CA 1
ATOM 2668 C C . GLU A 1 362 ? -14.743 24.345 9.792 1.00 59.38 338 GLU A C 1
ATOM 2669 O O . GLU A 1 362 ? -14.493 24.244 10.994 1.00 62.05 338 GLU A O 1
ATOM 2675 N N . ASP A 1 363 ? -14.511 25.457 9.099 1.00 59.75 339 ASP A N 1
ATOM 2676 C CA . ASP A 1 363 ? -13.932 26.641 9.735 1.00 62.09 339 ASP A CA 1
ATOM 2677 C C . ASP A 1 363 ? -14.932 27.432 10.594 1.00 59.78 339 ASP A C 1
ATOM 2678 O O . ASP A 1 363 ? -14.530 28.279 11.387 1.00 61.40 339 ASP A O 1
ATOM 2683 N N . THR A 1 364 ? -16.223 27.156 10.442 1.00 57.71 340 THR A N 1
ATOM 2684 C CA . THR A 1 364 ? -17.239 27.831 11.249 1.00 57.00 340 THR A CA 1
ATOM 2685 C C . THR A 1 364 ? -18.131 26.801 11.952 1.00 56.99 340 THR A C 1
ATOM 2686 O O . THR A 1 364 ? -19.339 26.996 12.074 1.00 56.42 340 THR A O 1
ATOM 2690 N N . SER A 1 365 ? -17.526 25.711 12.423 1.00 63.60 341 SER A N 1
ATOM 2691 C CA . SER A 1 365 ? -18.270 24.651 13.101 1.00 62.79 341 SER A CA 1
ATOM 2692 C C . SER A 1 365 ? -17.528 24.098 14.311 1.00 63.89 341 SER A C 1
ATOM 2693 O O . SER A 1 365 ? -16.329 24.337 14.487 1.00 66.00 341 SER A O 1
ATOM 2696 N N . ALA A 1 366 ? -18.258 23.353 15.137 1.00 64.05 342 ALA A N 1
ATOM 2697 C CA . ALA A 1 366 ? -17.698 22.738 16.332 1.00 65.57 342 ALA A CA 1
ATOM 2698 C C . ALA A 1 366 ? -16.975 21.454 15.958 1.00 66.95 342 ALA A C 1
ATOM 2699 O O . ALA A 1 366 ? -17.597 20.499 15.497 1.00 65.48 342 ALA A O 1
ATOM 2701 N N . THR A 1 367 ? -15.661 21.437 16.160 1.00 71.06 343 THR A N 1
ATOM 2702 C CA . THR A 1 367 ? -14.841 20.271 15.840 1.00 74.37 343 THR A CA 1
ATOM 2703 C C . THR A 1 367 ? -15.364 19.021 16.548 1.00 75.40 343 THR A C 1
ATOM 2704 O O . THR A 1 367 ? -15.432 17.942 15.953 1.00 75.26 343 THR A O 1
ATOM 2708 N N . ASN A 1 368 ? -15.734 19.183 17.816 1.00 76.40 344 ASN A N 1
ATOM 2709 C CA . ASN A 1 368 ? -16.275 18.091 18.626 1.00 76.08 344 ASN A CA 1
ATOM 2710 C C . ASN A 1 368 ? -17.482 17.441 17.948 1.00 76.30 344 ASN A C 1
ATOM 2711 O O . ASN A 1 368 ? -17.657 16.221 17.989 1.00 78.62 344 ASN A O 1
ATOM 2716 N N . PHE A 1 369 ? -18.305 18.273 17.322 1.00 74.23 345 PHE A N 1
ATOM 2717 C CA . PHE A 1 369 ? -19.506 17.816 16.631 1.00 73.22 345 PHE A CA 1
ATOM 2718 C C . PHE A 1 369 ? -19.226 17.139 15.286 1.00 71.07 345 PHE A C 1
ATOM 2719 O O . PHE A 1 369 ? -19.999 16.283 14.850 1.00 72.85 345 PHE A O 1
ATOM 2743 N N . ILE A 1 371 ? -15.998 15.543 14.136 1.00 70.37 347 ILE A N 1
ATOM 2744 C CA . ILE A 1 371 ? -15.221 14.296 14.243 1.00 70.00 347 ILE A CA 1
ATOM 2745 C C . ILE A 1 371 ? -15.252 13.563 15.585 1.00 73.27 347 ILE A C 1
ATOM 2746 O O . ILE A 1 371 ? -15.698 14.090 16.605 1.00 72.15 347 ILE A O 1
ATOM 2751 N N . ARG A 1 372 ? -14.769 12.323 15.538 1.00 78.66 348 ARG A N 1
ATOM 2752 C CA . ARG A 1 372 ? -14.664 11.445 16.691 1.00 84.36 348 ARG A CA 1
ATOM 2753 C C . ARG A 1 372 ? -13.199 11.470 17.103 1.00 84.75 348 ARG A C 1
ATOM 2754 O O . ARG A 1 372 ? -12.341 11.850 16.306 1.00 84.95 348 ARG A O 1
ATOM 2762 N N . ASP A 1 373 ? -12.900 11.067 18.333 1.00 86.54 349 ASP A N 1
ATOM 2763 C CA . ASP A 1 373 ? -11.511 11.039 18.781 1.00 89.39 349 ASP A CA 1
ATOM 2764 C C . ASP A 1 373 ? -11.331 10.091 19.965 1.00 90.83 349 ASP A C 1
ATOM 2765 O O . ASP A 1 373 ? -11.966 10.257 21.005 1.00 88.21 349 ASP A O 1
ATOM 2770 N N . GLU A 1 374 ? -10.460 9.100 19.791 1.00 95.43 350 GLU A N 1
ATOM 2771 C CA . GLU A 1 374 ? -10.175 8.124 20.839 1.00 100.86 350 GLU A CA 1
ATOM 2772 C C . GLU A 1 374 ? -9.418 8.778 21.997 1.00 101.54 350 GLU A C 1
ATOM 2773 O O . GLU A 1 374 ? -9.570 8.377 23.153 1.00 100.48 350 GLU A O 1
ATOM 2779 N N . ARG A 1 375 ? -8.605 9.781 21.673 1.00 102.17 351 ARG A N 1
ATOM 2780 C CA . ARG A 1 375 ? -7.824 10.518 22.666 1.00 102.93 351 ARG A CA 1
ATOM 2781 C C . ARG A 1 375 ? -8.693 11.039 23.805 1.00 98.49 351 ARG A C 1
ATOM 2782 O O . ARG A 1 375 ? -8.508 10.664 24.961 1.00 94.72 351 ARG A O 1
ATOM 2798 N N . GLN A 1 377 ? -11.906 10.532 24.459 1.00 102.41 353 GLN A N 1
ATOM 2799 C CA . GLN A 1 377 ? -12.764 9.506 25.072 1.00 101.20 353 GLN A CA 1
ATOM 2800 C C . GLN A 1 377 ? -12.035 8.624 26.095 1.00 98.97 353 GLN A C 1
ATOM 2801 O O . GLN A 1 377 ? -12.673 7.856 26.812 1.00 100.06 353 GLN A O 1
ATOM 2807 N N . ALA A 1 378 ? -10.710 8.734 26.161 1.00 95.67 354 ALA A N 1
ATOM 2808 C CA . ALA A 1 378 ? -9.932 7.950 27.122 1.00 94.34 354 ALA A CA 1
ATOM 2809 C C . ALA A 1 378 ? -9.997 8.554 28.528 1.00 93.27 354 ALA A C 1
ATOM 2810 O O . ALA A 1 378 ? -10.067 7.822 29.516 1.00 91.71 354 ALA A O 1
ATOM 2812 N N . LEU A 1 379 ? -9.980 9.884 28.611 1.00 92.87 355 LEU A N 1
ATOM 2813 C CA . LEU A 1 379 ? -10.019 10.576 29.908 1.00 91.69 355 LEU A CA 1
ATOM 2814 C C . LEU A 1 379 ? -11.395 11.144 30.289 1.00 91.17 355 LEU A C 1
ATOM 2815 O O . LEU A 1 379 ? -11.577 11.614 31.412 1.00 89.75 355 LEU A O 1
ATOM 2820 N N . VAL A 1 380 ? -12.353 11.105 29.366 1.00 94.43 356 VAL A N 1
ATOM 2821 C CA . VAL A 1 380 ? -13.709 11.585 29.644 1.00 98.49 356 VAL A CA 1
ATOM 2822 C C . VAL A 1 380 ? -14.655 10.397 29.443 1.00 99.33 356 VAL A C 1
ATOM 2823 O O . VAL A 1 380 ? -15.601 10.459 28.655 1.00 96.21 356 VAL A O 1
ATOM 2827 N N . ALA A 1 381 ? -14.385 9.312 30.165 1.00 102.50 357 ALA A N 1
ATOM 2828 C CA . ALA A 1 381 ? -15.177 8.087 30.047 1.00 106.30 357 ALA A CA 1
ATOM 2829 C C . ALA A 1 381 ? -15.751 7.622 31.382 1.00 108.57 357 ALA A C 1
ATOM 2830 O O . ALA A 1 381 ? -15.566 6.466 31.769 1.00 109.24 357 ALA A O 1
ATOM 2832 N N . LYS A 1 382 ? -16.449 8.514 32.082 1.00 110.44 358 LYS A N 1
ATOM 2833 C CA . LYS A 1 382 ? -17.060 8.159 33.364 1.00 112.84 358 LYS A CA 1
ATOM 2834 C C . LYS A 1 382 ? -18.581 8.033 33.193 1.00 115.15 358 LYS A C 1
ATOM 2835 O O . LYS A 1 382 ? -19.055 7.042 32.635 1.00 115.17 358 LYS A O 1
ATOM 2841 N N . GLY A 1 383 ? -19.339 9.028 33.653 1.00 117.11 359 GLY A N 1
ATOM 2842 C CA . GLY A 1 383 ? -20.796 9.002 33.529 1.00 116.91 359 GLY A CA 1
ATOM 2843 C C . GLY A 1 383 ? -21.277 9.881 32.389 1.00 116.03 359 GLY A C 1
ATOM 2844 O O . GLY A 1 383 ? -22.462 10.203 32.305 1.00 116.50 359 GLY A O 1
ATOM 2845 N N . ASP A 1 384 ? -20.348 10.267 31.513 1.00 114.47 360 ASP A N 1
ATOM 2846 C CA . ASP A 1 384 ? -20.649 11.118 30.368 1.00 112.81 360 ASP A CA 1
ATOM 2847 C C . ASP A 1 384 ? -20.455 10.332 29.078 1.00 108.65 360 ASP A C 1
ATOM 2848 O O . ASP A 1 384 ? -19.334 10.224 28.575 1.00 107.20 360 ASP A O 1
ATOM 2853 N N . GLU A 1 385 ? -21.542 9.772 28.550 1.00 137.79 361 GLU A N 1
ATOM 2854 C CA . GLU A 1 385 ? -21.470 9.013 27.305 1.00 132.41 361 GLU A CA 1
ATOM 2855 C C . GLU A 1 385 ? -21.082 9.960 26.166 1.00 124.98 361 GLU A C 1
ATOM 2856 O O . GLU A 1 385 ? -21.601 11.075 26.083 1.00 120.23 361 GLU A O 1
ATOM 2862 N N . PRO A 1 386 ? -20.169 9.517 25.285 1.00 121.90 362 PRO A N 1
ATOM 2863 C CA . PRO A 1 386 ? -19.679 10.361 24.192 1.00 115.74 362 PRO A CA 1
ATOM 2864 C C . PRO A 1 386 ? -20.749 10.771 23.179 1.00 109.13 362 PRO A C 1
ATOM 2865 O O . PRO A 1 386 ? -21.631 9.977 22.850 1.00 109.62 362 PRO A O 1
ATOM 2869 N N . ILE A 1 387 ? -20.660 12.011 22.704 1.00 102.10 363 ILE A N 1
ATOM 2870 C CA . ILE A 1 387 ? -21.593 12.531 21.705 1.00 94.69 363 ILE A CA 1
ATOM 2871 C C . ILE A 1 387 ? -21.361 11.816 20.376 1.00 90.81 363 ILE A C 1
ATOM 2872 O O . ILE A 1 387 ? -20.229 11.458 20.052 1.00 92.25 363 ILE A O 1
ATOM 2877 N N . THR A 1 388 ? -22.435 11.595 19.622 1.00 84.84 364 THR A N 1
ATOM 2878 C CA . THR A 1 388 ? -22.345 10.933 18.323 1.00 81.57 364 THR A CA 1
ATOM 2879 C C . THR A 1 388 ? -22.047 11.989 17.251 1.00 76.76 364 THR A C 1
ATOM 2880 O O . THR A 1 388 ? -22.932 12.768 16.887 1.00 74.28 364 THR A O 1
ATOM 2884 N N . PRO A 1 389 ? -20.803 12.012 16.731 1.00 74.85 365 PRO A N 1
ATOM 2885 C CA . PRO A 1 389 ? -20.422 13.020 15.742 1.00 71.62 365 PRO A CA 1
ATOM 2886 C C . PRO A 1 389 ? -21.104 12.828 14.396 1.00 68.11 365 PRO A C 1
ATOM 2887 O O . PRO A 1 389 ? -21.457 11.706 14.031 1.00 68.69 365 PRO A O 1
ATOM 2891 N N . LEU A 1 390 ? -21.273 13.928 13.669 1.00 64.65 366 LEU A N 1
ATOM 2892 C CA . LEU A 1 390 ? -21.936 13.918 12.368 1.00 63.37 366 LEU A CA 1
ATOM 2893 C C . LEU A 1 390 ? -21.405 12.833 11.431 1.00 64.01 366 LEU A C 1
ATOM 2894 O O . LEU A 1 390 ? -22.182 12.174 10.742 1.00 65.24 366 LEU A O 1
ATOM 2899 N N . VAL A 1 391 ? -20.090 12.642 11.415 1.00 64.28 367 VAL A N 1
ATOM 2900 C CA . VAL A 1 391 ? -19.470 11.638 10.544 1.00 65.26 367 VAL A CA 1
ATOM 2901 C C . VAL A 1 391 ? -20.187 10.277 10.615 1.00 66.93 367 VAL A C 1
ATOM 2902 O O . VAL A 1 391 ? -20.270 9.564 9.614 1.00 68.05 367 VAL A O 1
ATOM 2906 N N . ASP A 1 392 ? -20.713 9.934 11.789 1.00 67.26 368 ASP A N 1
ATOM 2907 C CA . ASP A 1 392 ? -21.428 8.668 11.980 1.00 69.42 368 ASP A CA 1
ATOM 2908 C C . ASP A 1 392 ? -22.887 8.734 11.504 1.00 68.15 368 ASP A C 1
ATOM 2909 O O . ASP A 1 392 ? -23.462 7.717 11.111 1.00 68.32 368 ASP A O 1
ATOM 2914 N N . ARG A 1 393 ? -23.481 9.926 11.543 1.00 65.51 369 ARG A N 1
ATOM 2915 C CA . ARG A 1 393 ? -24.878 10.102 11.138 1.00 64.23 369 ARG A CA 1
ATOM 2916 C C . ARG A 1 393 ? -25.049 10.602 9.711 1.00 62.81 369 ARG A C 1
ATOM 2917 O O . ARG A 1 393 ? -26.027 10.264 9.048 1.00 65.91 369 ARG A O 1
ATOM 2925 N N . ILE A 1 394 ? -24.104 11.406 9.240 1.00 60.91 370 ILE A N 1
ATOM 2926 C CA . ILE A 1 394 ? -24.187 11.980 7.897 1.00 58.55 370 ILE A CA 1
ATOM 2927 C C . ILE A 1 394 ? -24.471 10.932 6.821 1.00 58.19 370 ILE A C 1
ATOM 2928 O O . ILE A 1 394 ? -25.217 11.199 5.878 1.00 57.44 370 ILE A O 1
ATOM 2933 N N . GLY A 1 395 ? -23.878 9.748 6.961 1.00 59.16 371 GLY A N 1
ATOM 2934 C CA . GLY A 1 395 ? -24.094 8.667 6.007 1.00 59.56 371 GLY A CA 1
ATOM 2935 C C . GLY A 1 395 ? -25.534 8.193 6.045 1.00 59.31 371 GLY A C 1
ATOM 2936 O O . GLY A 1 395 ? -26.136 7.913 5.009 1.00 59.25 371 GLY A O 1
ATOM 2937 N N . GLN A 1 396 ? -26.085 8.116 7.253 1.00 59.09 372 GLN A N 1
ATOM 2938 C CA . GLN A 1 396 ? -27.466 7.684 7.452 1.00 59.81 372 GLN A CA 1
ATOM 2939 C C . GLN A 1 396 ? -28.461 8.718 6.918 1.00 57.11 372 GLN A C 1
ATOM 2940 O O . GLN A 1 396 ? -29.509 8.353 6.390 1.00 58.20 372 GLN A O 1
ATOM 2946 N N . LEU A 1 397 ? -28.129 10.002 7.044 1.00 53.89 373 LEU A N 1
ATOM 2947 C CA . LEU A 1 397 ? -28.991 11.070 6.537 1.00 51.43 373 LEU A CA 1
ATOM 2948 C C . LEU A 1 397 ? -29.220 10.912 5.039 1.00 51.72 373 LEU A C 1
ATOM 2949 O O . LEU A 1 397 ? -30.295 11.211 4.525 1.00 52.71 373 LEU A O 1
ATOM 2954 N N . ARG A 1 398 ? -28.188 10.445 4.347 1.00 51.93 374 ARG A N 1
ATOM 2955 C CA . ARG A 1 398 ? -28.240 10.235 2.909 1.00 52.00 374 ARG A CA 1
ATOM 2956 C C . ARG A 1 398 ? -29.013 8.981 2.534 1.00 54.54 374 ARG A C 1
ATOM 2957 O O . ARG A 1 398 ? -29.932 9.026 1.722 1.00 54.90 374 ARG A O 1
ATOM 2965 N N . ASP A 1 399 ? -28.620 7.861 3.129 1.00 57.16 375 ASP A N 1
ATOM 2966 C CA . ASP A 1 399 ? -29.217 6.562 2.821 1.00 59.95 375 ASP A CA 1
ATOM 2967 C C . ASP A 1 399 ? -30.653 6.383 3.303 1.00 60.83 375 ASP A C 1
ATOM 2968 O O . ASP A 1 399 ? -31.436 5.681 2.660 1.00 62.13 375 ASP A O 1
ATOM 2973 N N . GLU A 1 400 ? -30.997 7.014 4.423 1.00 60.15 376 GLU A N 1
ATOM 2974 C CA . GLU A 1 400 ? -32.330 6.861 5.012 1.00 60.82 376 GLU A CA 1
ATOM 2975 C C . GLU A 1 400 ? -33.287 8.002 4.687 1.00 58.14 376 GLU A C 1
ATOM 2976 O O . GLU A 1 400 ? -34.450 7.766 4.360 1.00 57.91 376 GLU A O 1
ATOM 2982 N N . LEU A 1 401 ? -32.800 9.235 4.782 1.00 55.94 377 LEU A N 1
ATOM 2983 C CA . LEU A 1 401 ? -33.639 10.410 4.543 1.00 53.76 377 LEU A CA 1
ATOM 2984 C C . LEU A 1 401 ? -33.388 11.078 3.193 1.00 52.79 377 LEU A C 1
ATOM 2985 O O . LEU A 1 401 ? -34.062 12.044 2.849 1.00 50.72 377 LEU A O 1
ATOM 2990 N N . GLU A 1 402 ? -32.430 10.561 2.429 1.00 55.13 378 GLU A N 1
ATOM 2991 C CA . GLU A 1 402 ? -32.091 11.128 1.122 1.00 55.55 378 GLU A CA 1
ATOM 2992 C C . GLU A 1 402 ? -31.728 12.615 1.221 1.00 50.81 378 GLU A C 1
ATOM 2993 O O . GLU A 1 402 ? -32.067 13.411 0.345 1.00 49.51 378 GLU A O 1
ATOM 2999 N N . ILE A 1 403 ? -31.028 12.973 2.297 1.00 48.13 379 ILE A N 1
ATOM 3000 C CA . ILE A 1 403 ? -30.586 14.349 2.519 1.00 45.26 379 ILE A CA 1
ATOM 3001 C C . ILE A 1 403 ? -29.118 14.495 2.130 1.00 43.75 379 ILE A C 1
ATOM 3002 O O . ILE A 1 403 ? -28.249 13.833 2.697 1.00 44.26 379 ILE A O 1
ATOM 3007 N N . SER A 1 404 ? -28.848 15.366 1.163 1.00 42.01 380 SER A N 1
ATOM 3008 C CA . SER A 1 404 ? -27.481 15.599 0.701 1.00 42.04 380 SER A CA 1
ATOM 3009 C C . SER A 1 404 ? -26.741 16.583 1.607 1.00 41.05 380 SER A C 1
ATOM 3010 O O . SER A 1 404 ? -27.356 17.375 2.322 1.00 39.19 380 SER A O 1
ATOM 3013 N N . THR A 1 405 ? -25.414 16.521 1.574 1.00 42.14 381 THR A N 1
ATOM 3014 C CA . THR A 1 405 ? -24.585 17.389 2.399 1.00 41.86 381 THR A CA 1
ATOM 3015 C C . THR A 1 405 ? -23.306 17.773 1.671 1.00 42.21 381 THR A C 1
ATOM 3016 O O . THR A 1 405 ? -22.622 16.920 1.105 1.00 44.29 381 THR A O 1
ATOM 3020 N N . ILE A 1 406 ? -22.991 19.064 1.691 1.00 40.78 382 ILE A N 1
ATOM 3021 C CA . ILE A 1 406 ? -21.782 19.578 1.065 1.00 41.25 382 ILE A CA 1
ATOM 3022 C C . ILE A 1 406 ? -20.949 20.177 2.192 1.00 42.21 382 ILE A C 1
ATOM 3023 O O . ILE A 1 406 ? -21.436 21.033 2.936 1.00 40.22 382 ILE A O 1
ATOM 3028 N N . ILE A 1 407 ? -19.701 19.725 2.325 1.00 44.45 383 ILE A N 1
ATOM 3029 C CA . ILE A 1 407 ? -18.846 20.181 3.422 1.00 45.95 383 ILE A CA 1
ATOM 3030 C C . ILE A 1 407 ? -17.462 20.666 2.992 1.00 47.78 383 ILE A C 1
ATOM 3031 O O . ILE A 1 407 ? -16.741 19.966 2.281 1.00 48.93 383 ILE A O 1
ATOM 3036 N N . VAL A 1 408 ? -17.102 21.867 3.439 1.00 48.40 384 VAL A N 1
ATOM 3037 C CA . VAL A 1 408 ? -15.779 22.421 3.193 1.00 51.11 384 VAL A CA 1
ATOM 3038 C C . VAL A 1 408 ? -14.931 21.921 4.350 1.00 54.50 384 VAL A C 1
ATOM 3039 O O . VAL A 1 408 ? -15.246 22.194 5.507 1.00 53.37 384 VAL A O 1
ATOM 3051 N N . GLY A 1 410 ? -10.642 20.329 4.734 1.00 72.12 386 GLY A N 1
ATOM 3052 C CA . GLY A 1 410 ? -9.244 20.744 4.744 1.00 76.67 386 GLY A CA 1
ATOM 3053 C C . GLY A 1 410 ? -8.570 20.515 6.088 1.00 80.08 386 GLY A C 1
ATOM 3054 O O . GLY A 1 410 ? -7.401 20.861 6.262 1.00 83.10 386 GLY A O 1
ATOM 3055 N N . GLY A 1 411 ? -9.304 19.929 7.036 1.00 80.83 387 GLY A N 1
ATOM 3056 C CA . GLY A 1 411 ? -8.776 19.655 8.375 1.00 84.44 387 GLY A CA 1
ATOM 3057 C C . GLY A 1 411 ? -8.812 18.175 8.710 1.00 87.35 387 GLY A C 1
ATOM 3058 O O . GLY A 1 411 ? -7.772 17.519 8.773 1.00 90.34 387 GLY A O 1
ATOM 3059 N N . SER A 1 412 ? -10.017 17.655 8.932 1.00 87.56 388 SER A N 1
ATOM 3060 C CA . SER A 1 412 ? -10.213 16.239 9.250 1.00 90.14 388 SER A CA 1
ATOM 3061 C C . SER A 1 412 ? -10.175 15.395 7.977 1.00 88.81 388 SER A C 1
ATOM 3062 O O . SER A 1 412 ? -10.258 15.930 6.870 1.00 89.48 388 SER A O 1
ATOM 3065 N N . GLY A 1 413 ? -10.052 14.080 8.135 1.00 87.42 389 GLY A N 1
ATOM 3066 C CA . GLY A 1 413 ? -9.983 13.186 6.979 1.00 86.97 389 GLY A CA 1
ATOM 3067 C C . GLY A 1 413 ? -10.815 11.921 7.062 1.00 86.20 389 GLY A C 1
ATOM 3068 O O . GLY A 1 413 ? -10.866 11.153 6.101 1.00 85.82 389 GLY A O 1
ATOM 3069 N N . ASP A 1 414 ? -11.472 11.696 8.196 1.00 85.35 390 ASP A N 1
ATOM 3070 C CA . ASP A 1 414 ? -12.299 10.494 8.360 1.00 86.10 390 ASP A CA 1
ATOM 3071 C C . ASP A 1 414 ? -13.612 10.560 7.560 1.00 79.55 390 ASP A C 1
ATOM 3072 O O . ASP A 1 414 ? -14.299 9.548 7.404 1.00 79.84 390 ASP A O 1
ATOM 3077 N N . TYR A 1 415 ? -13.953 11.748 7.061 1.00 71.73 391 TYR A N 1
ATOM 3078 C CA . TYR A 1 415 ? -15.145 11.919 6.224 1.00 66.73 391 TYR A CA 1
ATOM 3079 C C . TYR A 1 415 ? -14.934 11.370 4.816 1.00 66.24 391 TYR A C 1
ATOM 3080 O O . TYR A 1 415 ? -15.894 11.011 4.139 1.00 65.09 391 TYR A O 1
ATOM 3089 N N . LEU A 1 416 ? -13.678 11.320 4.376 1.00 67.61 392 LEU A N 1
ATOM 3090 C CA . LEU A 1 416 ? -13.335 10.829 3.035 1.00 68.87 392 LEU A CA 1
ATOM 3091 C C . LEU A 1 416 ? -13.880 9.432 2.757 1.00 69.88 392 LEU A C 1
ATOM 3092 O O . LEU A 1 416 ? -14.117 9.067 1.603 1.00 69.77 392 LEU A O 1
ATOM 3097 N N . ASP A 1 417 ? -14.072 8.660 3.821 1.00 70.67 393 ASP A N 1
ATOM 3098 C CA . ASP A 1 417 ? -14.556 7.294 3.706 1.00 72.33 393 ASP A CA 1
ATOM 3099 C C . ASP A 1 417 ? -16.012 7.224 3.237 1.00 69.51 393 ASP A C 1
ATOM 3100 O O . ASP A 1 417 ? -16.331 6.485 2.303 1.00 69.98 393 ASP A O 1
ATOM 3105 N N . VAL A 1 418 ? -16.882 8.008 3.868 1.00 65.65 394 VAL A N 1
ATOM 3106 C CA . VAL A 1 418 ? -18.316 7.987 3.542 1.00 63.79 394 VAL A CA 1
ATOM 3107 C C . VAL A 1 418 ? -18.735 8.934 2.399 1.00 61.56 394 VAL A C 1
ATOM 3108 O O . VAL A 1 418 ? -19.873 8.877 1.935 1.00 61.52 394 VAL A O 1
ATOM 3112 N N . ALA A 1 419 ? -17.825 9.787 1.936 1.00 60.11 395 ALA A N 1
ATOM 3113 C CA . ALA A 1 419 ? -18.151 10.743 0.871 1.00 58.03 395 ALA A CA 1
ATOM 3114 C C . ALA A 1 419 ? -18.360 10.074 -0.485 1.00 58.89 395 ALA A C 1
ATOM 3115 O O . ALA A 1 419 ? -17.693 9.097 -0.805 1.00 60.59 395 ALA A O 1
ATOM 3117 N N . ASP A 1 420 ? -19.294 10.611 -1.272 1.00 58.74 396 ASP A N 1
ATOM 3118 C CA . ASP A 1 420 ? -19.569 10.097 -2.616 1.00 60.64 396 ASP A CA 1
ATOM 3119 C C . ASP A 1 420 ? -18.595 10.736 -3.595 1.00 60.27 396 ASP A C 1
ATOM 3120 O O . ASP A 1 420 ? -17.980 10.045 -4.408 1.00 62.65 396 ASP A O 1
ATOM 3125 N N . ASN A 1 421 ? -18.481 12.063 -3.526 1.00 57.17 397 ASN A N 1
ATOM 3126 C CA . ASN A 1 421 ? -17.575 12.815 -4.393 1.00 56.93 397 ASN A CA 1
ATOM 3127 C C . ASN A 1 421 ? -16.704 13.783 -3.593 1.00 54.43 397 ASN A C 1
ATOM 3128 O O . ASN A 1 421 ? -17.134 14.311 -2.566 1.00 53.08 397 ASN A O 1
ATOM 3133 N N . VAL A 1 422 ? -15.480 14.010 -4.069 1.00 53.57 398 VAL A N 1
ATOM 3134 C CA . VAL A 1 422 ? -14.542 14.912 -3.401 1.00 52.14 398 VAL A CA 1
ATOM 3135 C C . VAL A 1 422 ? -13.944 15.902 -4.401 1.00 52.23 398 VAL A C 1
ATOM 3136 O O . VAL A 1 422 ? -13.309 15.505 -5.378 1.00 53.32 398 VAL A O 1
ATOM 3140 N N . ILE A 1 423 ? -14.151 17.189 -4.138 1.00 50.68 399 ILE A N 1
ATOM 3141 C CA . ILE A 1 423 ? -13.654 18.257 -4.997 1.00 51.79 399 ILE A CA 1
ATOM 3142 C C . ILE A 1 423 ? -12.489 18.975 -4.329 1.00 52.81 399 ILE A C 1
ATOM 3143 O O . ILE A 1 423 ? -12.560 19.306 -3.148 1.00 52.44 399 ILE A O 1
ATOM 3148 N N . GLN A 1 424 ? -11.420 19.217 -5.084 1.00 54.50 400 GLN A N 1
ATOM 3149 C CA . GLN A 1 424 ? -10.256 19.905 -4.546 1.00 55.26 400 GLN A CA 1
ATOM 3150 C C . GLN A 1 424 ? -10.086 21.262 -5.213 1.00 55.72 400 GLN A C 1
ATOM 3151 O O . GLN A 1 424 ? -10.101 21.363 -6.440 1.00 56.68 400 GLN A O 1
ATOM 3165 N N . HIS A 1 426 ? -7.719 24.368 -6.050 1.00 61.35 402 HIS A N 1
ATOM 3166 C CA . HIS A 1 426 ? -6.300 24.639 -6.224 1.00 64.61 402 HIS A CA 1
ATOM 3167 C C . HIS A 1 426 ? -6.169 25.812 -7.176 1.00 66.77 402 HIS A C 1
ATOM 3168 O O . HIS A 1 426 ? -6.658 25.749 -8.295 1.00 68.53 402 HIS A O 1
ATOM 3175 N N . ASP A 1 427 ? -5.503 26.877 -6.737 1.00 68.31 403 ASP A N 1
ATOM 3176 C CA . ASP A 1 427 ? -5.364 28.082 -7.560 1.00 70.21 403 ASP A CA 1
ATOM 3177 C C . ASP A 1 427 ? -6.707 28.541 -8.143 1.00 68.79 403 ASP A C 1
ATOM 3178 O O . ASP A 1 427 ? -6.775 29.053 -9.261 1.00 70.15 403 ASP A O 1
ATOM 3183 N N . TYR A 1 428 ? -7.764 28.339 -7.357 1.00 66.82 404 TYR A N 1
ATOM 3184 C CA . TYR A 1 428 ? -9.135 28.741 -7.703 1.00 65.37 404 TYR A CA 1
ATOM 3185 C C . TYR A 1 428 ? -9.737 28.009 -8.909 1.00 66.58 404 TYR A C 1
ATOM 3186 O O . TYR A 1 428 ? -10.323 28.626 -9.799 1.00 67.88 404 TYR A O 1
ATOM 3195 N N . GLN A 1 429 ? -9.586 26.690 -8.923 1.00 67.38 405 GLN A N 1
ATOM 3196 C CA . GLN A 1 429 ? -10.164 25.848 -9.966 1.00 68.22 405 GLN A CA 1
ATOM 3197 C C . GLN A 1 429 ? -10.524 24.511 -9.339 1.00 65.74 405 GLN A C 1
ATOM 3198 O O . GLN A 1 429 ? -9.796 24.001 -8.487 1.00 65.75 405 GLN A O 1
ATOM 3204 N N . ALA A 1 430 ? -11.649 23.947 -9.757 1.00 63.73 406 ALA A N 1
ATOM 3205 C CA . ALA A 1 430 ? -12.104 22.680 -9.210 1.00 61.76 406 ALA A CA 1
ATOM 3206 C C . ALA A 1 430 ? -11.386 21.500 -9.855 1.00 63.10 406 ALA A C 1
ATOM 3207 O O . ALA A 1 430 ? -11.090 21.514 -11.049 1.00 64.12 406 ALA A O 1
ATOM 3209 N N . LEU A 1 431 ? -11.104 20.489 -9.040 1.00 62.51 407 LEU A N 1
ATOM 3210 C CA . LEU A 1 431 ? -10.461 19.260 -9.489 1.00 64.42 407 LEU A CA 1
ATOM 3211 C C . LEU A 1 431 ? -11.199 18.083 -8.861 1.00 63.24 407 LEU A C 1
ATOM 3212 O O . LEU A 1 431 ? -11.524 18.116 -7.672 1.00 60.75 407 LEU A O 1
ATOM 3217 N N . ASP A 1 432 ? -11.475 17.056 -9.659 1.00 64.39 408 ASP A N 1
ATOM 3218 C CA . ASP A 1 432 ? -12.161 15.869 -9.161 1.00 63.48 408 ASP A CA 1
ATOM 3219 C C . ASP A 1 432 ? -11.114 14.904 -8.618 1.00 64.21 408 ASP A C 1
ATOM 3220 O O . ASP A 1 432 ? -10.367 14.297 -9.385 1.00 65.66 408 ASP A O 1
ATOM 3225 N N . VAL A 1 433 ? -11.069 14.766 -7.295 1.00 63.05 409 VAL A N 1
ATOM 3226 C CA . VAL A 1 433 ? -10.091 13.891 -6.644 1.00 65.11 409 VAL A CA 1
ATOM 3227 C C . VAL A 1 433 ? -10.738 12.728 -5.884 1.00 65.83 409 VAL A C 1
ATOM 3228 O O . VAL A 1 433 ? -10.161 12.205 -4.926 1.00 66.89 409 VAL A O 1
ATOM 3232 N N . THR A 1 434 ? -11.924 12.315 -6.329 1.00 65.76 410 THR A N 1
ATOM 3233 C CA . THR A 1 434 ? -12.644 11.215 -5.692 1.00 65.35 410 THR A CA 1
ATOM 3234 C C . THR A 1 434 ? -11.852 9.907 -5.792 1.00 69.22 410 THR A C 1
ATOM 3235 O O . THR A 1 434 ? -11.782 9.150 -4.826 1.00 69.46 410 THR A O 1
ATOM 3239 N N . GLU A 1 435 ? -11.258 9.652 -6.959 1.00 72.60 411 GLU A N 1
ATOM 3240 C CA . GLU A 1 435 ? -10.461 8.436 -7.177 1.00 76.56 411 GLU A CA 1
ATOM 3241 C C . GLU A 1 435 ? -9.266 8.349 -6.232 1.00 76.73 411 GLU A C 1
ATOM 3242 O O . GLU A 1 435 ? -9.093 7.345 -5.541 1.00 77.03 411 GLU A O 1
ATOM 3248 N N . LYS A 1 436 ? -8.449 9.399 -6.203 1.00 76.57 412 LYS A N 1
ATOM 3249 C CA . LYS A 1 436 ? -7.268 9.422 -5.338 1.00 77.87 412 LYS A CA 1
ATOM 3250 C C . LYS A 1 436 ? -7.676 9.437 -3.871 1.00 77.23 412 LYS A C 1
ATOM 3251 O O . LYS A 1 436 ? -6.946 8.934 -3.018 1.00 77.87 412 LYS A O 1
ATOM 3257 N N . ALA A 1 437 ? -8.841 10.017 -3.586 1.00 76.22 413 ALA A N 1
ATOM 3258 C CA . ALA A 1 437 ? -9.349 10.080 -2.216 1.00 76.57 413 ALA A CA 1
ATOM 3259 C C . ALA A 1 437 ? -9.615 8.682 -1.659 1.00 79.73 413 ALA A C 1
ATOM 3260 O O . ALA A 1 437 ? -9.347 8.419 -0.488 1.00 80.42 413 ALA A O 1
ATOM 3262 N N . LYS A 1 438 ? -10.140 7.793 -2.501 1.00 83.37 414 LYS A N 1
ATOM 3263 C CA . LYS A 1 438 ? -10.426 6.420 -2.085 1.00 87.00 414 LYS A CA 1
ATOM 3264 C C . LYS A 1 438 ? -9.130 5.636 -1.869 1.00 91.30 414 LYS A C 1
ATOM 3265 O O . LYS A 1 438 ? -9.053 4.793 -0.976 1.00 93.79 414 LYS A O 1
ATOM 3271 N N . GLU A 1 439 ? -8.117 5.923 -2.685 1.00 93.78 415 GLU A N 1
ATOM 3272 C CA . GLU A 1 439 ? -6.818 5.253 -2.579 1.00 98.14 415 GLU A CA 1
ATOM 3273 C C . GLU A 1 439 ? -6.148 5.518 -1.228 1.00 99.30 415 GLU A C 1
ATOM 3274 O O . GLU A 1 439 ? -5.528 4.624 -0.652 1.00 102.73 415 GLU A O 1
ATOM 3280 N N . VAL A 1 440 ? -6.279 6.747 -0.731 1.00 97.53 416 VAL A N 1
ATOM 3281 C CA . VAL A 1 440 ? -5.689 7.142 0.553 1.00 98.47 416 VAL A CA 1
ATOM 3282 C C . VAL A 1 440 ? -6.284 6.364 1.733 1.00 100.45 416 VAL A C 1
ATOM 3283 O O . VAL A 1 440 ? -5.596 6.092 2.718 1.00 103.24 416 VAL A O 1
ATOM 3287 N N . ILE A 1 441 ? -7.558 6.001 1.618 1.00 100.88 417 ILE A N 1
ATOM 3288 C CA . ILE A 1 441 ? -8.262 5.272 2.673 1.00 103.21 417 ILE A CA 1
ATOM 3289 C C . ILE A 1 441 ? -7.830 3.806 2.752 1.00 106.32 417 ILE A C 1
ATOM 3290 O O . ILE A 1 441 ? -7.671 3.258 3.844 1.00 106.74 417 ILE A O 1
ATOM 3295 N N . GLN A 1 442 ? -7.652 3.175 1.593 1.00 108.40 418 GLN A N 1
ATOM 3296 C CA . GLN A 1 442 ? -7.237 1.773 1.538 1.00 112.63 418 GLN A CA 1
ATOM 3297 C C . GLN A 1 442 ? -5.870 1.576 2.182 1.00 115.11 418 GLN A C 1
ATOM 3298 O O . GLN A 1 442 ? -5.632 0.572 2.852 1.00 116.21 418 GLN A O 1
ATOM 3304 N N . LEU A 1 443 ? -4.982 2.545 1.978 1.00 116.24 419 LEU A N 1
ATOM 3305 C CA . LEU A 1 443 ? -3.632 2.495 2.536 1.00 119.82 419 LEU A CA 1
ATOM 3306 C C . LEU A 1 443 ? -3.627 2.663 4.057 1.00 121.08 419 LEU A C 1
ATOM 3307 O O . LEU A 1 443 ? -2.805 2.055 4.745 1.00 125.62 419 LEU A O 1
ATOM 3312 N N . HIS A 1 444 ? -4.538 3.486 4.575 1.00 118.01 420 HIS A N 1
ATOM 3313 C CA . HIS A 1 444 ? -4.627 3.730 6.016 1.00 118.33 420 HIS A CA 1
ATOM 3314 C C . HIS A 1 444 ? -6.077 3.859 6.489 1.00 115.25 420 HIS A C 1
ATOM 3315 O O . HIS A 1 444 ? -6.636 4.952 6.467 1.00 110.57 420 HIS A O 1
ATOM 3322 N N . PRO A 1 445 ? -6.694 2.740 6.913 1.00 115.95 421 PRO A N 1
ATOM 3323 C CA . PRO A 1 445 ? -8.070 2.761 7.407 1.00 113.80 421 PRO A CA 1
ATOM 3324 C C . PRO A 1 445 ? -8.134 3.014 8.916 1.00 113.59 421 PRO A C 1
ATOM 3325 O O . PRO A 1 445 ? -7.155 2.765 9.622 1.00 117.88 421 PRO A O 1
ATOM 3329 N N . THR A 1 446 ? -9.274 3.505 9.401 1.00 109.41 422 THR A N 1
ATOM 3330 C CA . THR A 1 446 ? -9.448 3.784 10.831 1.00 109.02 422 THR A CA 1
ATOM 3331 C C . THR A 1 446 ? -9.596 2.486 11.627 1.00 111.52 422 THR A C 1
ATOM 3332 O O . THR A 1 446 ? -10.690 2.133 12.070 1.00 110.36 422 THR A O 1
ATOM 3336 N N . GLU A 1 453 ? -23.692 3.942 13.338 1.00 88.19 429 GLU A N 1
ATOM 3337 C CA . GLU A 1 453 ? -23.816 2.547 13.738 1.00 92.18 429 GLU A CA 1
ATOM 3338 C C . GLU A 1 453 ? -25.227 2.290 14.269 1.00 91.98 429 GLU A C 1
ATOM 3339 O O . GLU A 1 453 ? -25.873 1.316 13.883 1.00 94.13 429 GLU A O 1
ATOM 3345 N N . ALA A 1 454 ? -25.697 3.173 15.151 1.00 89.43 430 ALA A N 1
ATOM 3346 C CA . ALA A 1 454 ? -27.048 3.076 15.710 1.00 88.16 430 ALA A CA 1
ATOM 3347 C C . ALA A 1 454 ? -28.039 3.626 14.678 1.00 84.16 430 ALA A C 1
ATOM 3348 O O . ALA A 1 454 ? -27.656 4.427 13.824 1.00 81.57 430 ALA A O 1
ATOM 3350 N N . PRO A 1 455 ? -29.320 3.222 14.764 1.00 83.13 431 PRO A N 1
ATOM 3351 C CA . PRO A 1 455 ? -30.308 3.660 13.773 1.00 79.34 431 PRO A CA 1
ATOM 3352 C C . PRO A 1 455 ? -30.764 5.110 13.925 1.00 73.35 431 PRO A C 1
ATOM 3353 O O . PRO A 1 455 ? -31.160 5.522 15.013 1.00 73.42 431 PRO A O 1
ATOM 3357 N N . LEU A 1 456 ? -30.706 5.866 12.831 1.00 68.53 432 LEU A N 1
ATOM 3358 C CA . LEU A 1 456 ? -31.143 7.260 12.824 1.00 63.70 432 LEU A CA 1
ATOM 3359 C C . LEU A 1 456 ? -32.664 7.275 12.921 1.00 62.92 432 LEU A C 1
ATOM 3360 O O . LEU A 1 456 ? -33.348 6.824 12.005 1.00 64.23 432 LEU A O 1
ATOM 3365 N N . VAL A 1 457 ? -33.190 7.799 14.025 1.00 61.23 433 VAL A N 1
ATOM 3366 C CA . VAL A 1 457 ? -34.634 7.815 14.263 1.00 60.01 433 VAL A CA 1
ATOM 3367 C C . VAL A 1 457 ? -35.318 9.100 13.787 1.00 56.13 433 VAL A C 1
ATOM 3368 O O . VAL A 1 457 ? -34.876 10.202 14.100 1.00 53.72 433 VAL A O 1
ATOM 3372 N N . THR A 1 458 ? -36.398 8.936 13.026 1.00 55.90 434 THR A N 1
ATOM 3373 C CA . THR A 1 458 ? -37.203 10.053 12.539 1.00 52.96 434 THR A CA 1
ATOM 3374 C C . THR A 1 458 ? -38.259 10.343 13.600 1.00 52.99 434 THR A C 1
ATOM 3375 O O . THR A 1 458 ? -38.844 9.415 14.155 1.00 55.57 434 THR A O 1
ATOM 3379 N N . PHE A 1 459 ? -38.503 11.622 13.880 1.00 50.57 435 PHE A N 1
ATOM 3380 C CA . PHE A 1 459 ? -39.475 12.007 14.907 1.00 50.63 435 PHE A CA 1
ATOM 3381 C C . PHE A 1 459 ? -40.607 12.860 14.348 1.00 49.53 435 PHE A C 1
ATOM 3382 O O . PHE A 1 459 ? -40.437 13.537 13.329 1.00 47.88 435 PHE A O 1
ATOM 3390 N N . PRO A 1 460 ? -41.776 12.834 15.015 1.00 51.01 436 PRO A N 1
ATOM 3391 C CA . PRO A 1 460 ? -42.864 13.702 14.578 1.00 49.80 436 PRO A CA 1
ATOM 3392 C C . PRO A 1 460 ? -42.486 15.151 14.881 1.00 47.63 436 PRO A C 1
ATOM 3393 O O . PRO A 1 460 ? -41.827 15.403 15.891 1.00 47.64 436 PRO A O 1
ATOM 3397 N N . PRO A 1 461 ? -42.895 16.103 14.023 1.00 45.96 437 PRO A N 1
ATOM 3398 C CA . PRO A 1 461 ? -42.514 17.488 14.294 1.00 43.77 437 PRO A CA 1
ATOM 3399 C C . PRO A 1 461 ? -43.115 18.011 15.590 1.00 44.45 437 PRO A C 1
ATOM 3400 O O . PRO A 1 461 ? -44.177 17.549 16.010 1.00 47.43 437 PRO A O 1
ATOM 3404 N N . ARG A 1 462 ? -42.429 18.957 16.223 1.00 43.38 438 ARG A N 1
ATOM 3405 C CA . ARG A 1 462 ? -42.923 19.563 17.452 1.00 44.61 438 ARG A CA 1
ATOM 3406 C C . ARG A 1 462 ? -44.131 20.416 17.117 1.00 43.48 438 ARG A C 1
ATOM 3407 O O . ARG A 1 462 ? -44.149 21.097 16.091 1.00 42.51 438 ARG A O 1
ATOM 3415 N N . ALA A 1 463 ? -45.136 20.386 17.979 1.00 44.18 439 ALA A N 1
ATOM 3416 C CA . ALA A 1 463 ? -46.313 21.208 17.769 1.00 44.20 439 ALA A CA 1
ATOM 3417 C C . ALA A 1 463 ? -46.000 22.631 18.234 1.00 42.81 439 ALA A C 1
ATOM 3418 O O . ALA A 1 463 ? -45.256 22.822 19.194 1.00 43.11 439 ALA A O 1
ATOM 3420 N N . LEU A 1 464 ? -46.556 23.623 17.546 1.00 42.15 440 LEU A N 1
ATOM 3421 C CA . LEU A 1 464 ? -46.350 25.026 17.902 1.00 42.19 440 LEU A CA 1
ATOM 3422 C C . LEU A 1 464 ? -47.614 25.595 18.537 1.00 43.64 440 LEU A C 1
ATOM 3423 O O . LEU A 1 464 ? -48.718 25.323 18.071 1.00 43.95 440 LEU A O 1
ATOM 3428 N N . HIS A 1 465 ? -47.450 26.385 19.597 1.00 44.70 441 HIS A N 1
ATOM 3429 C CA . HIS A 1 465 ? -48.589 27.014 20.261 1.00 45.99 441 HIS A CA 1
ATOM 3430 C C . HIS A 1 465 ? -48.861 28.330 19.531 1.00 45.15 441 HIS A C 1
ATOM 3431 O O . HIS A 1 465 ? -48.465 29.401 19.996 1.00 44.99 441 HIS A O 1
ATOM 3438 N N . CYS A 1 466 ? -49.537 28.248 18.388 1.00 45.76 442 CYS A N 1
ATOM 3439 C CA . CYS A 1 466 ? -49.837 29.429 17.568 1.00 46.06 442 CYS A CA 1
ATOM 3440 C C . CYS A 1 466 ? -50.497 30.589 18.321 1.00 46.88 442 CYS A C 1
ATOM 3441 O O . CYS A 1 466 ? -50.198 31.748 18.051 1.00 46.83 442 CYS A O 1
ATOM 3444 N N . SER A 1 467 ? -51.383 30.279 19.261 1.00 49.03 443 SER A N 1
ATOM 3445 C CA . SER A 1 467 ? -52.082 31.319 20.019 1.00 50.39 443 SER A CA 1
ATOM 3446 C C . SER A 1 467 ? -51.195 32.045 21.043 1.00 49.95 443 SER A C 1
ATOM 3447 O O . SER A 1 467 ? -51.510 33.165 21.448 1.00 50.71 443 SER A O 1
ATOM 3450 N N . ALA A 1 468 ? -50.103 31.412 21.467 1.00 48.55 444 ALA A N 1
ATOM 3451 C CA . ALA A 1 468 ? -49.193 32.029 22.436 1.00 48.18 444 ALA A CA 1
ATOM 3452 C C . ALA A 1 468 ? -48.466 33.233 21.825 1.00 45.70 444 ALA A C 1
ATOM 3453 O O . ALA A 1 468 ? -47.977 34.103 22.548 1.00 45.50 444 ALA A O 1
ATOM 3455 N N . LEU A 1 469 ? -48.396 33.269 20.494 1.00 43.20 445 LEU A N 1
ATOM 3456 C CA . LEU A 1 469 ? -47.764 34.378 19.777 1.00 41.47 445 LEU A CA 1
ATOM 3457 C C . LEU A 1 469 ? -48.599 35.648 19.908 1.00 41.76 445 LEU A C 1
ATOM 3458 O O . LEU A 1 469 ? -48.060 36.755 19.926 1.00 41.39 445 LEU A O 1
ATOM 3471 N N . ASN A 1 471 ? -50.280 36.541 22.498 1.00 46.72 447 ASN A N 1
ATOM 3472 C CA . ASN A 1 471 ? -49.995 37.109 23.815 1.00 48.87 447 ASN A CA 1
ATOM 3473 C C . ASN A 1 471 ? -48.782 38.040 23.795 1.00 48.02 447 ASN A C 1
ATOM 3474 O O . ASN A 1 471 ? -48.751 39.047 24.501 1.00 49.31 447 ASN A O 1
ATOM 3479 N N . ILE A 1 472 ? -47.791 37.699 22.979 1.00 46.85 448 ILE A N 1
ATOM 3480 C CA . ILE A 1 472 ? -46.592 38.518 22.843 1.00 46.32 448 ILE A CA 1
ATOM 3481 C C . ILE A 1 472 ? -46.957 39.832 22.147 1.00 46.52 448 ILE A C 1
ATOM 3482 O O . ILE A 1 472 ? -46.457 40.892 22.520 1.00 47.67 448 ILE A O 1
ATOM 3487 N N . LEU A 1 473 ? -47.833 39.759 21.145 1.00 45.68 449 LEU A N 1
ATOM 3488 C CA . LEU A 1 473 ? -48.275 40.960 20.433 1.00 46.02 449 LEU A CA 1
ATOM 3489 C C . LEU A 1 473 ? -49.062 41.903 21.336 1.00 49.85 449 LEU A C 1
ATOM 3490 O O . LEU A 1 473 ? -48.839 43.112 21.305 1.00 51.73 449 LEU A O 1
ATOM 3495 N N . THR A 1 474 ? -49.984 41.358 22.129 1.00 52.31 450 THR A N 1
ATOM 3496 C CA . THR A 1 474 ? -50.800 42.179 23.030 1.00 54.67 450 THR A CA 1
ATOM 3497 C C . THR A 1 474 ? -49.927 42.885 24.064 1.00 55.72 450 THR A C 1
ATOM 3498 O O . THR A 1 474 ? -50.071 44.087 24.289 1.00 58.39 450 THR A O 1
ATOM 3502 N N . ASP A 1 475 ? -49.020 42.138 24.686 1.00 54.65 451 ASP A N 1
ATOM 3503 C CA . ASP A 1 475 ? -48.110 42.711 25.675 1.00 55.53 451 ASP A CA 1
ATOM 3504 C C . ASP A 1 475 ? -47.126 43.672 25.017 1.00 54.14 451 ASP A C 1
ATOM 3505 O O . ASP A 1 475 ? -46.621 44.587 25.666 1.00 55.38 451 ASP A O 1
ATOM 3510 N N . GLY A 1 476 ? -46.869 43.465 23.727 1.00 51.47 452 GLY A N 1
ATOM 3511 C CA . GLY A 1 476 ? -45.911 44.288 22.994 1.00 50.26 452 GLY A CA 1
ATOM 3512 C C . GLY A 1 476 ? -46.473 45.319 22.037 1.00 50.05 452 GLY A C 1
ATOM 3513 O O . GLY A 1 476 ? -45.764 45.770 21.141 1.00 48.78 452 GLY A O 1
ATOM 3514 N N . LYS A 1 477 ? -47.740 45.688 22.210 1.00 51.24 453 LYS A N 1
ATOM 3515 C CA . LYS A 1 477 ? -48.369 46.716 21.371 1.00 51.82 453 LYS A CA 1
ATOM 3516 C C . LYS A 1 477 ? -48.393 46.376 19.869 1.00 50.15 453 LYS A C 1
ATOM 3517 O O . LYS A 1 477 ? -48.287 47.270 19.027 1.00 50.29 453 LYS A O 1
ATOM 3523 N N . PHE A 1 478 ? -48.531 45.089 19.548 1.00 48.71 454 PHE A N 1
ATOM 3524 C CA . PHE A 1 478 ? -48.583 44.612 18.156 1.00 47.30 454 PHE A CA 1
ATOM 3525 C C . PHE A 1 478 ? -47.436 45.158 17.297 1.00 47.84 454 PHE A C 1
ATOM 3526 O O . PHE A 1 478 ? -47.599 45.414 16.105 1.00 47.74 454 PHE A O 1
ATOM 3534 N N . ARG A 1 479 ? -46.271 45.299 17.917 1.00 50.18 455 ARG A N 1
ATOM 3535 C CA . ARG A 1 479 ? -45.088 45.851 17.266 1.00 51.71 455 ARG A CA 1
ATOM 3536 C C . ARG A 1 479 ? -44.485 44.743 16.399 1.00 48.66 455 ARG A C 1
ATOM 3537 O O . ARG A 1 479 ? -44.302 43.622 16.874 1.00 47.55 455 ARG A O 1
ATOM 3545 N N . VAL A 1 480 ? -44.206 45.038 15.129 1.00 47.35 456 VAL A N 1
ATOM 3546 C CA . VAL A 1 480 ? -43.614 44.050 14.215 1.00 45.00 456 VAL A CA 1
ATOM 3547 C C . VAL A 1 480 ? -42.671 44.731 13.230 1.00 45.01 456 VAL A C 1
ATOM 3548 O O . VAL A 1 480 ? -43.120 45.382 12.289 1.00 45.57 456 VAL A O 1
ATOM 3552 N N . SER A 1 481 ? -41.366 44.571 13.441 1.00 45.98 457 SER A N 1
ATOM 3553 C CA . SER A 1 481 ? -40.363 45.185 12.569 1.00 47.17 457 SER A CA 1
ATOM 3554 C C . SER A 1 481 ? -38.999 44.535 12.690 1.00 46.75 457 SER A C 1
ATOM 3555 O O . SER A 1 481 ? -38.678 43.901 13.693 1.00 46.41 457 SER A O 1
ATOM 3558 N N . ALA A 1 482 ? -38.187 44.740 11.663 1.00 47.52 458 ALA A N 1
ATOM 3559 C CA . ALA A 1 482 ? -36.846 44.197 11.617 1.00 48.95 458 ALA A CA 1
ATOM 3560 C C . ALA A 1 482 ? -35.814 45.314 11.637 1.00 52.63 458 ALA A C 1
ATOM 3561 O O . ALA A 1 482 ? -36.034 46.382 11.060 1.00 52.65 458 ALA A O 1
ATOM 3563 N N . LYS A 1 483 ? -34.701 45.064 12.325 1.00 55.18 459 LYS A N 1
ATOM 3564 C CA . LYS A 1 483 ? -33.577 45.993 12.370 1.00 58.13 459 LYS A CA 1
ATOM 3565 C C . LYS A 1 483 ? -32.471 45.342 11.564 1.00 56.20 459 LYS A C 1
ATOM 3566 O O . LYS A 1 483 ? -31.602 44.660 12.111 1.00 54.91 459 LYS A O 1
ATOM 3572 N N . GLY A 1 484 ? -32.526 45.543 10.253 1.00 55.95 460 GLY A N 1
ATOM 3573 C CA . GLY A 1 484 ? -31.556 44.953 9.344 1.00 56.79 460 GLY A CA 1
ATOM 3574 C C . GLY A 1 484 ? -31.879 43.488 9.140 1.00 55.18 460 GLY A C 1
ATOM 3575 O O . GLY A 1 484 ? -33.039 43.087 9.209 1.00 54.96 460 GLY A O 1
ATOM 3576 N N . LYS A 1 485 ? -30.848 42.689 8.893 1.00 56.65 461 LYS A N 1
ATOM 3577 C CA . LYS A 1 485 ? -31.008 41.253 8.682 1.00 56.44 461 LYS A CA 1
ATOM 3578 C C . LYS A 1 485 ? -30.802 40.470 9.975 1.00 53.39 461 LYS A C 1
ATOM 3579 O O . LYS A 1 485 ? -31.323 39.366 10.127 1.00 53.94 461 LYS A O 1
ATOM 3585 N N . ASP A 1 486 ? -30.045 41.052 10.902 1.00 51.19 462 ASP A N 1
ATOM 3586 C CA . ASP A 1 486 ? -29.691 40.394 12.157 1.00 49.06 462 ASP A CA 1
ATOM 3587 C C . ASP A 1 486 ? -30.784 40.290 13.213 1.00 45.18 462 ASP A C 1
ATOM 3588 O O . ASP A 1 486 ? -30.816 39.315 13.954 1.00 42.12 462 ASP A O 1
ATOM 3593 N N . SER A 1 487 ? -31.670 41.276 13.295 1.00 40.17 463 SER A N 1
ATOM 3594 C CA . SER A 1 487 ? -32.692 41.268 14.344 1.00 39.62 463 SER A CA 1
ATOM 3595 C C . SER A 1 487 ? -34.129 41.373 13.849 1.00 37.05 463 SER A C 1
ATOM 3596 O O . SER A 1 487 ? -34.402 41.979 12.819 1.00 36.63 463 SER A O 1
ATOM 3599 N N . LEU A 1 488 ? -35.036 40.768 14.612 1.00 36.05 464 LEU A N 1
ATOM 3600 C CA . LEU A 1 488 ? -36.468 40.791 14.324 1.00 35.64 464 LEU A CA 1
ATOM 3601 C C . LEU A 1 488 ? -37.235 41.047 15.612 1.00 36.65 464 LEU A C 1
ATOM 3602 O O . LEU A 1 488 ? -37.133 40.274 16.565 1.00 36.11 464 LEU A O 1
ATOM 3607 N N . ARG A 1 489 ? -38.006 42.129 15.632 1.00 38.07 465 ARG A N 1
ATOM 3608 C CA . ARG A 1 489 ? -38.791 42.480 16.801 1.00 39.34 465 ARG A CA 1
ATOM 3609 C C . ARG A 1 489 ? -40.252 42.065 16.632 1.00 38.58 465 ARG A C 1
ATOM 3610 O O . ARG A 1 489 ? -40.904 42.422 15.650 1.00 36.69 465 ARG A O 1
ATOM 3618 N N . PHE A 1 490 ? -40.747 41.308 17.607 1.00 37.87 466 PHE A N 1
ATOM 3619 C CA . PHE A 1 490 ? -42.119 40.838 17.618 1.00 37.18 466 PHE A CA 1
ATOM 3620 C C . PHE A 1 490 ? -42.641 41.170 19.011 1.00 39.35 466 PHE A C 1
ATOM 3621 O O . PHE A 1 490 ? -42.445 40.415 19.964 1.00 39.50 466 PHE A O 1
ATOM 3629 N N . GLY A 1 491 ? -43.285 42.328 19.123 1.00 41.27 467 GLY A N 1
ATOM 3630 C CA . GLY A 1 491 ? -43.778 42.816 20.404 1.00 43.84 467 GLY A CA 1
ATOM 3631 C C . GLY A 1 491 ? -42.599 43.427 21.143 1.00 45.03 467 GLY A C 1
ATOM 3632 O O . GLY A 1 491 ? -41.928 44.319 20.623 1.00 45.71 467 GLY A O 1
ATOM 3633 N N . LYS A 1 492 ? -42.340 42.939 22.350 1.00 46.29 468 LYS A N 1
ATOM 3634 C CA . LYS A 1 492 ? -41.207 43.399 23.150 1.00 47.94 468 LYS A CA 1
ATOM 3635 C C . LYS A 1 492 ? -40.010 42.453 22.966 1.00 45.46 468 LYS A C 1
ATOM 3636 O O . LYS A 1 492 ? -38.909 42.738 23.435 1.00 46.04 468 LYS A O 1
ATOM 3642 N N . GLU A 1 493 ? -40.231 41.345 22.253 1.00 42.87 469 GLU A N 1
ATOM 3643 C CA . GLU A 1 493 ? -39.206 40.318 22.046 1.00 40.74 469 GLU A CA 1
ATOM 3644 C C . GLU A 1 493 ? -38.325 40.549 20.822 1.00 38.02 469 GLU A C 1
ATOM 3645 O O . GLU A 1 493 ? -38.819 40.844 19.737 1.00 36.12 469 GLU A O 1
ATOM 3651 N N . PHE A 1 494 ? -37.016 40.396 21.017 1.00 37.71 470 PHE A N 1
ATOM 3652 C CA . PHE A 1 494 ? -36.032 40.551 19.950 1.00 36.49 470 PHE A CA 1
ATOM 3653 C C . PHE A 1 494 ? -35.398 39.209 19.638 1.00 35.56 470 PHE A C 1
ATOM 3654 O O . PHE A 1 494 ? -34.905 38.532 20.534 1.00 35.95 470 PHE A O 1
ATOM 3662 N N . THR A 1 495 ? -35.410 38.836 18.361 1.00 34.86 471 THR A N 1
ATOM 3663 C CA . THR A 1 495 ? -34.842 37.568 17.918 1.00 34.78 471 THR A CA 1
ATOM 3664 C C . THR A 1 495 ? -33.559 37.804 17.139 1.00 34.23 471 THR A C 1
ATOM 3665 O O . THR A 1 495 ? -33.546 38.544 16.163 1.00 34.63 471 THR A O 1
ATOM 3669 N N . ASP A 1 496 ? -32.486 37.160 17.576 1.00 35.04 472 ASP A N 1
ATOM 3670 C CA . ASP A 1 496 ? -31.195 37.280 16.922 1.00 35.18 472 ASP A CA 1
ATOM 3671 C C . ASP A 1 496 ? -31.134 36.313 15.729 1.00 33.80 472 ASP A C 1
ATOM 3672 O O . ASP A 1 496 ? -31.257 35.096 15.892 1.00 33.37 472 ASP A O 1
ATOM 3677 N N . LEU A 1 497 ? -30.943 36.868 14.536 1.00 32.90 473 LEU A N 1
ATOM 3678 C CA . LEU A 1 497 ? -30.881 36.079 13.310 1.00 32.98 473 LEU A CA 1
ATOM 3679 C C . LEU A 1 497 ? -29.511 36.175 12.633 1.00 34.94 473 LEU A C 1
ATOM 3680 O O . LEU A 1 497 ? -29.390 35.911 11.439 1.00 34.88 473 LEU A O 1
ATOM 3685 N N . SER A 1 498 ? -28.485 36.527 13.406 1.00 37.55 474 SER A N 1
ATOM 3686 C CA . SER A 1 498 ? -27.122 36.671 12.888 1.00 39.61 474 SER A CA 1
ATOM 3687 C C . SER A 1 498 ? -26.594 35.409 12.221 1.00 40.00 474 SER A C 1
ATOM 3688 O O . SER A 1 498 ? -25.968 35.476 11.166 1.00 40.47 474 SER A O 1
ATOM 3691 N N . ALA A 1 499 ? -26.843 34.265 12.851 1.00 39.94 475 ALA A N 1
ATOM 3692 C CA . ALA A 1 499 ? -26.364 32.977 12.343 1.00 41.84 475 ALA A CA 1
ATOM 3693 C C . ALA A 1 499 ? -26.932 32.622 10.973 1.00 40.76 475 ALA A C 1
ATOM 3694 O O . ALA A 1 499 ? -26.286 31.919 10.201 1.00 43.00 475 ALA A O 1
ATOM 3696 N N . LEU A 1 500 ? -28.138 33.099 10.681 1.00 38.79 476 LEU A N 1
ATOM 3697 C CA . LEU A 1 500 ? -28.777 32.833 9.400 1.00 38.70 476 LEU A CA 1
ATOM 3698 C C . LEU A 1 500 ? -28.138 33.748 8.366 1.00 39.40 476 LEU A C 1
ATOM 3699 O O . LEU A 1 500 ? -28.712 34.766 7.976 1.00 39.42 476 LEU A O 1
ATOM 3704 N N . GLU A 1 501 ? -26.939 33.376 7.929 1.00 41.55 477 GLU A N 1
ATOM 3705 C CA . GLU A 1 501 ? -26.186 34.186 6.973 1.00 42.97 477 GLU A CA 1
ATOM 3706 C C . GLU A 1 501 ? -26.705 34.092 5.543 1.00 41.25 477 GLU A C 1
ATOM 3707 O O . GLU A 1 501 ? -26.341 34.903 4.699 1.00 42.96 477 GLU A O 1
ATOM 3713 N N . GLN A 1 502 ? -27.544 33.100 5.271 1.00 39.37 478 GLN A N 1
ATOM 3714 C CA . GLN A 1 502 ? -28.130 32.952 3.942 1.00 38.28 478 GLN A CA 1
ATOM 3715 C C . GLN A 1 502 ? -29.162 34.036 3.637 1.00 36.65 478 GLN A C 1
ATOM 3716 O O . GLN A 1 502 ? -29.412 34.326 2.471 1.00 36.55 478 GLN A O 1
ATOM 3722 N N . LEU A 1 503 ? -29.764 34.626 4.674 1.00 35.68 479 LEU A N 1
ATOM 3723 C CA . LEU A 1 503 ? -30.751 35.692 4.466 1.00 34.90 479 LEU A CA 1
ATOM 3724 C C . LEU A 1 503 ? -30.141 36.808 3.640 1.00 36.14 479 LEU A C 1
ATOM 3725 O O . LEU A 1 503 ? -28.978 37.161 3.827 1.00 37.78 479 LEU A O 1
ATOM 3730 N N . GLU A 1 504 ? -30.941 37.362 2.734 1.00 36.24 480 GLU A N 1
ATOM 3731 C CA . GLU A 1 504 ? -30.482 38.400 1.818 1.00 37.84 480 GLU A CA 1
ATOM 3732 C C . GLU A 1 504 ? -30.940 39.810 2.193 1.00 37.56 480 GLU A C 1
ATOM 3733 O O . GLU A 1 504 ? -30.133 40.733 2.227 1.00 38.59 480 GLU A O 1
ATOM 3739 N N . SER A 1 505 ? -32.232 39.971 2.467 1.00 36.88 481 SER A N 1
ATOM 3740 C CA . SER A 1 505 ? -32.788 41.290 2.768 1.00 36.61 481 SER A CA 1
ATOM 3741 C C . SER A 1 505 ? -33.566 41.362 4.071 1.00 34.86 481 SER A C 1
ATOM 3742 O O . SER A 1 505 ? -34.087 40.358 4.561 1.00 34.36 481 SER A O 1
ATOM 3745 N N . SER A 1 506 ? -33.642 42.571 4.626 1.00 33.94 482 SER A N 1
ATOM 3746 C CA . SER A 1 506 ? -34.410 42.800 5.839 1.00 32.10 482 SER A CA 1
ATOM 3747 C C . SER A 1 506 ? -35.892 42.682 5.486 1.00 31.46 482 SER A C 1
ATOM 3748 O O . SER A 1 506 ? -36.727 42.493 6.365 1.00 29.87 482 SER A O 1
ATOM 3751 N N . ASP A 1 507 ? -36.205 42.806 4.191 1.00 32.91 483 ASP A N 1
ATOM 3752 C CA . ASP A 1 507 ? -37.583 42.677 3.710 1.00 32.81 483 ASP A CA 1
ATOM 3753 C C . ASP A 1 507 ? -38.130 41.307 4.048 1.00 31.59 483 ASP A C 1
ATOM 3754 O O . ASP A 1 507 ? -39.270 41.187 4.477 1.00 31.99 483 ASP A O 1
ATOM 3759 N N . GLU A 1 508 ? -37.325 40.269 3.845 1.00 31.81 484 GLU A N 1
ATOM 3760 C CA . GLU A 1 508 ? -37.788 38.922 4.183 1.00 32.54 484 GLU A CA 1
ATOM 3761 C C . GLU A 1 508 ? -37.862 38.724 5.702 1.00 31.38 484 GLU A C 1
ATOM 3762 O O . GLU A 1 508 ? -38.655 37.921 6.178 1.00 31.05 484 GLU A O 1
ATOM 3768 N N . VAL A 1 509 ? -37.070 39.485 6.456 1.00 32.41 485 VAL A N 1
ATOM 3769 C CA . VAL A 1 509 ? -37.124 39.418 7.921 1.00 31.41 485 VAL A CA 1
ATOM 3770 C C . VAL A 1 509 ? -38.459 40.026 8.369 1.00 32.61 485 VAL A C 1
ATOM 3771 O O . VAL A 1 509 ? -39.114 39.507 9.279 1.00 33.88 485 VAL A O 1
ATOM 3775 N N . ASN A 1 510 ? -38.858 41.126 7.731 1.00 32.89 486 ASN A N 1
ATOM 3776 C CA . ASN A 1 510 ? -40.147 41.744 8.032 1.00 33.45 486 ASN A CA 1
ATOM 3777 C C . ASN A 1 510 ? -41.257 40.771 7.681 1.00 32.23 486 ASN A C 1
ATOM 3778 O O . ASN A 1 510 ? -42.207 40.602 8.442 1.00 32.46 486 ASN A O 1
ATOM 3783 N N . ALA A 1 511 ? -41.119 40.121 6.530 1.00 30.95 487 ALA A N 1
ATOM 3784 C CA . ALA A 1 511 ? -42.108 39.149 6.087 1.00 31.05 487 ALA A CA 1
ATOM 3785 C C . ALA A 1 511 ? -42.214 38.006 7.088 1.00 29.68 487 ALA A C 1
ATOM 3786 O O . ALA A 1 511 ? -43.304 37.503 7.335 1.00 30.15 487 ALA A O 1
ATOM 3788 N N . ILE A 1 512 ? -41.080 37.603 7.664 1.00 28.18 488 ILE A N 1
ATOM 3789 C CA . ILE A 1 512 ? -41.070 36.535 8.664 1.00 27.05 488 ILE A CA 1
ATOM 3790 C C . ILE A 1 512 ? -41.932 36.959 9.852 1.00 27.84 488 ILE A C 1
ATOM 3791 O O . ILE A 1 512 ? -42.734 36.175 10.362 1.00 28.97 488 ILE A O 1
ATOM 3796 N N . GLY A 1 513 ? -41.777 38.208 10.277 1.00 27.79 489 GLY A N 1
ATOM 3797 C CA . GLY A 1 513 ? -42.556 38.731 11.390 1.00 27.94 489 GLY A CA 1
ATOM 3798 C C . GLY A 1 513 ? -44.040 38.777 11.075 1.00 29.38 489 GLY A C 1
ATOM 3799 O O . GLY A 1 513 ? -44.875 38.516 11.947 1.00 30.55 489 GLY A O 1
ATOM 3800 N N . TRP A 1 514 ? -44.384 39.104 9.830 1.00 28.81 490 TRP A N 1
ATOM 3801 C CA . TRP A 1 514 ? -45.796 39.166 9.449 1.00 29.53 490 TRP A CA 1
ATOM 3802 C C . TRP A 1 514 ? -46.419 37.782 9.222 1.00 29.70 490 TRP A C 1
ATOM 3803 O O . TRP A 1 514 ? -47.641 37.653 9.179 1.00 30.68 490 TRP A O 1
ATOM 3814 N N . VAL A 1 515 ? -45.581 36.755 9.095 1.00 28.90 491 VAL A N 1
ATOM 3815 C CA . VAL A 1 515 ? -46.078 35.386 8.991 1.00 29.50 491 VAL A CA 1
ATOM 3816 C C . VAL A 1 515 ? -46.451 34.964 10.403 1.00 30.17 491 VAL A C 1
ATOM 3817 O O . VAL A 1 515 ? -47.492 34.353 10.624 1.00 31.50 491 VAL A O 1
ATOM 3821 N N . TRP A 1 516 ? -45.586 35.308 11.354 1.00 30.39 492 TRP A N 1
ATOM 3822 C CA . TRP A 1 516 ? -45.819 35.033 12.775 1.00 31.72 492 TRP A CA 1
ATOM 3823 C C . TRP A 1 516 ? -47.147 35.658 13.184 1.00 33.30 492 TRP A C 1
ATOM 3824 O O . TRP A 1 516 ? -47.955 35.033 13.869 1.00 34.61 492 TRP A O 1
ATOM 3835 N N . TYR A 1 517 ? -47.363 36.895 12.740 1.00 34.39 493 TYR A N 1
ATOM 3836 C CA . TYR A 1 517 ? -48.592 37.631 13.029 1.00 35.86 493 TYR A CA 1
ATOM 3837 C C . TYR A 1 517 ? -49.818 36.836 12.593 1.00 37.55 493 TYR A C 1
ATOM 3838 O O . TYR A 1 517 ? -50.848 36.868 13.259 1.00 40.01 493 TYR A O 1
ATOM 3847 N N . GLN A 1 518 ? -49.698 36.123 11.476 1.00 38.06 494 GLN A N 1
ATOM 3848 C CA . GLN A 1 518 ? -50.806 35.315 10.960 1.00 40.36 494 GLN A CA 1
ATOM 3849 C C . GLN A 1 518 ? -50.976 34.029 11.757 1.00 39.63 494 GLN A C 1
ATOM 3850 O O . GLN A 1 518 ? -52.102 33.581 11.979 1.00 40.84 494 GLN A O 1
ATOM 3856 N N . LEU A 1 519 ? -49.862 33.437 12.183 1.00 37.21 495 LEU A N 1
ATOM 3857 C CA . LEU A 1 519 ? -49.908 32.224 12.994 1.00 36.92 495 LEU A CA 1
ATOM 3858 C C . LEU A 1 519 ? -50.652 32.520 14.291 1.00 37.71 495 LEU A C 1
ATOM 3859 O O . LEU A 1 519 ? -51.385 31.679 14.800 1.00 38.42 495 LEU A O 1
ATOM 3864 N N . ALA A 1 520 ? -50.470 33.737 14.800 1.00 37.77 496 ALA A N 1
ATOM 3865 C CA . ALA A 1 520 ? -51.106 34.176 16.042 1.00 39.58 496 ALA A CA 1
ATOM 3866 C C . ALA A 1 520 ? -52.632 34.245 15.975 1.00 42.29 496 ALA A C 1
ATOM 3867 O O . ALA A 1 520 ? -53.292 34.241 17.012 1.00 45.35 496 ALA A O 1
ATOM 3869 N N . GLN A 1 521 ? -53.187 34.304 14.766 1.00 42.24 497 GLN A N 1
ATOM 3870 C CA . GLN A 1 521 ? -54.634 34.398 14.579 1.00 44.52 497 GLN A CA 1
ATOM 3871 C C . GLN A 1 521 ? -55.352 33.061 14.761 1.00 47.12 497 GLN A C 1
ATOM 3872 O O . GLN A 1 521 ? -56.575 33.032 14.873 1.00 50.03 497 GLN A O 1
ATOM 3878 N N . HIS A 1 522 ? -54.598 31.962 14.796 1.00 47.83 498 HIS A N 1
ATOM 3879 C CA . HIS A 1 522 ? -55.187 30.623 14.917 1.00 51.18 498 HIS A CA 1
ATOM 3880 C C . HIS A 1 522 ? -55.512 30.203 16.348 1.00 54.70 498 HIS A C 1
ATOM 3881 O O . HIS A 1 522 ? -54.810 30.565 17.296 1.00 56.66 498 HIS A O 1
ATOM 3888 N N . ALA A 1 523 ? -56.582 29.414 16.464 1.00 57.49 499 ALA A N 1
ATOM 3889 C CA . ALA A 1 523 ? -57.137 28.944 17.741 1.00 59.89 499 ALA A CA 1
ATOM 3890 C C . ALA A 1 523 ? -56.149 28.430 18.796 1.00 58.39 499 ALA A C 1
ATOM 3891 O O . ALA A 1 523 ? -56.150 28.926 19.927 1.00 60.65 499 ALA A O 1
ATOM 3893 N N . GLY A 1 524 ? -55.333 27.435 18.452 1.00 54.61 500 GLY A N 1
ATOM 3894 C CA . GLY A 1 524 ? -54.399 26.878 19.433 1.00 53.35 500 GLY A CA 1
ATOM 3895 C C . GLY A 1 524 ? -53.133 26.269 18.866 1.00 50.88 500 GLY A C 1
ATOM 3896 O O . GLY A 1 524 ? -52.389 26.924 18.138 1.00 48.72 500 GLY A O 1
ATOM 3897 N N . TRP A 1 525 ? -52.884 25.010 19.216 1.00 50.50 501 TRP A N 1
ATOM 3898 C CA . TRP A 1 525 ? -51.690 24.307 18.758 1.00 47.95 501 TRP A CA 1
ATOM 3899 C C . TRP A 1 525 ? -51.837 23.754 17.348 1.00 47.37 501 TRP A C 1
ATOM 3900 O O . TRP A 1 525 ? -52.936 23.404 16.917 1.00 49.62 501 TRP A O 1
ATOM 3911 N N . ASN A 1 526 ? -50.712 23.673 16.644 1.00 44.88 502 ASN A N 1
ATOM 3912 C CA . ASN A 1 526 ? -50.657 23.110 15.300 1.00 44.35 502 ASN A CA 1
ATOM 3913 C C . ASN A 1 526 ? -49.555 22.055 15.305 1.00 43.71 502 ASN A C 1
ATOM 3914 O O . ASN A 1 526 ? -48.419 22.348 15.663 1.00 41.88 502 ASN A O 1
ATOM 3919 N N . SER A 1 527 ? -49.899 20.831 14.912 1.00 45.72 503 SER A N 1
ATOM 3920 C CA . SER A 1 527 ? -48.953 19.711 14.930 1.00 46.64 503 SER A CA 1
ATOM 3921 C C . SER A 1 527 ? -47.972 19.647 13.744 1.00 46.65 503 SER A C 1
ATOM 3922 O O . SER A 1 527 ? -47.191 18.696 13.641 1.00 48.04 503 SER A O 1
ATOM 3925 N N . ASN A 1 528 ? -48.008 20.644 12.859 1.00 45.36 504 ASN A N 1
ATOM 3926 C CA . ASN A 1 528 ? -47.085 20.684 11.726 1.00 44.46 504 ASN A CA 1
ATOM 3927 C C . ASN A 1 528 ? -46.931 22.127 11.225 1.00 42.63 504 ASN A C 1
ATOM 3928 O O . ASN A 1 528 ? -47.447 22.483 10.167 1.00 43.61 504 ASN A O 1
ATOM 3933 N N . PRO A 1 529 ? -46.216 22.964 11.997 1.00 41.86 505 PRO A N 1
ATOM 3934 C CA . PRO A 1 529 ? -45.999 24.389 11.692 1.00 40.56 505 PRO A CA 1
ATOM 3935 C C . PRO A 1 529 ? -45.361 24.672 10.332 1.00 40.38 505 PRO A C 1
ATOM 3936 O O . PRO A 1 529 ? -45.777 25.604 9.645 1.00 39.54 505 PRO A O 1
ATOM 3940 N N . ALA A 1 530 ? -44.354 23.886 9.958 1.00 40.69 506 ALA A N 1
ATOM 3941 C CA . ALA A 1 530 ? -43.679 24.070 8.674 1.00 40.88 506 ALA A CA 1
ATOM 3942 C C . ALA A 1 530 ? -44.670 23.950 7.514 1.00 42.96 506 ALA A C 1
ATOM 3943 O O . ALA A 1 530 ? -44.626 24.737 6.568 1.00 42.46 506 ALA A O 1
ATOM 3945 N N . LYS A 1 531 ? -45.558 22.961 7.598 1.00 46.37 507 LYS A N 1
ATOM 3946 C CA . LYS A 1 531 ? -46.579 22.739 6.573 1.00 48.82 507 LYS A CA 1
ATOM 3947 C C . LYS A 1 531 ? -47.550 23.913 6.553 1.00 47.85 507 LYS A C 1
ATOM 3948 O O . LYS A 1 531 ? -47.942 24.382 5.487 1.00 49.49 507 LYS A O 1
ATOM 3954 N N . GLN A 1 532 ? -47.931 24.384 7.738 1.00 45.64 508 GLN A N 1
ATOM 3955 C CA . GLN A 1 532 ? -48.852 25.514 7.858 1.00 45.40 508 GLN A CA 1
ATOM 3956 C C . GLN A 1 532 ? -48.240 26.762 7.228 1.00 42.22 508 GLN A C 1
ATOM 3957 O O . GLN A 1 532 ? -48.882 27.447 6.435 1.00 41.34 508 GLN A O 1
ATOM 3963 N N . ILE A 1 533 ? -46.991 27.044 7.590 1.00 39.74 509 ILE A N 1
ATOM 3964 C CA . ILE A 1 533 ? -46.267 28.202 7.065 1.00 37.85 509 ILE A CA 1
ATOM 3965 C C . ILE A 1 533 ? -46.177 28.144 5.543 1.00 38.65 509 ILE A C 1
ATOM 3966 O O . ILE A 1 533 ? -46.381 29.152 4.861 1.00 37.65 509 ILE A O 1
ATOM 3971 N N . SER A 1 534 ? -45.876 26.960 5.017 1.00 39.84 510 SER A N 1
ATOM 3972 C CA . SER A 1 534 ? -45.762 26.768 3.575 1.00 41.68 510 SER A CA 1
ATOM 3973 C C . SER A 1 534 ? -47.081 27.105 2.873 1.00 42.98 510 SER A C 1
ATOM 3974 O O . SER A 1 534 ? -47.088 27.722 1.806 1.00 42.24 510 SER A O 1
ATOM 3977 N N . GLU A 1 535 ? -48.190 26.700 3.487 1.00 44.63 511 GLU A N 1
ATOM 3978 C CA . GLU A 1 535 ? -49.524 26.959 2.940 1.00 46.84 511 GLU A CA 1
ATOM 3979 C C . GLU A 1 535 ? -49.916 28.437 3.039 1.00 46.39 511 GLU A C 1
ATOM 3980 O O . GLU A 1 535 ? -50.658 28.936 2.196 1.00 47.25 511 GLU A O 1
ATOM 3986 N N . LEU A 1 536 ? -49.420 29.130 4.062 1.00 45.68 512 LEU A N 1
ATOM 3987 C CA . LEU A 1 536 ? -49.708 30.558 4.232 1.00 47.19 512 LEU A CA 1
ATOM 3988 C C . LEU A 1 536 ? -49.013 31.377 3.149 1.00 49.68 512 LEU A C 1
ATOM 3989 O O . LEU A 1 536 ? -49.530 32.407 2.711 1.00 53.16 512 LEU A O 1
ATOM 3994 N N . LEU A 1 537 ? -47.842 30.906 2.722 1.00 50.18 513 LEU A N 1
ATOM 3995 C CA . LEU A 1 537 ? -47.056 31.567 1.684 1.00 50.27 513 LEU A CA 1
ATOM 3996 C C . LEU A 1 537 ? -47.326 30.921 0.316 1.00 55.26 513 LEU A C 1
ATOM 3997 O O . LEU A 1 537 ? -46.426 30.815 -0.522 1.00 55.39 513 LEU A O 1
ATOM 4002 N N . GLY A 1 538 ? -48.574 30.514 0.092 1.00 59.53 514 GLY A N 1
ATOM 4003 C CA . GLY A 1 538 ? -48.958 29.845 -1.148 1.00 67.29 514 GLY A CA 1
ATOM 4004 C C . GLY A 1 538 ? -49.260 30.757 -2.323 1.00 73.56 514 GLY A C 1
ATOM 4005 O O . GLY A 1 538 ? -50.419 30.915 -2.714 1.00 78.65 514 GLY A O 1
ATOM 4006 N N . ASP A 1 539 ? -48.212 31.360 -2.880 1.00 77.08 515 ASP A N 1
ATOM 4007 C CA . ASP A 1 539 ? -48.304 32.240 -4.057 1.00 81.16 515 ASP A CA 1
ATOM 4008 C C . ASP A 1 539 ? -49.015 33.576 -3.773 1.00 76.89 515 ASP A C 1
ATOM 4009 O O . ASP A 1 539 ? -48.570 34.621 -4.244 1.00 78.03 515 ASP A O 1
ATOM 4014 N N . ALA A 1 540 ? -50.114 33.542 -3.021 1.00 72.78 516 ALA A N 1
ATOM 4015 C CA . ALA A 1 540 ? -50.818 34.773 -2.642 1.00 69.82 516 ALA A CA 1
ATOM 4016 C C . ALA A 1 540 ? -50.382 35.194 -1.228 1.00 64.71 516 ALA A C 1
ATOM 4017 O O . ALA A 1 540 ? -51.158 35.774 -0.469 1.00 64.94 516 ALA A O 1
ATOM 4019 N N . TRP A 1 541 ? -49.123 34.905 -0.902 1.00 58.23 517 TRP A N 1
ATOM 4020 C CA . TRP A 1 541 ? -48.533 35.187 0.409 1.00 52.79 517 TRP A CA 1
ATOM 4021 C C . TRP A 1 541 ? -48.702 36.618 0.931 1.00 52.10 517 TRP A C 1
ATOM 4022 O O . TRP A 1 541 ? -48.794 36.834 2.141 1.00 50.50 517 TRP A O 1
ATOM 4033 N N . PHE A 1 542 ? -48.741 37.585 0.021 1.00 52.79 518 PHE A N 1
ATOM 4034 C CA . PHE A 1 542 ? -48.825 39.003 0.399 1.00 52.63 518 PHE A CA 1
ATOM 4035 C C . PHE A 1 542 ? -50.221 39.546 0.712 1.00 55.38 518 PHE A C 1
ATOM 4036 O O . PHE A 1 542 ? -50.332 40.592 1.352 1.00 54.97 518 PHE A O 1
ATOM 4044 N N . GLN A 1 543 ? -51.277 38.859 0.275 1.00 58.98 519 GLN A N 1
ATOM 4045 C CA . GLN A 1 543 ? -52.639 39.376 0.484 1.00 62.52 519 GLN A CA 1
ATOM 4046 C C . GLN A 1 543 ? -53.036 39.512 1.953 1.00 60.79 519 GLN A C 1
ATOM 4047 O O . GLN A 1 543 ? -53.769 40.433 2.304 1.00 63.04 519 GLN A O 1
ATOM 4053 N N . ASN A 1 544 ? -52.554 38.611 2.806 1.00 58.53 520 ASN A N 1
ATOM 4054 C CA . ASN A 1 544 ? -52.897 38.658 4.235 1.00 59.61 520 ASN A CA 1
ATOM 4055 C C . ASN A 1 544 ? -51.913 39.439 5.119 1.00 56.11 520 ASN A C 1
ATOM 4056 O O . ASN A 1 544 ? -52.033 39.431 6.347 1.00 57.61 520 ASN A O 1
ATOM 4069 N N . PRO A 1 546 ? -49.890 43.267 5.913 1.00 50.00 522 PRO A N 1
ATOM 4070 C CA . PRO A 1 546 ? -50.177 44.681 5.683 1.00 50.87 522 PRO A CA 1
ATOM 4071 C C . PRO A 1 546 ? -49.643 45.091 4.318 1.00 50.89 522 PRO A C 1
ATOM 4072 O O . PRO A 1 546 ? -48.683 44.496 3.829 1.00 49.04 522 PRO A O 1
ATOM 4076 N N . GLN A 1 547 ? -50.248 46.102 3.713 1.00 52.79 523 GLN A N 1
ATOM 4077 C CA . GLN A 1 547 ? -49.834 46.535 2.383 1.00 53.11 523 GLN A CA 1
ATOM 4078 C C . GLN A 1 547 ? -48.540 47.361 2.389 1.00 51.59 523 GLN A C 1
ATOM 4079 O O . GLN A 1 547 ? -48.525 48.508 1.943 1.00 52.02 523 GLN A O 1
ATOM 4085 N N . HIS A 1 548 ? -47.457 46.762 2.891 1.00 49.35 524 HIS A N 1
ATOM 4086 C CA . HIS A 1 548 ? -46.157 47.435 2.922 1.00 48.81 524 HIS A CA 1
ATOM 4087 C C . HIS A 1 548 ? -45.389 47.135 1.639 1.00 47.75 524 HIS A C 1
ATOM 4088 O O . HIS A 1 548 ? -45.607 46.102 0.999 1.00 47.54 524 HIS A O 1
ATOM 4095 N N . GLY A 1 549 ? -44.476 48.034 1.280 1.00 46.37 525 GLY A N 1
ATOM 4096 C CA . GLY A 1 549 ? -43.659 47.871 0.080 1.00 46.40 525 GLY A CA 1
ATOM 4097 C C . GLY A 1 549 ? -42.297 47.251 0.347 1.00 44.16 525 GLY A C 1
ATOM 4098 O O . GLY A 1 549 ? -41.536 46.996 -0.587 1.00 44.62 525 GLY A O 1
ATOM 4099 N N . ASP A 1 550 ? -41.991 47.003 1.620 1.00 42.18 526 ASP A N 1
ATOM 4100 C CA . ASP A 1 550 ? -40.702 46.420 2.006 1.00 40.56 526 ASP A CA 1
ATOM 4101 C C . ASP A 1 550 ? -40.859 45.015 2.600 1.00 38.63 526 ASP A C 1
ATOM 4102 O O . ASP A 1 550 ? -40.467 44.752 3.742 1.00 37.41 526 ASP A O 1
ATOM 4107 N N . LEU A 1 551 ? -41.436 44.124 1.796 1.00 38.05 527 LEU A N 1
ATOM 4108 C CA . LEU A 1 551 ? -41.642 42.726 2.165 1.00 35.68 527 LEU A CA 1
ATOM 4109 C C . LEU A 1 551 ? -41.223 41.816 1.004 1.00 35.25 527 LEU A C 1
ATOM 4110 O O . LEU A 1 551 ? -41.480 42.126 -0.164 1.00 35.32 527 LEU A O 1
ATOM 4115 N N . ALA A 1 552 ? -40.575 40.699 1.337 1.00 33.51 528 ALA A N 1
ATOM 4116 C CA . ALA A 1 552 ? -40.122 39.717 0.347 1.00 32.87 528 ALA A CA 1
ATOM 4117 C C . ALA A 1 552 ? -40.449 38.316 0.850 1.00 31.70 528 ALA A C 1
ATOM 4118 O O . ALA A 1 552 ? -40.224 38.016 2.025 1.00 29.21 528 ALA A O 1
ATOM 4120 N N . LYS A 1 553 ? -40.974 37.458 -0.028 1.00 33.01 529 LYS A N 1
ATOM 4121 C CA . LYS A 1 553 ? -41.343 36.102 0.379 1.00 33.50 529 LYS A CA 1
ATOM 4122 C C . LYS A 1 553 ? -40.166 35.362 0.997 1.00 32.71 529 LYS A C 1
ATOM 4123 O O . LYS A 1 553 ? -39.142 35.167 0.341 1.00 33.06 529 LYS A O 1
ATOM 4129 N N . PRO A 1 554 ? -40.312 34.944 2.265 1.00 31.65 530 PRO A N 1
ATOM 4130 C CA . PRO A 1 554 ? -39.268 34.198 2.937 1.00 31.33 530 PRO A CA 1
ATOM 4131 C C . PRO A 1 554 ? -39.487 32.703 2.772 1.00 32.36 530 PRO A C 1
ATOM 4132 O O . PRO A 1 554 ? -40.602 32.278 2.469 1.00 33.60 530 PRO A O 1
ATOM 4136 N N . ARG A 1 555 ? -38.434 31.914 2.960 1.00 32.78 531 ARG A N 1
ATOM 4137 C CA . ARG A 1 555 ? -38.558 30.467 2.877 1.00 33.45 531 ARG A CA 1
ATOM 4138 C C . ARG A 1 555 ? -39.233 29.960 4.147 1.00 32.80 531 ARG A C 1
ATOM 4139 O O . ARG A 1 555 ? -38.987 30.494 5.232 1.00 31.02 531 ARG A O 1
ATOM 4147 N N . PRO A 1 556 ? -40.093 28.935 4.023 1.00 33.92 532 PRO A N 1
ATOM 4148 C CA . PRO A 1 556 ? -40.737 28.364 5.210 1.00 33.26 532 PRO A CA 1
ATOM 4149 C C . PRO A 1 556 ? -39.711 27.908 6.244 1.00 33.00 532 PRO A C 1
ATOM 4150 O O . PRO A 1 556 ? -39.913 28.084 7.445 1.00 32.00 532 PRO A O 1
ATOM 4154 N N . ILE A 1 557 ? -38.613 27.335 5.764 1.00 34.97 533 ILE A N 1
ATOM 4155 C CA . ILE A 1 557 ? -37.553 26.856 6.641 1.00 35.81 533 ILE A CA 1
ATOM 4156 C C . ILE A 1 557 ? -36.906 28.014 7.409 1.00 34.60 533 ILE A C 1
ATOM 4157 O O . ILE A 1 557 ? -36.461 27.836 8.539 1.00 35.77 533 ILE A O 1
ATOM 4162 N N . ASP A 1 558 ? -36.865 29.198 6.805 1.00 33.95 534 ASP A N 1
ATOM 4163 C CA . ASP A 1 558 ? -36.289 30.368 7.474 1.00 33.53 534 ASP A CA 1
ATOM 4164 C C . ASP A 1 558 ? -37.224 30.922 8.556 1.00 32.24 534 ASP A C 1
ATOM 4165 O O . ASP A 1 558 ? -36.762 31.382 9.600 1.00 31.74 534 ASP A O 1
ATOM 4170 N N . VAL A 1 559 ? -38.531 30.872 8.308 1.00 32.43 535 VAL A N 1
ATOM 4171 C CA . VAL A 1 559 ? -39.516 31.334 9.289 1.00 31.12 535 VAL A CA 1
ATOM 4172 C C . VAL A 1 559 ? -39.387 30.468 10.542 1.00 32.30 535 VAL A C 1
ATOM 4173 O O . VAL A 1 559 ? -39.416 30.974 11.668 1.00 31.12 535 VAL A O 1
ATOM 4185 N N . ALA A 1 561 ? -36.702 28.645 11.351 1.00 33.40 537 ALA A N 1
ATOM 4186 C CA . ALA A 1 561 ? -35.389 28.932 11.918 1.00 33.68 537 ALA A CA 1
ATOM 4187 C C . ALA A 1 561 ? -35.461 30.134 12.863 1.00 32.76 537 ALA A C 1
ATOM 4188 O O . ALA A 1 561 ? -34.945 30.088 13.981 1.00 31.80 537 ALA A O 1
ATOM 4190 N N . ALA A 1 562 ? -36.108 31.205 12.408 1.00 32.62 538 ALA A N 1
ATOM 4191 C CA . ALA A 1 562 ? -36.259 32.417 13.217 1.00 32.95 538 ALA A CA 1
ATOM 4192 C C . ALA A 1 562 ? -37.110 32.127 14.445 1.00 34.12 538 ALA A C 1
ATOM 4193 O O . ALA A 1 562 ? -36.824 32.600 15.545 1.00 34.38 538 ALA A O 1
ATOM 4195 N N . LEU A 1 563 ? -38.153 31.331 14.241 1.00 34.97 539 LEU A N 1
ATOM 4196 C CA . LEU A 1 563 ? -39.079 30.971 15.304 1.00 35.41 539 LEU A CA 1
ATOM 4197 C C . LEU A 1 563 ? -38.415 30.048 16.333 1.00 35.13 539 LEU A C 1
ATOM 4198 O O . LEU A 1 563 ? -38.724 30.120 17.522 1.00 36.16 539 LEU A O 1
ATOM 4203 N N . ASN A 1 564 ? -37.496 29.198 15.872 1.00 34.18 540 ASN A N 1
ATOM 4204 C CA . ASN A 1 564 ? -36.756 28.288 16.753 1.00 34.31 540 ASN A CA 1
ATOM 4205 C C . ASN A 1 564 ? -35.817 29.044 17.683 1.00 34.59 540 ASN A C 1
ATOM 4206 O O . ASN A 1 564 ? -35.377 28.502 18.695 1.00 35.07 540 ASN A O 1
ATOM 4211 N N . ARG A 1 565 ? -35.502 30.288 17.320 1.00 34.36 541 ARG A N 1
ATOM 4212 C CA . ARG A 1 565 ? -34.597 31.132 18.106 1.00 34.53 541 ARG A CA 1
ATOM 4213 C C . ARG A 1 565 ? -35.312 32.209 18.914 1.00 34.82 541 ARG A C 1
ATOM 4214 O O . ARG A 1 565 ? -34.659 33.000 19.597 1.00 36.06 541 ARG A O 1
ATOM 4230 N N . ARG A 1 567 ? -37.124 33.322 21.995 1.00 37.22 543 ARG A N 1
ATOM 4231 C CA . ARG A 1 567 ? -37.089 32.820 23.376 1.00 39.85 543 ARG A CA 1
ATOM 4232 C C . ARG A 1 567 ? -38.433 32.554 24.066 1.00 43.16 543 ARG A C 1
ATOM 4233 O O . ARG A 1 567 ? -38.470 31.865 25.088 1.00 46.30 543 ARG A O 1
ATOM 4241 N N . LYS A 1 568 ? -39.524 33.079 23.512 1.00 44.41 544 LYS A N 1
ATOM 4242 C CA . LYS A 1 568 ? -40.854 32.873 24.099 1.00 46.63 544 LYS A CA 1
ATOM 4243 C C . LYS A 1 568 ? -41.661 31.795 23.371 1.00 46.21 544 LYS A C 1
ATOM 4244 O O . LYS A 1 568 ? -42.677 31.331 23.886 1.00 50.18 544 LYS A O 1
ATOM 4250 N N . SER A 1 569 ? -41.224 31.407 22.175 1.00 42.79 545 SER A N 1
ATOM 4251 C CA . SER A 1 569 ? -41.934 30.386 21.404 1.00 41.74 545 SER A CA 1
ATOM 4252 C C . SER A 1 569 ? -42.272 29.160 22.246 1.00 43.54 545 SER A C 1
ATOM 4253 O O . SER A 1 569 ? -41.433 28.665 23.002 1.00 43.60 545 SER A O 1
ATOM 4256 N N . GLN A 1 570 ? -43.506 28.680 22.108 1.00 44.81 546 GLN A N 1
ATOM 4257 C CA . GLN A 1 570 ? -43.955 27.494 22.829 1.00 47.69 546 GLN A CA 1
ATOM 4258 C C . GLN A 1 570 ? -44.095 26.291 21.895 1.00 46.37 546 GLN A C 1
ATOM 4259 O O . GLN A 1 570 ? -44.987 26.249 21.045 1.00 45.20 546 GLN A O 1
ATOM 4265 N N . PHE A 1 571 ? -43.189 25.329 22.059 1.00 46.39 547 PHE A N 1
ATOM 4266 C CA . PHE A 1 571 ? -43.197 24.086 21.300 1.00 46.15 547 PHE A CA 1
ATOM 4267 C C . PHE A 1 571 ? -43.433 22.943 22.273 1.00 49.66 547 PHE A C 1
ATOM 4268 O O . PHE A 1 571 ? -43.096 23.053 23.453 1.00 50.91 547 PHE A O 1
ATOM 4276 N N . ARG A 1 572 ? -44.015 21.850 21.790 1.00 52.21 548 ARG A N 1
ATOM 4277 C CA . ARG A 1 572 ? -44.220 20.677 22.633 1.00 56.19 548 ARG A CA 1
ATOM 4278 C C . ARG A 1 572 ? -43.959 19.411 21.825 1.00 58.58 548 ARG A C 1
ATOM 4279 O O . ARG A 1 572 ? -43.768 19.461 20.609 1.00 55.97 548 ARG A O 1
ATOM 4287 N N . ASN A 1 573 ? -43.968 18.279 22.518 1.00 65.31 549 ASN A N 1
ATOM 4288 C CA . ASN A 1 573 ? -43.797 16.975 21.896 1.00 70.02 549 ASN A CA 1
ATOM 4289 C C . ASN A 1 573 ? -45.019 16.108 22.154 1.00 77.16 549 ASN A C 1
ATOM 4290 O O . ASN A 1 573 ? -45.272 15.716 23.296 1.00 80.53 549 ASN A O 1
ATOM 4295 N N . ASN A 1 574 ? -45.782 15.822 21.100 1.00 82.89 550 ASN A N 1
ATOM 4296 C CA . ASN A 1 574 ? -46.952 14.947 21.204 1.00 89.96 550 ASN A CA 1
ATOM 4297 C C . ASN A 1 574 ? -46.432 13.524 21.376 1.00 99.39 550 ASN A C 1
ATOM 4298 O O . ASN A 1 574 ? -46.836 12.597 20.670 1.00 102.47 550 ASN A O 1
ATOM 4303 N N . HIS A 1 575 ? -45.533 13.374 22.345 1.00 107.72 551 HIS A N 1
ATOM 4304 C CA . HIS A 1 575 ? -44.856 12.120 22.603 1.00 116.63 551 HIS A CA 1
ATOM 4305 C C . HIS A 1 575 ? -44.284 12.158 24.016 1.00 118.80 551 HIS A C 1
ATOM 4306 O O . HIS A 1 575 ? -43.460 13.016 24.342 1.00 115.75 551 HIS A O 1
#

Sequence (536 aa):
SNADQLIAKLKKLEKQNYRAYQQIKGQYNFTDFDLFIDHIQSDPYASASRFRAFRAWSLTGLSWLKEESAAFQLGARDFIARSFAEFAKQENAIAISLHGQTVLDSTSVLFTEEGIELRFRVNLPAEGRDILAKKAINIITFHLPKFIRRSTIERELDKEALLTHCQVVEDQEALREQLEVNGLVSFVANGSILPRVAGNCDLPKDAVEFTAPESLQVTLHAPNRGYVTGLGIPKGITLIVGGGFHGKSTLLNAIERSIYNHIPGDGREYIVTDGSAKIRAEEGRCVHHLNLSNYINHLPGKDTADFTTQDASGSTSQAAWLQESVEAGASTLLIDEDTSATNFIRDERQALVAKGDEPITPLVDRIGQLRDELEISTIIVGGSGDYLDVADNVIQHDYQALDVTEKAKEVIQLHPTEAPLVTFPPRALHCSALNILTDGKFRVSAKGKDSLRFGKEFTDLSALEQLESSDEVNAIGWVWYQLAQHAGWNSNPAKQISELLGDAWFQNPQHGDLAKPRPIDVAALNRRKSQFRNNH

Solvent-accessible surface area: 24219 Å² total

Organism: Vibrio vulnificus (strain YJ016) (NCBI:txid196600)

Nearest PDB structures (foldseek):
  5d6a-assembly1_A  TM=1.002E+00  e=0.000E+00  Vibrio vulnificus YJ016
  4yj1-assembly1_A-2  TM=9.111E-01  e=1.896E-51  Trypanosoma brucei brucei TREU927
  4yix-assembly1_A-2  TM=9.001E-01  e=1.255E-51  Trypanosoma brucei brucei TREU927
  4yiy-assembly1_B  TM=9.062E-01  e=2.002E-50  Trypanosoma brucei brucei TREU927
  4yiy-assembly1_A  TM=9.044E-01  e=1.780E-50  Trypanosoma brucei brucei TREU927